Protein AF-0000000068385907 (afdb_homodimer)

Sequence (600 aa):
MLHRLCLLVASLALISASEPPSQVPVPQPKPGEGQSSTPEKPAEEKQQTPVEAPKPAPKPQVPDEQKPDAEKPPAEKGSDDPKMEGEGKDGAEQQKPADEAAKPEMPREPVKPEDPAALQACLGALKEIGAEFKKLEPIRDEEQGCGIEAPVELSVVLPGIKLEPSGIMRCETALALSRWTKEMMLPAAALAMPEKKVTAIANASTYICRNRNSAETGKISEHAKGNAVDISTIAFDKGEPLVMKPRGEDGTPEGAFQRTITAAACLFFRTVLSPGSDATHQDHLHLDVLERKGGYLYCRMLHRLCLLVASLALISASEPPSQVPVPQPKPGEGQSSTPEKPAEEKQQTPVEAPKPAPKPQVPDEQKPDAEKPPAEKGSDDPKMEGEGKDGAEQQKPADEAAKPEMPREPVKPEDPAALQACLGALKEIGAEFKKLEPIRDEEQGCGIEAPVELSVVLPGIKLEPSGIMRCETALALSRWTKEMMLPAAALAMPEKKVTAIANASTYICRNRNSAETGKISEHAKGNAVDISTIAFDKGEPLVMKPRGEDGTPEGAFQRTITAAACLFFRTVLSPGSDATHQDHLHLDVLERKGGYLYCR

Radius of gyration: 44.0 Å; Cα contacts (8 Å, |Δi|>4): 942; chains: 2; bounding box: 111×146×183 Å

InterPro domains:
  IPR009683 Extensin-like, C-terminal [PF06904] (120-300)

Solvent-accessible surface area (backbone atoms only — not comparable to full-atom values): 35682 Å² total; per-residue (Å²): 139,86,84,83,81,80,79,79,82,78,82,82,78,78,76,79,76,72,75,76,77,77,77,72,75,73,73,73,76,74,78,72,80,67,84,77,80,74,80,76,71,78,84,76,85,82,80,81,84,76,82,81,76,83,80,77,79,75,80,84,79,79,80,78,81,81,75,82,73,84,80,74,76,84,78,79,80,82,88,82,72,81,70,79,80,73,79,80,76,79,76,77,77,76,74,74,78,79,73,72,68,74,71,76,76,70,80,59,65,65,64,69,81,71,57,64,68,59,49,52,52,39,51,50,49,33,48,73,66,41,32,40,68,42,83,48,73,58,42,78,36,61,94,76,30,22,23,27,66,60,26,26,38,37,40,26,45,32,79,73,23,33,29,44,58,61,36,44,22,27,48,68,38,51,39,33,52,28,48,41,39,62,73,45,38,49,59,40,40,44,60,44,39,66,92,46,47,73,38,32,35,28,46,68,42,28,57,45,83,41,29,45,94,66,36,96,66,77,60,71,23,53,23,14,47,14,29,23,43,27,38,30,34,40,32,37,78,54,77,75,56,50,68,43,45,63,41,80,72,41,33,43,49,66,24,28,34,51,46,18,42,53,32,42,40,42,62,57,28,25,33,28,38,33,30,55,61,44,89,90,26,38,53,22,37,38,37,24,57,60,84,41,80,96,64,45,32,49,48,80,138,86,80,81,79,80,78,77,81,78,79,78,79,78,77,78,74,75,76,75,80,78,81,75,75,74,77,76,76,81,80,80,82,76,80,81,74,76,78,80,77,80,79,81,81,80,85,78,77,82,78,75,78,78,77,81,80,80,78,80,74,78,77,81,72,87,81,87,80,82,80,77,79,82,80,69,85,80,88,85,74,81,71,80,80,73,78,79,74,77,76,76,76,74,74,71,78,77,72,72,65,76,71,76,77,70,80,60,64,64,64,68,82,71,56,63,70,59,48,52,51,39,51,51,51,34,48,71,66,39,30,40,68,42,82,47,74,57,43,78,37,60,94,74,31,22,22,27,65,62,25,25,36,38,40,26,48,32,78,73,24,33,30,44,58,60,36,43,22,26,50,68,37,52,39,33,52,28,48,41,40,63,72,44,39,48,59,41,40,45,60,45,39,67,90,46,45,72,36,32,37,30,46,69,41,28,56,46,84,41,29,47,93,66,36,94,67,79,60,72,22,53,22,14,48,14,28,23,42,25,38,29,35,40,33,38,78,54,77,76,56,49,68,42,45,63,40,81,73,41,34,44,49,65,25,28,34,53,46,19,42,54,32,43,40,42,62,59,29,24,32,28,38,32,30,55,62,45,90,92,26,39,53,22,37,39,37,24,57,62,84,42,81,94,65,44,32,50,48,76

Structure (mmCIF, N/CA/C/O backbone):
data_AF-0000000068385907-model_v1
#
loop_
_entity.id
_entity.type
_entity.pdbx_description
1 polymer 'Extensin-like C-terminal domain-containing protein'
#
loop_
_atom_site.group_PDB
_atom_site.id
_atom_site.type_symbol
_atom_site.label_atom_id
_atom_site.label_alt_id
_atom_site.label_comp_id
_atom_site.label_asym_id
_atom_site.label_entity_id
_atom_site.label_seq_id
_atom_site.pdbx_PDB_ins_code
_atom_site.Cartn_x
_atom_site.Cartn_y
_atom_site.Cartn_z
_atom_site.occupancy
_atom_site.B_iso_or_equiv
_atom_site.auth_seq_id
_atom_site.auth_comp_id
_atom_site.auth_asym_id
_atom_site.auth_atom_id
_atom_site.pdbx_PDB_model_num
ATOM 1 N N . MET A 1 1 ? 19.047 -92.938 56.344 1 30.3 1 MET A N 1
ATOM 2 C CA . MET A 1 1 ? 19.547 -92.188 55.188 1 30.3 1 MET A CA 1
ATOM 3 C C . MET A 1 1 ? 18.656 -90.938 54.875 1 30.3 1 MET A C 1
ATOM 5 O O . MET A 1 1 ? 17.469 -91.125 54.625 1 30.3 1 MET A O 1
ATOM 9 N N . LEU A 1 2 ? 18.844 -89.812 55.406 1 35.66 2 LEU A N 1
ATOM 10 C CA . LEU A 1 2 ? 18.172 -88.5 55.719 1 35.66 2 LEU A CA 1
ATOM 11 C C . LEU A 1 2 ? 17.891 -87.75 54.438 1 35.66 2 LEU A C 1
ATOM 13 O O . LEU A 1 2 ? 18.812 -87.5 53.656 1 35.66 2 LEU A O 1
ATOM 17 N N . HIS A 1 3 ? 16.594 -87.562 53.938 1 39.44 3 HIS A N 1
ATOM 18 C CA . HIS A 1 3 ? 15.906 -87.188 52.719 1 39.44 3 HIS A CA 1
ATOM 19 C C . HIS A 1 3 ? 15.938 -85.688 52.562 1 39.44 3 HIS A C 1
ATOM 21 O O . HIS A 1 3 ? 15.438 -84.938 53.406 1 39.44 3 HIS A O 1
ATOM 27 N N . ARG A 1 4 ? 17.062 -85.062 51.969 1 32.59 4 ARG A N 1
ATOM 28 C CA . ARG A 1 4 ? 17.391 -83.625 51.75 1 32.59 4 ARG A CA 1
ATOM 29 C C . ARG A 1 4 ? 16.25 -82.938 51.031 1 32.59 4 ARG A C 1
ATOM 31 O O . ARG A 1 4 ? 15.789 -83.375 49.969 1 32.59 4 ARG A O 1
ATOM 38 N N . LEU A 1 5 ? 15.477 -81.938 51.656 1 33.47 5 LEU A N 1
ATOM 39 C CA . LEU A 1 5 ? 14.336 -81.062 51.469 1 33.47 5 LEU A CA 1
ATOM 40 C C . LEU A 1 5 ? 14.656 -79.938 50.438 1 33.47 5 LEU A C 1
ATOM 42 O O . LEU A 1 5 ? 15.461 -79.062 50.719 1 33.47 5 LEU A O 1
ATOM 46 N N . CYS A 1 6 ? 14.938 -80.25 49.156 1 30.47 6 CYS A N 1
ATOM 47 C CA . CYS A 1 6 ? 15.438 -79.25 48.156 1 30.47 6 CYS A CA 1
ATOM 48 C C . CYS A 1 6 ? 14.398 -78.188 47.906 1 30.47 6 CYS A C 1
ATOM 50 O O . CYS A 1 6 ? 13.32 -78.5 47.375 1 30.47 6 CYS A O 1
ATOM 52 N N . LEU A 1 7 ? 14.359 -77.062 48.656 1 27.89 7 LEU A N 1
ATOM 53 C CA . LEU A 1 7 ? 13.398 -75.938 48.719 1 27.89 7 LEU A CA 1
ATOM 54 C C . LEU A 1 7 ? 13.445 -75.125 47.438 1 27.89 7 LEU A C 1
ATOM 56 O O . LEU A 1 7 ? 14.453 -74.5 47.125 1 27.89 7 LEU A O 1
ATOM 60 N N . LEU A 1 8 ? 12.914 -75.562 46.312 1 28.78 8 LEU A N 1
ATOM 61 C CA . LEU A 1 8 ? 13.023 -74.938 45 1 28.78 8 LEU A CA 1
ATOM 62 C C . LEU A 1 8 ? 12.297 -73.562 44.938 1 28.78 8 LEU A C 1
ATOM 64 O O . LEU A 1 8 ? 11.086 -73.5 45.188 1 28.78 8 LEU A O 1
ATOM 68 N N . VAL A 1 9 ? 12.984 -72.375 45.25 1 29 9 VAL A N 1
ATOM 69 C CA . VAL A 1 9 ? 12.516 -71 45.375 1 29 9 VAL A CA 1
ATOM 70 C C . VAL A 1 9 ? 11.984 -70.5 44.031 1 29 9 VAL A C 1
ATOM 72 O O . VAL A 1 9 ? 12.727 -70.5 43.031 1 29 9 VAL A O 1
ATOM 75 N N . ALA A 1 10 ? 10.766 -70.625 43.594 1 29.61 10 ALA A N 1
ATOM 76 C CA . ALA A 1 10 ? 10.141 -70.375 42.312 1 29.61 10 ALA A CA 1
ATOM 77 C C . ALA A 1 10 ? 10 -68.875 42.062 1 29.61 10 ALA A C 1
ATOM 79 O O . ALA A 1 10 ? 9.367 -68.188 42.875 1 29.61 10 ALA A O 1
ATOM 80 N N . SER A 1 11 ? 11.031 -68.188 41.531 1 28.11 11 SER A N 1
ATOM 81 C CA . SER A 1 11 ? 11.117 -66.75 41.281 1 28.11 11 SER A CA 1
ATOM 82 C C . SER A 1 11 ? 9.945 -66.25 40.438 1 28.11 11 SER A C 1
ATOM 84 O O . SER A 1 11 ? 9.641 -66.812 39.406 1 28.11 11 SER A O 1
ATOM 86 N N . LEU A 1 12 ? 8.945 -65.5 40.938 1 30.44 12 LEU A N 1
ATOM 87 C CA . LEU A 1 12 ? 7.684 -64.875 40.5 1 30.44 12 LEU A CA 1
ATOM 88 C C . LEU A 1 12 ? 7.922 -63.781 39.5 1 30.44 12 LEU A C 1
ATOM 90 O O . LEU A 1 12 ? 8.469 -62.719 39.844 1 30.44 12 LEU A O 1
ATOM 94 N N . ALA A 1 13 ? 8.352 -64 38.219 1 28.45 13 ALA A N 1
ATOM 95 C CA . ALA A 1 13 ? 8.625 -63.094 37.125 1 28.45 13 ALA A CA 1
ATOM 96 C C . ALA A 1 13 ? 7.441 -62.156 36.906 1 28.45 13 ALA A C 1
ATOM 98 O O . ALA A 1 13 ? 6.332 -62.625 36.625 1 28.45 13 ALA A O 1
ATOM 99 N N . LEU A 1 14 ? 7.387 -60.906 37.469 1 28.59 14 LEU A N 1
ATOM 100 C CA . LEU A 1 14 ? 6.402 -59.844 37.438 1 28.59 14 LEU A CA 1
ATOM 101 C C . LEU A 1 14 ? 6.141 -59.375 36 1 28.59 14 LEU A C 1
ATOM 103 O O . LEU A 1 14 ? 7 -58.75 35.406 1 28.59 14 LEU A O 1
ATOM 107 N N . ILE A 1 15 ? 5.648 -60.094 35.062 1 29.95 15 ILE A N 1
ATOM 108 C CA . ILE A 1 15 ? 5.496 -59.688 33.688 1 29.95 15 ILE A CA 1
ATOM 109 C C . ILE A 1 15 ? 4.582 -58.469 33.562 1 29.95 15 ILE A C 1
ATOM 111 O O . ILE A 1 15 ? 3.438 -58.5 34.031 1 29.95 15 ILE A O 1
ATOM 115 N N . SER A 1 16 ? 5.141 -57.219 33.625 1 25.59 16 SER A N 1
ATOM 116 C CA . SER A 1 16 ? 4.504 -55.906 33.469 1 25.59 16 SER A CA 1
ATOM 117 C C . SER A 1 16 ? 3.561 -55.875 32.281 1 25.59 16 SER A C 1
ATOM 119 O O . SER A 1 16 ? 3.936 -56.281 31.188 1 25.59 16 SER A O 1
ATOM 121 N N . ALA A 1 17 ? 2.289 -55.969 32.438 1 27.98 17 ALA A N 1
ATOM 122 C CA . ALA A 1 17 ? 1.105 -55.969 31.594 1 27.98 17 ALA A CA 1
ATOM 123 C C . ALA A 1 17 ? 1.052 -54.688 30.75 1 27.98 17 ALA A C 1
ATOM 125 O O . ALA A 1 17 ? 0.924 -53.594 31.281 1 27.98 17 ALA A O 1
ATOM 126 N N . SER A 1 18 ? 1.945 -54.594 29.719 1 27.56 18 SER A N 1
ATOM 127 C CA . SER A 1 18 ? 1.944 -53.531 28.703 1 27.56 18 SER A CA 1
ATOM 128 C C . SER A 1 18 ? 0.526 -53.188 28.266 1 27.56 18 SER A C 1
ATOM 130 O O . SER A 1 18 ? -0.266 -54.094 27.969 1 27.56 18 SER A O 1
ATOM 132 N N . GLU A 1 19 ? -0.024 -52.125 28.828 1 28.84 19 GLU A N 1
ATOM 133 C CA . GLU A 1 19 ? -1.388 -51.688 28.578 1 28.84 19 GLU A CA 1
ATOM 134 C C . GLU A 1 19 ? -1.694 -51.656 27.094 1 28.84 19 GLU A C 1
ATOM 136 O O . GLU A 1 19 ? -0.86 -51.219 26.281 1 28.84 19 GLU A O 1
ATOM 141 N N . PRO A 1 20 ? -2.475 -52.562 26.656 1 30.28 20 PRO A N 1
ATOM 142 C CA . PRO A 1 20 ? -2.828 -52.719 25.25 1 30.28 20 PRO A CA 1
ATOM 143 C C . PRO A 1 20 ? -3.168 -51.375 24.578 1 30.28 20 PRO A C 1
ATOM 145 O O . PRO A 1 20 ? -3.557 -50.438 25.25 1 30.28 20 PRO A O 1
ATOM 148 N N . PRO A 1 21 ? -2.57 -51.219 23.453 1 28.48 21 PRO A N 1
ATOM 149 C CA . PRO A 1 21 ? -2.562 -50.094 22.516 1 28.48 21 PRO A CA 1
ATOM 150 C C . PRO A 1 21 ? -3.945 -49.469 22.328 1 28.48 21 PRO A C 1
ATOM 152 O O . PRO A 1 21 ? -4.961 -50.125 22.578 1 28.48 21 PRO A O 1
ATOM 155 N N . SER A 1 22 ? -3.91 -48.219 22.328 1 25.95 22 SER A N 1
ATOM 156 C CA . SER A 1 22 ? -4.875 -47.125 22.203 1 25.95 22 SER A CA 1
ATOM 157 C C . SER A 1 22 ? -5.91 -47.438 21.125 1 25.95 22 SER A C 1
ATOM 159 O O . SER A 1 22 ? -5.582 -48.031 20.094 1 25.95 22 SER A O 1
ATOM 161 N N . GLN A 1 23 ? -7.113 -47.5 21.594 1 26.56 23 GLN A N 1
ATOM 162 C CA . GLN A 1 23 ? -8.422 -47.719 20.984 1 26.56 23 GLN A CA 1
ATOM 163 C C . GLN A 1 23 ? -8.492 -47 19.625 1 26.56 23 GLN A C 1
ATOM 165 O O . GLN A 1 23 ? -8.094 -45.844 19.484 1 26.56 23 GLN A O 1
ATOM 170 N N . VAL A 1 24 ? -8.156 -47.844 18.641 1 28.67 24 VAL A N 1
ATOM 171 C CA . VAL A 1 24 ? -8.258 -47.531 17.219 1 28.67 24 VAL A CA 1
ATOM 172 C C . VAL A 1 24 ? -9.539 -46.75 16.938 1 28.67 24 VAL A C 1
ATOM 174 O O . VAL A 1 24 ? -10.633 -47.188 17.297 1 28.67 24 VAL A O 1
ATOM 177 N N . PRO A 1 25 ? -9.391 -45.406 17.047 1 28.44 25 PRO A N 1
ATOM 178 C CA . PRO A 1 25 ? -10.602 -44.594 16.906 1 28.44 25 PRO A CA 1
ATOM 179 C C . PRO A 1 25 ? -11.531 -45.125 15.805 1 28.44 25 PRO A C 1
ATOM 181 O O . PRO A 1 25 ? -11.062 -45.656 14.797 1 28.44 25 PRO A O 1
ATOM 184 N N . VAL A 1 26 ? -12.711 -45.625 16.25 1 27.84 26 VAL A N 1
ATOM 185 C CA . VAL A 1 26 ? -13.875 -46.156 15.531 1 27.84 26 VAL A CA 1
ATOM 186 C C . VAL A 1 26 ? -14.102 -45.375 14.25 1 27.84 26 VAL A C 1
ATOM 188 O O . VAL A 1 26 ? -14.109 -44.125 14.266 1 27.84 26 VAL A O 1
ATOM 191 N N . PRO A 1 27 ? -13.695 -45.938 13.219 1 26.91 27 PRO A N 1
ATOM 192 C CA . PRO A 1 27 ? -13.805 -45.375 11.867 1 26.91 27 PRO A CA 1
ATOM 193 C C . PRO A 1 27 ? -15.18 -44.781 11.594 1 26.91 27 PRO A C 1
ATOM 195 O O . PRO A 1 27 ? -16.203 -45.438 11.781 1 26.91 27 PRO A O 1
ATOM 198 N N . GLN A 1 28 ? -15.391 -43.531 12.094 1 26.56 28 GLN A N 1
ATOM 199 C CA . GLN A 1 28 ? -16.734 -42.969 11.953 1 26.56 28 GLN A CA 1
ATOM 200 C C . GLN A 1 28 ? -17.312 -43.312 10.578 1 26.56 28 GLN A C 1
ATOM 202 O O . GLN A 1 28 ? -16.641 -43.188 9.562 1 26.56 28 GLN A O 1
ATOM 207 N N . PRO A 1 29 ? -18.328 -44.094 10.68 1 25.42 29 PRO A N 1
ATOM 208 C CA . PRO A 1 29 ? -18.984 -44.719 9.531 1 25.42 29 PRO A CA 1
ATOM 209 C C . PRO A 1 29 ? -19.297 -43.719 8.414 1 25.42 29 PRO A C 1
ATOM 211 O O . PRO A 1 29 ? -19.469 -42.531 8.68 1 25.42 29 PRO A O 1
ATOM 214 N N . LYS A 1 30 ? -18.766 -43.969 7.309 1 22.34 30 LYS A N 1
ATOM 215 C CA . LYS A 1 30 ? -18.875 -43.219 6.055 1 22.34 30 LYS A CA 1
ATOM 216 C C . LYS A 1 30 ? -20.344 -42.875 5.77 1 22.34 30 LYS A C 1
ATOM 218 O O . LYS A 1 30 ? -21.234 -43.688 5.984 1 22.34 30 LYS A O 1
ATOM 223 N N . PRO A 1 31 ? -20.656 -41.562 5.781 1 26.12 31 PRO A N 1
ATOM 224 C CA . PRO A 1 31 ? -21.938 -40.906 5.488 1 26.12 31 PRO A CA 1
ATOM 225 C C . PRO A 1 31 ? -22.641 -41.5 4.277 1 26.12 31 PRO A C 1
ATOM 227 O O . PRO A 1 31 ? -22.078 -41.531 3.182 1 26.12 31 PRO A O 1
ATOM 230 N N . GLY A 1 32 ? -23.203 -42.594 4.488 1 20.69 32 GLY A N 1
ATOM 231 C CA . GLY A 1 32 ? -23.797 -43.281 3.35 1 20.69 32 GLY A CA 1
ATOM 232 C C . GLY A 1 32 ? -24.562 -42.344 2.439 1 20.69 32 GLY A C 1
ATOM 233 O O . GLY A 1 32 ? -25.172 -41.375 2.904 1 20.69 32 GLY A O 1
ATOM 234 N N . GLU A 1 33 ? -24.109 -42.062 1.318 1 24.3 33 GLU A N 1
ATOM 235 C CA . GLU A 1 33 ? -24.562 -41.281 0.172 1 24.3 33 GLU A CA 1
ATOM 236 C C . GLU A 1 33 ? -25.984 -41.656 -0.236 1 24.3 33 GLU A C 1
ATOM 238 O O . GLU A 1 33 ? -26.453 -41.281 -1.309 1 24.3 33 GLU A O 1
ATOM 243 N N . GLY A 1 34 ? -26.734 -42.156 0.729 1 20.05 34 GLY A N 1
ATOM 244 C CA . GLY A 1 34 ? -27.75 -43 0.115 1 20.05 34 GLY A CA 1
ATOM 245 C C . GLY A 1 34 ? -28.469 -42.312 -1.041 1 20.05 34 GLY A C 1
ATOM 246 O O . GLY A 1 34 ? -28.406 -42.781 -2.178 1 20.05 34 GLY A O 1
ATOM 247 N N . GLN A 1 35 ? -29.719 -41.875 -0.783 1 19.75 35 GLN A N 1
ATOM 248 C CA . GLN A 1 35 ? -30.938 -42.344 -1.42 1 19.75 35 GLN A CA 1
ATOM 249 C C . GLN A 1 35 ? -31.297 -41.469 -2.629 1 19.75 35 GLN A C 1
ATOM 251 O O . GLN A 1 35 ? -31.359 -40.25 -2.525 1 19.75 35 GLN A O 1
ATOM 256 N N . SER A 1 36 ? -31 -41.844 -3.887 1 21.98 36 SER A N 1
ATOM 257 C CA . SER A 1 36 ? -31.234 -41.312 -5.227 1 21.98 36 SER A CA 1
ATOM 258 C C . SER A 1 36 ? -32.719 -41.062 -5.461 1 21.98 36 SER A C 1
ATOM 260 O O . SER A 1 36 ? -33.438 -41.906 -5.984 1 21.98 36 SER A O 1
ATOM 262 N N . SER A 1 37 ? -33.5 -40.594 -4.48 1 21.31 37 SER A N 1
ATOM 263 C CA . SER A 1 37 ? -34.938 -40.719 -4.773 1 21.31 37 SER A CA 1
ATOM 264 C C . SER A 1 37 ? -35.281 -40.062 -6.109 1 21.31 37 SER A C 1
ATOM 266 O O . SER A 1 37 ? -34.781 -39 -6.438 1 21.31 37 SER A O 1
ATOM 268 N N . THR A 1 38 ? -35.906 -40.875 -6.984 1 20.52 38 THR A N 1
ATOM 269 C CA . THR A 1 38 ? -36.344 -40.875 -8.383 1 20.52 38 THR A CA 1
ATOM 270 C C . THR A 1 38 ? -37.188 -39.656 -8.68 1 20.52 38 THR A C 1
ATOM 272 O O . THR A 1 38 ? -37.938 -39.188 -7.824 1 20.52 38 THR A O 1
ATOM 275 N N . PRO A 1 39 ? -37 -39.188 -9.875 1 24.8 39 PRO A N 1
ATOM 276 C CA . PRO A 1 39 ? -37.375 -37.969 -10.609 1 24.8 39 PRO A CA 1
ATOM 277 C C . PRO A 1 39 ? -38.875 -37.844 -10.844 1 24.8 39 PRO A C 1
ATOM 279 O O . PRO A 1 39 ? -39.469 -38.719 -11.523 1 24.8 39 PRO A O 1
ATOM 282 N N . GLU A 1 40 ? -39.781 -37.812 -9.82 1 19.84 40 GLU A N 1
ATOM 283 C CA . GLU A 1 40 ? -41.125 -38 -10.289 1 19.84 40 GLU A CA 1
ATOM 284 C C . GLU A 1 40 ? -41.469 -36.969 -11.367 1 19.84 40 GLU A C 1
ATOM 286 O O . GLU A 1 40 ? -41.188 -35.781 -11.234 1 19.84 40 GLU A O 1
ATOM 291 N N . LYS A 1 41 ? -41.875 -37.438 -12.547 1 21.23 41 LYS A N 1
ATOM 292 C CA . LYS A 1 41 ? -42.25 -36.875 -13.836 1 21.23 41 LYS A CA 1
ATOM 293 C C . LYS A 1 41 ? -43.5 -36.031 -13.719 1 21.23 41 LYS A C 1
ATOM 295 O O . LYS A 1 41 ? -43.938 -35.406 -14.688 1 21.23 41 LYS A O 1
ATOM 300 N N . PRO A 1 42 ? -43.719 -35.219 -12.688 1 20.38 42 PRO A N 1
ATOM 301 C CA . PRO A 1 42 ? -45.156 -35 -12.727 1 20.38 42 PRO A CA 1
ATOM 302 C C . PRO A 1 42 ? -45.656 -34.5 -14.086 1 20.38 42 PRO A C 1
ATOM 304 O O . PRO A 1 42 ? -44.906 -33.844 -14.812 1 20.38 42 PRO A O 1
ATOM 307 N N . ALA A 1 43 ? -46.938 -34.875 -14.406 1 18.95 43 ALA A N 1
ATOM 308 C CA . ALA A 1 43 ? -47.844 -34.938 -15.547 1 18.95 43 ALA A CA 1
ATOM 309 C C . ALA A 1 43 ? -48.062 -33.531 -16.141 1 18.95 43 ALA A C 1
ATOM 311 O O . ALA A 1 43 ? -47.75 -32.531 -15.492 1 18.95 43 ALA A O 1
ATOM 312 N N . GLU A 1 44 ? -49 -33.406 -17.125 1 19.38 44 GLU A N 1
ATOM 313 C CA . GLU A 1 44 ? -49.344 -32.875 -18.422 1 19.38 44 GLU A CA 1
ATOM 314 C C . GLU A 1 44 ? -50.062 -31.531 -18.297 1 19.38 44 GLU A C 1
ATOM 316 O O . GLU A 1 44 ? -50.344 -30.875 -19.297 1 19.38 44 GLU A O 1
ATOM 321 N N . GLU A 1 45 ? -50.219 -30.922 -17.062 1 19.7 45 GLU A N 1
ATOM 322 C CA . GLU A 1 45 ? -51.531 -30.297 -17.219 1 19.7 45 GLU A CA 1
ATOM 323 C C . GLU A 1 45 ? -51.531 -29.297 -18.375 1 19.7 45 GLU A C 1
ATOM 325 O O . GLU A 1 45 ? -50.531 -28.641 -18.641 1 19.7 45 GLU A O 1
ATOM 330 N N . LYS A 1 46 ? -52.875 -29.062 -18.938 1 19.17 46 LYS A N 1
ATOM 331 C CA . LYS A 1 46 ? -53.594 -28.516 -20.078 1 19.17 46 LYS A CA 1
ATOM 332 C C . LYS A 1 46 ? -53.438 -27 -20.172 1 19.17 46 LYS A C 1
ATOM 334 O O . LYS A 1 46 ? -53.438 -26.312 -19.141 1 19.17 46 LYS A O 1
ATOM 339 N N . GLN A 1 47 ? -53.156 -26.453 -21.422 1 20.78 47 GLN A N 1
ATOM 340 C CA . GLN A 1 47 ? -52.75 -25.266 -22.172 1 20.78 47 GLN A CA 1
ATOM 341 C C . GLN A 1 47 ? -53.812 -24.172 -22.078 1 20.78 47 GLN A C 1
ATOM 343 O O . GLN A 1 47 ? -54.875 -24.266 -22.688 1 20.78 47 GLN A O 1
ATOM 348 N N . GLN A 1 48 ? -54.312 -23.766 -20.859 1 20.11 48 GLN A N 1
ATOM 349 C CA . GLN A 1 48 ? -55.531 -23 -21.156 1 20.11 48 GLN A CA 1
ATOM 350 C C . GLN A 1 48 ? -55.25 -21.906 -22.188 1 20.11 48 GLN A C 1
ATOM 352 O O . GLN A 1 48 ? -54.125 -21.469 -22.344 1 20.11 48 GLN A O 1
ATOM 357 N N . THR A 1 49 ? -56.469 -21.125 -22.609 1 19.39 49 THR A N 1
ATOM 358 C CA . THR A 1 49 ? -57.125 -20.531 -23.766 1 19.39 49 THR A CA 1
ATOM 359 C C . THR A 1 49 ? -56.5 -19.172 -24.109 1 19.39 49 THR A C 1
ATOM 361 O O . THR A 1 49 ? -56.031 -18.469 -23.203 1 19.39 49 THR A O 1
ATOM 364 N N . PRO A 1 50 ? -56.5 -18.812 -25.359 1 23.12 50 PRO A N 1
ATOM 365 C CA . PRO A 1 50 ? -55.938 -17.891 -26.359 1 23.12 50 PRO A CA 1
ATOM 366 C C . PRO A 1 50 ? -56.375 -16.453 -26.141 1 23.12 50 PRO A C 1
ATOM 368 O O . PRO A 1 50 ? -56 -15.57 -26.922 1 23.12 50 PRO A O 1
ATOM 371 N N . VAL A 1 51 ? -56.5 -15.844 -24.906 1 23.55 51 VAL A N 1
ATOM 372 C CA . VAL A 1 51 ? -57.406 -14.711 -25.062 1 23.55 51 VAL A CA 1
ATOM 373 C C . VAL A 1 51 ? -56.875 -13.766 -26.141 1 23.55 51 VAL A C 1
ATOM 375 O O . VAL A 1 51 ? -55.656 -13.578 -26.266 1 23.55 51 VAL A O 1
ATOM 378 N N . GLU A 1 52 ? -57.781 -13.289 -27.094 1 21.83 52 GLU A N 1
ATOM 379 C CA . GLU A 1 52 ? -57.875 -12.586 -28.375 1 21.83 52 GLU A CA 1
ATOM 380 C C . GLU A 1 52 ? -57.281 -11.195 -28.281 1 21.83 52 GLU A C 1
ATOM 382 O O . GLU A 1 52 ? -57.594 -10.43 -27.359 1 21.83 52 GLU A O 1
ATOM 387 N N . ALA A 1 53 ? -56.125 -10.977 -28.875 1 24.31 53 ALA A N 1
ATOM 388 C CA . ALA A 1 53 ? -55.281 -9.805 -29.078 1 24.31 53 ALA A CA 1
ATOM 389 C C . ALA A 1 53 ? -56.094 -8.648 -29.672 1 24.31 53 ALA A C 1
ATOM 391 O O . ALA A 1 53 ? -56.719 -8.789 -30.719 1 24.31 53 ALA A O 1
ATOM 392 N N . PRO A 1 54 ? -56.688 -7.812 -28.797 1 21.36 54 PRO A N 1
ATOM 393 C CA . PRO A 1 54 ? -57.5 -6.836 -29.516 1 21.36 54 PRO A CA 1
ATOM 394 C C . PRO A 1 54 ? -56.75 -6.148 -30.641 1 21.36 54 PRO A C 1
ATOM 396 O O . PRO A 1 54 ? -55.5 -6.066 -30.609 1 21.36 54 PRO A O 1
ATOM 399 N N . LYS A 1 55 ? -57.5 -5.719 -31.75 1 21.09 55 LYS A N 1
ATOM 400 C CA . LYS A 1 55 ? -57.344 -5.285 -33.125 1 21.09 55 LYS A CA 1
ATOM 401 C C . LYS A 1 55 ? -56.562 -3.98 -33.219 1 21.09 55 LYS A C 1
ATOM 403 O O . LYS A 1 55 ? -56.781 -3.064 -32.438 1 21.09 55 LYS A O 1
ATOM 408 N N . PRO A 1 56 ? -55.5 -3.906 -34.062 1 24.81 56 PRO A N 1
ATOM 409 C CA . PRO A 1 56 ? -54.469 -2.961 -34.469 1 24.81 56 PRO A CA 1
ATOM 410 C C . PRO A 1 56 ? -55.031 -1.66 -35.031 1 24.81 56 PRO A C 1
ATOM 412 O O . PRO A 1 56 ? -55.781 -1.683 -36 1 24.81 56 PRO A O 1
ATOM 415 N N . ALA A 1 57 ? -55.594 -0.683 -34.219 1 22.25 57 ALA A N 1
ATOM 416 C CA . ALA A 1 57 ? -56.281 0.34 -35 1 22.25 57 ALA A CA 1
ATOM 417 C C . ALA A 1 57 ? -55.406 0.908 -36.094 1 22.25 57 ALA A C 1
ATOM 419 O O . ALA A 1 57 ? -54.188 1.003 -35.906 1 22.25 57 ALA A O 1
ATOM 420 N N . PRO A 1 58 ? -55.875 1.293 -37.344 1 21.75 58 PRO A N 1
ATOM 421 C CA . PRO A 1 58 ? -55.406 1.534 -38.719 1 21.75 58 PRO A CA 1
ATOM 422 C C . PRO A 1 58 ? -54.688 2.875 -38.844 1 21.75 58 PRO A C 1
ATOM 424 O O . PRO A 1 58 ? -54.188 3.191 -39.938 1 21.75 58 PRO A O 1
ATOM 427 N N . LYS A 1 59 ? -53.844 3.461 -37.844 1 21.78 59 LYS A N 1
ATOM 428 C CA . LYS A 1 59 ? -53.938 4.891 -38.125 1 21.78 59 LYS A CA 1
ATOM 429 C C . LYS A 1 59 ? -53.594 5.184 -39.594 1 21.78 59 LYS A C 1
ATOM 431 O O . LYS A 1 59 ? -52.812 4.453 -40.219 1 21.78 59 LYS A O 1
ATOM 436 N N . PRO A 1 60 ? -53.969 6.527 -40.062 1 19.98 60 PRO A N 1
ATOM 437 C CA . PRO A 1 60 ? -54.281 7.082 -41.375 1 19.98 60 PRO A CA 1
ATOM 438 C C . PRO A 1 60 ? -53.031 7.285 -42.25 1 19.98 60 PRO A C 1
ATOM 440 O O . PRO A 1 60 ? -51.906 7.375 -41.719 1 19.98 60 PRO A O 1
ATOM 443 N N . GLN A 1 61 ? -53.219 7.375 -43.562 1 18.92 61 GLN A N 1
ATOM 444 C CA . GLN A 1 61 ? -52.625 7.27 -44.875 1 18.92 61 GLN A CA 1
ATOM 445 C C . GLN A 1 61 ? -51.75 8.484 -45.188 1 18.92 61 GLN A C 1
ATOM 447 O O . GLN A 1 61 ? -52.25 9.609 -45.25 1 18.92 61 GLN A O 1
ATOM 452 N N . VAL A 1 62 ? -50.75 8.883 -44.281 1 22.28 62 VAL A N 1
ATOM 453 C CA . VAL A 1 62 ? -50.281 10.203 -44.656 1 22.28 62 VAL A CA 1
ATOM 454 C C . VAL A 1 62 ? -49.812 10.188 -46.125 1 22.28 62 VAL A C 1
ATOM 456 O O . VAL A 1 62 ? -49.094 9.281 -46.531 1 22.28 62 VAL A O 1
ATOM 459 N N . PRO A 1 63 ? -50.438 11.07 -46.969 1 18.05 63 PRO A N 1
ATOM 460 C CA . PRO A 1 63 ? -50.344 11.094 -48.438 1 18.05 63 PRO A CA 1
ATOM 461 C C . PRO A 1 63 ? -48.906 11.305 -48.906 1 18.05 63 PRO A C 1
ATOM 463 O O . PRO A 1 63 ? -48.062 11.852 -48.188 1 18.05 63 PRO A O 1
ATOM 466 N N . ASP A 1 64 ? -48.594 10.875 -50.156 1 18.3 64 ASP A N 1
ATOM 467 C CA . ASP A 1 64 ? -47.531 10.484 -51.094 1 18.3 64 ASP A CA 1
ATOM 468 C C . ASP A 1 64 ? -46.812 11.703 -51.688 1 18.3 64 ASP A C 1
ATOM 470 O O . ASP A 1 64 ? -45.969 11.578 -52.562 1 18.3 64 ASP A O 1
ATOM 474 N N . GLU A 1 65 ? -46.938 12.969 -50.969 1 18.48 65 GLU A N 1
ATOM 475 C CA . GLU A 1 65 ? -46.906 13.922 -52.062 1 18.48 65 GLU A CA 1
ATOM 476 C C . GLU A 1 65 ? -45.625 13.734 -52.875 1 18.48 65 GLU A C 1
ATOM 478 O O . GLU A 1 65 ? -44.594 13.328 -52.375 1 18.48 65 GLU A O 1
ATOM 483 N N . GLN A 1 66 ? -45.75 14.289 -54.125 1 16.8 66 GLN A N 1
ATOM 484 C CA . GLN A 1 66 ? -45.281 14.148 -55.531 1 16.8 66 GLN A CA 1
ATOM 485 C C . GLN A 1 66 ? -43.844 14.625 -55.688 1 16.8 66 GLN A C 1
ATOM 487 O O . GLN A 1 66 ? -43.375 15.461 -54.906 1 16.8 66 GLN A O 1
ATOM 492 N N . LYS A 1 67 ? -43.188 14.148 -56.719 1 18.38 67 LYS A N 1
ATOM 493 C CA . LYS A 1 67 ? -41.969 13.75 -57.375 1 18.38 67 LYS A CA 1
ATOM 494 C C . LYS A 1 67 ? -41.25 14.961 -58 1 18.38 67 LYS A C 1
ATOM 496 O O . LYS A 1 67 ? -40.219 14.82 -58.625 1 18.38 67 LYS A O 1
ATOM 501 N N . PRO A 1 68 ? -41.25 16.25 -57.375 1 17.25 68 PRO A N 1
ATOM 502 C CA . PRO A 1 68 ? -41.062 17.109 -58.562 1 17.25 68 PRO A CA 1
ATOM 503 C C . PRO A 1 68 ? -39.812 16.781 -59.344 1 17.25 68 PRO A C 1
ATOM 505 O O . PRO A 1 68 ? -38.844 16.25 -58.781 1 17.25 68 PRO A O 1
ATOM 508 N N . ASP A 1 69 ? -39.844 17.047 -60.688 1 16.03 69 ASP A N 1
ATOM 509 C CA . ASP A 1 69 ? -39.281 16.672 -61.969 1 16.03 69 ASP A CA 1
ATOM 510 C C . ASP A 1 69 ? -37.938 17.328 -62.188 1 16.03 69 ASP A C 1
ATOM 512 O O . ASP A 1 69 ? -37.281 17.141 -63.219 1 16.03 69 ASP A O 1
ATOM 516 N N . ALA A 1 70 ? -37.531 18.297 -61.25 1 16.83 70 ALA A N 1
ATOM 517 C CA . ALA A 1 70 ? -36.969 19.344 -62.125 1 16.83 70 ALA A CA 1
ATOM 518 C C . ALA A 1 70 ? -35.844 18.781 -62.969 1 16.83 70 ALA A C 1
ATOM 520 O O . ALA A 1 70 ? -35.188 17.812 -62.594 1 16.83 70 ALA A O 1
ATOM 521 N N . GLU A 1 71 ? -35.562 19.562 -64.125 1 15.81 71 GLU A N 1
ATOM 522 C CA . GLU A 1 71 ? -35.062 19.547 -65.5 1 15.81 71 GLU A CA 1
ATOM 523 C C . GLU A 1 71 ? -33.531 19.438 -65.562 1 15.81 71 GLU A C 1
ATOM 525 O O . GLU A 1 71 ? -32.844 20.203 -64.875 1 15.81 71 GLU A O 1
ATOM 530 N N . LYS A 1 72 ? -33.062 18.391 -66 1 17.58 72 LYS A N 1
ATOM 531 C CA . LYS A 1 72 ? -31.781 17.719 -66.312 1 17.58 72 LYS A CA 1
ATOM 532 C C . LYS A 1 72 ? -30.891 18.594 -67.188 1 17.58 72 LYS A C 1
ATOM 534 O O . LYS A 1 72 ? -29.797 18.172 -67.562 1 17.58 72 LYS A O 1
ATOM 539 N N . PRO A 1 73 ? -30.781 19.953 -66.938 1 17.19 73 PRO A N 1
ATOM 540 C CA . PRO A 1 73 ? -30.422 20.391 -68.25 1 17.19 73 PRO A CA 1
ATOM 541 C C . PRO A 1 73 ? -29.219 19.641 -68.812 1 17.19 73 PRO A C 1
ATOM 543 O O . PRO A 1 73 ? -28.453 19.031 -68.062 1 17.19 73 PRO A O 1
ATOM 546 N N . PRO A 1 74 ? -28.969 19.984 -70.188 1 16.64 74 PRO A N 1
ATOM 547 C CA . PRO A 1 74 ? -28.391 19.328 -71.375 1 16.64 74 PRO A CA 1
ATOM 548 C C . PRO A 1 74 ? -26.875 19.172 -71.25 1 16.64 74 PRO A C 1
ATOM 550 O O . PRO A 1 74 ? -26.219 19.891 -70.5 1 16.64 74 PRO A O 1
ATOM 553 N N . ALA A 1 75 ? -26.359 18.203 -71.812 1 17.53 75 ALA A N 1
ATOM 554 C CA . ALA A 1 75 ? -25.188 17.359 -72.062 1 17.53 75 ALA A CA 1
ATOM 555 C C . ALA A 1 75 ? -24.078 18.125 -72.75 1 17.53 75 ALA A C 1
ATOM 557 O O . ALA A 1 75 ? -23.062 17.547 -73.188 1 17.53 75 ALA A O 1
ATOM 558 N N . GLU A 1 76 ? -24.094 19.5 -72.625 1 16.3 76 GLU A N 1
ATOM 559 C CA . GLU A 1 76 ? -23.469 19.844 -73.875 1 16.3 76 GLU A CA 1
ATOM 560 C C . GLU A 1 76 ? -22.156 19.094 -74.062 1 16.3 76 GLU A C 1
ATOM 562 O O . GLU A 1 76 ? -21.516 18.688 -73.062 1 16.3 76 GLU A O 1
ATOM 567 N N . LYS A 1 77 ? -21.484 19.5 -75.25 1 16.73 77 LYS A N 1
ATOM 568 C CA . LYS A 1 77 ? -20.859 18.828 -76.375 1 16.73 77 LYS A CA 1
ATOM 569 C C . LYS A 1 77 ? -19.422 18.422 -76 1 16.73 77 LYS A C 1
ATOM 571 O O . LYS A 1 77 ? -19.031 17.281 -76.25 1 16.73 77 LYS A O 1
ATOM 576 N N . GLY A 1 78 ? -18.422 19.375 -76.125 1 16.16 78 GLY A N 1
ATOM 577 C CA . GLY A 1 78 ? -17.625 19.219 -77.312 1 16.16 78 GLY A CA 1
ATOM 578 C C . GLY A 1 78 ? -16.406 18.344 -77.125 1 16.16 78 GLY A C 1
ATOM 579 O O . GLY A 1 78 ? -16.281 17.281 -77.75 1 16.16 78 GLY A O 1
ATOM 580 N N . SER A 1 79 ? -15.148 19.031 -76.938 1 17.94 79 SER A N 1
ATOM 581 C CA . SER A 1 79 ? -14.086 18.922 -77.938 1 17.94 79 SER A CA 1
ATOM 582 C C . SER A 1 79 ? -13.156 17.75 -77.625 1 17.94 79 SER A C 1
ATOM 584 O O . SER A 1 79 ? -13.109 17.281 -76.5 1 17.94 79 SER A O 1
ATOM 586 N N . ASP A 1 80 ? -12 17.703 -78.438 1 18 80 ASP A N 1
ATOM 587 C CA . ASP A 1 80 ? -11.156 16.797 -79.188 1 18 80 ASP A CA 1
ATOM 588 C C . ASP A 1 80 ? -10.117 16.109 -78.312 1 18 80 ASP A C 1
ATOM 590 O O . ASP A 1 80 ? -9.531 16.75 -77.438 1 18 80 ASP A O 1
ATOM 594 N N . ASP A 1 81 ? -10.039 14.883 -78.312 1 19.28 81 ASP A N 1
ATOM 595 C CA . ASP A 1 81 ? -9.477 13.711 -77.688 1 19.28 81 ASP A CA 1
ATOM 596 C C . ASP A 1 81 ? -7.957 13.664 -77.812 1 19.28 81 ASP A C 1
ATOM 598 O O . ASP A 1 81 ? -7.32 12.664 -77.5 1 19.28 81 ASP A O 1
ATOM 602 N N . PRO A 1 82 ? -7.152 14.797 -77.938 1 20.56 82 PRO A N 1
ATOM 603 C CA . PRO A 1 82 ? -6.008 14.195 -78.688 1 20.56 82 PRO A CA 1
ATOM 604 C C . PRO A 1 82 ? -5.379 13.047 -77.875 1 20.56 82 PRO A C 1
ATOM 606 O O . PRO A 1 82 ? -5.512 12.984 -76.625 1 20.56 82 PRO A O 1
ATOM 609 N N . LYS A 1 83 ? -4.984 12.055 -78.625 1 19.67 83 LYS A N 1
ATOM 610 C CA . LYS A 1 83 ? -4.5 10.68 -78.5 1 19.67 83 LYS A CA 1
ATOM 611 C C . LYS A 1 83 ? -3.184 10.633 -77.75 1 19.67 83 LYS A C 1
ATOM 613 O O . LYS A 1 83 ? -2.521 9.594 -77.688 1 19.67 83 LYS A O 1
ATOM 618 N N . MET A 1 84 ? -2.979 11.508 -76.75 1 20.94 84 MET A N 1
ATOM 619 C CA . MET A 1 84 ? -1.555 11.352 -76.438 1 20.94 84 MET A CA 1
ATOM 620 C C . MET A 1 84 ? -1.226 9.914 -76.062 1 20.94 84 MET A C 1
ATOM 622 O O . MET A 1 84 ? -1.927 9.312 -75.25 1 20.94 84 MET A O 1
ATOM 626 N N . GLU A 1 85 ? -0.385 9.234 -76.875 1 19.78 85 GLU A N 1
ATOM 627 C CA . GLU A 1 85 ? 0.236 7.918 -77 1 19.78 85 GLU A CA 1
ATOM 628 C C . GLU A 1 85 ? 0.985 7.555 -75.688 1 19.78 85 GLU A C 1
ATOM 630 O O . GLU A 1 85 ? 1.925 8.25 -75.312 1 19.78 85 GLU A O 1
ATOM 635 N N . GLY A 1 86 ? 0.299 7.367 -74.625 1 20.75 86 GLY A N 1
ATOM 636 C CA . GLY A 1 86 ? 0.943 7.07 -73.375 1 20.75 86 GLY A CA 1
ATOM 637 C C . GLY A 1 86 ? 1.775 5.801 -73.438 1 20.75 86 GLY A C 1
ATOM 638 O O . GLY A 1 86 ? 1.302 4.754 -73.875 1 20.75 86 GLY A O 1
ATOM 639 N N . GLU A 1 87 ? 3.082 5.961 -73.625 1 22.59 87 GLU A N 1
ATOM 640 C CA . GLU A 1 87 ? 4.078 4.895 -73.625 1 22.59 87 GLU A CA 1
ATOM 641 C C . GLU A 1 87 ? 3.955 4.035 -72.375 1 22.59 87 GLU A C 1
ATOM 643 O O . GLU A 1 87 ? 3.668 4.543 -71.25 1 22.59 87 GLU A O 1
ATOM 648 N N . GLY A 1 88 ? 3.672 2.746 -72.562 1 20.36 88 GLY A N 1
ATOM 649 C CA . GLY A 1 88 ? 3.434 1.552 -71.75 1 20.36 88 GLY A CA 1
ATOM 650 C C . GLY A 1 88 ? 4.547 1.261 -70.75 1 20.36 88 GLY A C 1
ATOM 651 O O . GLY A 1 88 ? 5.652 0.892 -71.188 1 20.36 88 GLY A O 1
ATOM 652 N N . LYS A 1 89 ? 4.922 2.148 -69.812 1 24.5 89 LYS A N 1
ATOM 653 C CA . LYS A 1 89 ? 5.965 1.746 -68.875 1 24.5 89 LYS A CA 1
ATOM 654 C C . LYS A 1 89 ? 5.609 0.426 -68.188 1 24.5 89 LYS A C 1
ATOM 656 O O . LYS A 1 89 ? 4.527 0.287 -67.625 1 24.5 89 LYS A O 1
ATOM 661 N N . ASP A 1 90 ? 6.215 -0.664 -68.625 1 22.84 90 ASP A N 1
ATOM 662 C CA . ASP A 1 90 ? 6.195 -2.027 -68.125 1 22.84 90 ASP A CA 1
ATOM 663 C C . ASP A 1 90 ? 6.531 -2.053 -66.625 1 22.84 90 ASP A C 1
ATOM 665 O O . ASP A 1 90 ? 7.582 -1.553 -66.25 1 22.84 90 ASP A O 1
ATOM 669 N N . GLY A 1 91 ? 5.668 -1.822 -65.75 1 26.5 91 GLY A N 1
ATOM 670 C CA . GLY A 1 91 ? 5.734 -1.941 -64.25 1 26.5 91 GLY A CA 1
ATOM 671 C C . GLY A 1 91 ? 6.223 -3.301 -63.812 1 26.5 91 GLY A C 1
ATOM 672 O O . GLY A 1 91 ? 5.523 -4.305 -63.969 1 26.5 91 GLY A O 1
ATOM 673 N N . ALA A 1 92 ? 7.562 -3.58 -63.938 1 27.11 92 ALA A N 1
ATOM 674 C CA . ALA A 1 92 ? 8.148 -4.773 -63.312 1 27.11 92 ALA A CA 1
ATOM 675 C C . ALA A 1 92 ? 7.801 -4.871 -61.844 1 27.11 92 ALA A C 1
ATOM 677 O O . ALA A 1 92 ? 8.117 -3.969 -61.062 1 27.11 92 ALA A O 1
ATOM 678 N N . GLU A 1 93 ? 6.719 -5.504 -61.531 1 28.92 93 GLU A N 1
ATOM 679 C CA . GLU A 1 93 ? 6.328 -5.949 -60.188 1 28.92 93 GLU A CA 1
ATOM 680 C C . GLU A 1 93 ? 7.43 -6.781 -59.531 1 28.92 93 GLU A C 1
ATOM 682 O O . GLU A 1 93 ? 7.758 -7.871 -60 1 28.92 93 GLU A O 1
ATOM 687 N N . GLN A 1 94 ? 8.531 -6.164 -59.062 1 30.66 94 GLN A N 1
ATOM 688 C CA . GLN A 1 94 ? 9.5 -6.879 -58.25 1 30.66 94 GLN A CA 1
ATOM 689 C C . GLN A 1 94 ? 8.812 -7.621 -57.094 1 30.66 94 GLN A C 1
ATOM 691 O O . GLN A 1 94 ? 8.18 -7 -56.219 1 30.66 94 GLN A O 1
ATOM 696 N N . GLN A 1 95 ? 8.469 -8.836 -57.281 1 26.84 95 GLN A N 1
ATOM 697 C CA . GLN A 1 95 ? 8.039 -9.75 -56.25 1 26.84 95 GLN A CA 1
ATOM 698 C C . GLN A 1 95 ? 9.016 -9.734 -55.062 1 26.84 95 GLN A C 1
ATOM 700 O O . GLN A 1 95 ? 10.203 -10.031 -55.219 1 26.84 95 GLN A O 1
ATOM 705 N N . LYS A 1 96 ? 8.875 -8.93 -54.031 1 38.34 96 LYS A N 1
ATOM 706 C CA . LYS A 1 96 ? 9.555 -9.086 -52.75 1 38.34 96 LYS A CA 1
ATOM 707 C C . LYS A 1 96 ? 9.586 -10.555 -52.312 1 38.34 96 LYS A C 1
ATOM 709 O O . LYS A 1 96 ? 8.555 -11.234 -52.344 1 38.34 96 LYS A O 1
ATOM 714 N N . PRO A 1 97 ? 10.75 -11.18 -52.406 1 35.66 97 PRO A N 1
ATOM 715 C CA . PRO A 1 97 ? 10.867 -12.594 -52.031 1 35.66 97 PRO A CA 1
ATOM 716 C C . PRO A 1 97 ? 10.156 -12.93 -50.719 1 35.66 97 PRO A C 1
ATOM 718 O O . PRO A 1 97 ? 10.305 -12.203 -49.75 1 35.66 97 PRO A O 1
ATOM 721 N N . ALA A 1 98 ? 9.031 -13.648 -50.656 1 37.22 98 ALA A N 1
ATOM 722 C CA . ALA A 1 98 ? 8.227 -14.281 -49.594 1 37.22 98 ALA A CA 1
ATOM 723 C C . ALA A 1 98 ? 9.102 -15.133 -48.688 1 37.22 98 ALA A C 1
ATOM 725 O O . ALA A 1 98 ? 8.586 -15.82 -47.781 1 37.22 98 ALA A O 1
ATOM 726 N N . ASP A 1 99 ? 10.336 -15.43 -49.031 1 35.56 99 ASP A N 1
ATOM 727 C CA . ASP A 1 99 ? 10.984 -16.422 -48.188 1 35.56 99 ASP A CA 1
ATOM 728 C C . ASP A 1 99 ? 11.344 -15.828 -46.812 1 35.56 99 ASP A C 1
ATOM 730 O O . ASP A 1 99 ? 12.5 -15.461 -46.594 1 35.56 99 ASP A O 1
ATOM 734 N N . GLU A 1 100 ? 10.859 -14.773 -46.344 1 40.09 100 GLU A N 1
ATOM 735 C CA . GLU A 1 100 ? 11.227 -14.648 -44.938 1 40.09 100 GLU A CA 1
ATOM 736 C C . GLU A 1 100 ? 10.961 -15.945 -44.188 1 40.09 100 GLU A C 1
ATOM 738 O O . GLU A 1 100 ? 9.82 -16.234 -43.812 1 40.09 100 GLU A O 1
ATOM 743 N N . ALA A 1 101 ? 11.641 -17.062 -44.406 1 40.91 101 ALA A N 1
ATOM 744 C CA . ALA A 1 101 ? 11.719 -18.266 -43.594 1 40.91 101 ALA A CA 1
ATOM 745 C C . ALA A 1 101 ? 11.516 -17.938 -42.125 1 40.91 101 ALA A C 1
ATOM 747 O O . ALA A 1 101 ? 12.031 -16.922 -41.625 1 40.91 101 ALA A O 1
ATOM 748 N N . ALA A 1 102 ? 10.547 -18.484 -41.5 1 42.91 102 ALA A N 1
ATOM 749 C CA . ALA A 1 102 ? 10.289 -18.516 -40.062 1 42.91 102 ALA A CA 1
ATOM 750 C C . ALA A 1 102 ? 11.586 -18.594 -39.281 1 42.91 102 ALA A C 1
ATOM 752 O O . ALA A 1 102 ? 12.414 -19.484 -39.5 1 42.91 102 ALA A O 1
ATOM 753 N N . LYS A 1 103 ? 12.188 -17.641 -38.906 1 48.59 103 LYS A N 1
ATOM 754 C CA . LYS A 1 103 ? 13.281 -17.781 -37.938 1 48.59 103 LYS A CA 1
ATOM 755 C C . LYS A 1 103 ? 13.047 -18.969 -37.031 1 48.59 103 LYS A C 1
ATOM 757 O O . LYS A 1 103 ? 11.977 -19.109 -36.438 1 48.59 103 LYS A O 1
ATOM 762 N N . PRO A 1 104 ? 13.742 -20.094 -37.094 1 44.12 104 PRO A N 1
ATOM 763 C CA . PRO A 1 104 ? 13.523 -21.234 -36.188 1 44.12 104 PRO A CA 1
ATOM 764 C C . PRO A 1 104 ? 13.242 -20.781 -34.75 1 44.12 104 PRO A C 1
ATOM 766 O O . PRO A 1 104 ? 13.867 -19.844 -34.25 1 44.12 104 PRO A O 1
ATOM 769 N N . GLU A 1 105 ? 12.031 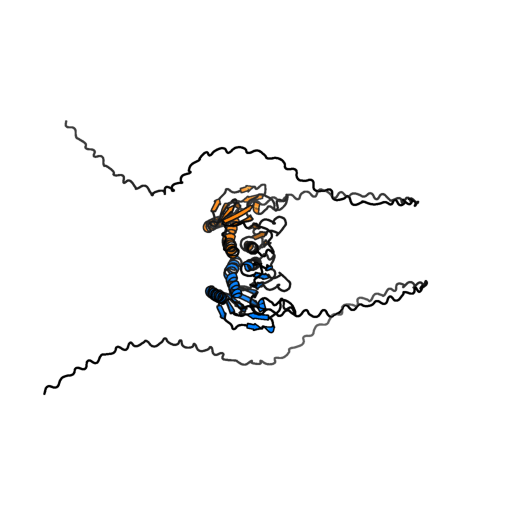-21.078 -34.25 1 53.97 105 GLU A N 1
ATOM 770 C CA . GLU A 1 105 ? 11.703 -20.828 -32.844 1 53.97 105 GLU A CA 1
ATOM 771 C C . GLU A 1 105 ? 12.805 -21.328 -31.906 1 53.97 105 GLU A C 1
ATOM 773 O O . GLU A 1 105 ? 13.266 -22.469 -32.031 1 53.97 105 GLU A O 1
ATOM 778 N N . MET A 1 106 ? 13.82 -20.5 -31.578 1 56.94 106 MET A N 1
ATOM 779 C CA . MET A 1 106 ? 14.82 -20.906 -30.594 1 56.94 106 MET A CA 1
ATOM 780 C C . MET A 1 106 ? 14.234 -21.922 -29.609 1 56.94 106 MET A C 1
ATOM 782 O O . MET A 1 106 ? 13.062 -21.812 -29.234 1 56.94 106 MET A O 1
ATOM 786 N N . PRO A 1 107 ? 14.867 -23.047 -29.547 1 58.91 107 PRO A N 1
ATOM 787 C CA . PRO A 1 107 ? 14.414 -24.047 -28.578 1 58.91 107 PRO A CA 1
ATOM 788 C C . PRO A 1 107 ? 14.062 -23.438 -27.219 1 58.91 107 PRO A C 1
ATOM 790 O O . PRO A 1 107 ? 14.758 -22.531 -26.734 1 58.91 107 PRO A O 1
ATOM 793 N N . ARG A 1 108 ? 12.883 -23.641 -26.719 1 67.25 108 ARG A N 1
ATOM 794 C CA . ARG A 1 108 ? 12.391 -23.141 -25.453 1 67.25 108 ARG A CA 1
ATOM 795 C C . ARG A 1 108 ? 13.211 -23.688 -24.281 1 67.25 108 ARG A C 1
ATOM 797 O O . ARG A 1 108 ? 13.57 -24.859 -24.266 1 67.25 108 ARG A O 1
ATOM 804 N N . GLU A 1 109 ? 13.828 -22.891 -23.5 1 69.81 109 GLU A N 1
ATOM 805 C CA . GLU A 1 109 ? 14.688 -23.234 -22.375 1 69.81 109 GLU A CA 1
ATOM 806 C C . GLU A 1 109 ? 13.961 -24.156 -21.406 1 69.81 109 GLU A C 1
ATOM 808 O O . GLU A 1 109 ? 12.797 -23.922 -21.062 1 69.81 109 GLU A O 1
ATOM 813 N N . PRO A 1 110 ? 14.586 -25.281 -21.094 1 72.19 110 PRO A N 1
ATOM 814 C CA . PRO A 1 110 ? 13.984 -26.203 -20.109 1 72.19 110 PRO A CA 1
ATOM 815 C C . PRO A 1 110 ? 13.766 -25.547 -18.75 1 72.19 110 PRO A C 1
ATOM 817 O O . PRO A 1 110 ? 14.352 -24.5 -18.469 1 72.19 110 PRO A O 1
ATOM 820 N N . VAL A 1 111 ? 12.906 -26.219 -18.062 1 75 111 VAL A N 1
ATOM 821 C CA . VAL A 1 111 ? 12.648 -25.75 -16.688 1 75 111 VAL A CA 1
ATOM 822 C C . VAL A 1 111 ? 13.93 -25.828 -15.867 1 75 111 VAL A C 1
ATOM 824 O O . VAL A 1 111 ? 14.609 -26.859 -15.859 1 75 111 VAL A O 1
ATOM 827 N N . LYS A 1 112 ? 14.312 -24.812 -15.281 1 75.88 112 LYS A N 1
ATOM 828 C CA . LYS A 1 112 ? 15.508 -24.766 -14.453 1 75.88 112 LYS A CA 1
ATOM 829 C C . LYS A 1 112 ? 15.312 -25.531 -13.148 1 75.88 112 LYS A C 1
ATOM 831 O O . LYS A 1 112 ? 14.258 -25.422 -12.516 1 75.88 112 LYS A O 1
ATOM 836 N N . PRO A 1 113 ? 16.344 -26.328 -12.867 1 83.5 113 PRO A N 1
ATOM 837 C CA . PRO A 1 113 ? 16.266 -27 -11.562 1 83.5 113 PRO A CA 1
ATOM 838 C C . PRO A 1 113 ? 16.281 -26 -10.406 1 83.5 113 PRO A C 1
ATOM 840 O O . PRO A 1 113 ? 16.859 -24.922 -10.508 1 83.5 113 PRO A O 1
ATOM 843 N N . GLU A 1 114 ? 15.578 -26.391 -9.375 1 88.44 114 GLU A N 1
ATOM 844 C CA . GLU A 1 114 ? 15.539 -25.547 -8.18 1 88.44 114 GLU A CA 1
ATOM 845 C C . GLU A 1 114 ? 16.609 -25.969 -7.18 1 88.44 114 GLU A C 1
ATOM 847 O O . GLU A 1 114 ? 16.922 -27.156 -7.055 1 88.44 114 GLU A O 1
ATOM 852 N N . ASP A 1 115 ? 17.188 -25 -6.539 1 92.62 115 ASP A N 1
ATOM 853 C CA . ASP A 1 115 ? 18.141 -25.281 -5.477 1 92.62 115 ASP A CA 1
ATOM 854 C C . ASP A 1 115 ? 17.469 -26.031 -4.32 1 92.62 115 ASP A C 1
ATOM 856 O O . ASP A 1 115 ? 16.547 -25.516 -3.697 1 92.62 115 ASP A O 1
ATOM 860 N N . PRO A 1 116 ? 18.016 -27.234 -4.078 1 95.38 116 PRO A N 1
ATOM 861 C CA . PRO A 1 116 ? 17.344 -28.047 -3.066 1 95.38 116 PRO A CA 1
ATOM 862 C C . PRO A 1 116 ? 17.297 -27.359 -1.697 1 95.38 116 PRO A C 1
ATOM 864 O O . PRO A 1 116 ? 16.297 -27.453 -0.989 1 95.38 116 PRO A O 1
ATOM 867 N N . ALA A 1 117 ? 18.375 -26.75 -1.303 1 97.06 117 ALA A N 1
ATOM 868 C CA . ALA A 1 117 ? 18.406 -26.062 -0.01 1 97.06 117 ALA A CA 1
ATOM 869 C C . ALA A 1 117 ? 17.391 -24.922 0.032 1 97.06 117 ALA A C 1
ATOM 871 O O . ALA A 1 117 ? 16.672 -24.766 1.021 1 97.06 117 ALA A O 1
ATOM 872 N N . ALA A 1 118 ? 17.344 -24.172 -1.02 1 96.75 118 ALA A N 1
ATOM 873 C CA . ALA A 1 118 ? 16.391 -23.062 -1.108 1 96.75 118 ALA A CA 1
ATOM 874 C C . ALA A 1 118 ? 14.961 -23.594 -1.089 1 96.75 118 ALA A C 1
ATOM 876 O O . ALA A 1 118 ? 14.086 -22.984 -0.456 1 96.75 118 ALA A O 1
ATOM 877 N N . LEU A 1 119 ? 14.758 -24.656 -1.816 1 97.81 119 LEU A N 1
ATOM 878 C CA . LEU A 1 119 ? 13.43 -25.266 -1.844 1 97.81 119 LEU A CA 1
ATOM 879 C C . LEU A 1 119 ? 13.008 -25.719 -0.45 1 97.81 119 LEU A C 1
ATOM 881 O O . LEU A 1 119 ? 11.883 -25.469 -0.018 1 97.81 119 LEU A O 1
ATOM 885 N N . GLN A 1 120 ? 13.883 -26.391 0.212 1 98.31 120 GLN A N 1
ATOM 886 C CA . GLN A 1 120 ? 13.586 -26.875 1.559 1 98.31 120 GLN A CA 1
ATOM 887 C C . GLN A 1 120 ? 13.273 -25.703 2.496 1 98.31 120 GLN A C 1
ATOM 889 O O . GLN A 1 120 ? 12.328 -25.781 3.289 1 98.31 120 GLN A O 1
ATOM 894 N N . ALA A 1 121 ? 14.047 -24.719 2.4 1 98.62 121 ALA A N 1
ATOM 895 C CA . ALA A 1 121 ? 13.797 -23.516 3.211 1 98.62 12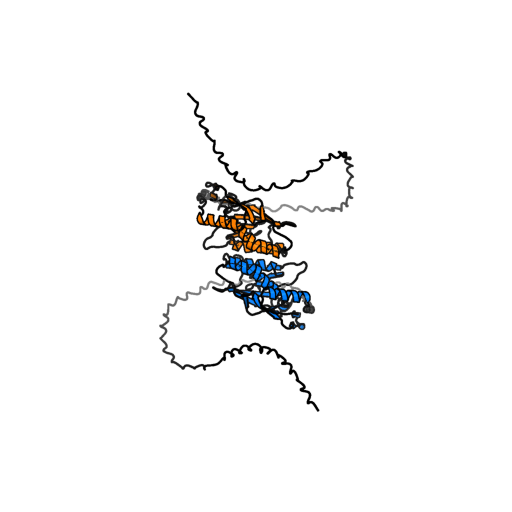1 ALA A CA 1
ATOM 896 C C . ALA A 1 121 ? 12.438 -22.906 2.889 1 98.62 121 ALA A C 1
ATOM 898 O O . ALA A 1 121 ? 11.711 -22.5 3.793 1 98.62 121 ALA A O 1
ATOM 899 N N . CYS A 1 122 ? 12.156 -22.859 1.647 1 98.62 122 CYS A N 1
ATOM 900 C CA . CYS A 1 122 ? 10.883 -22.297 1.202 1 98.62 122 CYS A CA 1
ATOM 901 C C . CYS A 1 122 ? 9.711 -23.109 1.735 1 98.62 122 CYS A C 1
ATOM 903 O O . CYS A 1 122 ? 8.75 -22.547 2.266 1 98.62 122 CYS A O 1
ATOM 905 N N . LEU A 1 123 ? 9.781 -24.391 1.569 1 98.81 123 LEU A N 1
ATOM 906 C CA . LEU A 1 123 ? 8.719 -25.281 2.049 1 98.81 123 LEU A CA 1
ATOM 907 C C . LEU A 1 123 ? 8.547 -25.141 3.559 1 98.81 123 LEU A C 1
ATOM 909 O O . LEU A 1 123 ? 7.422 -25.156 4.062 1 98.81 123 LEU A O 1
ATOM 913 N N . GLY A 1 124 ? 9.648 -25.047 4.262 1 98.81 124 GLY A N 1
ATOM 914 C CA . GLY A 1 124 ? 9.594 -24.812 5.695 1 98.81 124 GLY A CA 1
ATOM 915 C C . GLY A 1 124 ? 8.914 -23.516 6.066 1 98.81 124 GLY A C 1
ATOM 916 O O . GLY A 1 124 ? 8.07 -23.469 6.969 1 98.81 124 GLY A O 1
ATOM 917 N N . ALA A 1 125 ? 9.242 -22.453 5.363 1 98.88 125 ALA A N 1
ATOM 918 C CA . ALA A 1 125 ? 8.648 -21.141 5.609 1 98.88 125 ALA A CA 1
ATOM 919 C C . ALA A 1 125 ? 7.156 -21.141 5.297 1 98.88 125 ALA A C 1
ATOM 921 O O . ALA A 1 125 ? 6.363 -20.531 6.012 1 98.88 125 ALA A O 1
ATOM 922 N N . LEU A 1 126 ? 6.832 -21.766 4.223 1 98.88 126 LEU A N 1
ATOM 923 C CA . LEU A 1 126 ? 5.434 -21.891 3.818 1 98.88 126 LEU A CA 1
ATOM 924 C C . LEU A 1 126 ? 4.621 -22.625 4.875 1 98.88 126 LEU A C 1
ATOM 926 O O . LEU A 1 126 ? 3.502 -22.203 5.199 1 98.88 126 LEU A O 1
ATOM 930 N N . LYS A 1 127 ? 5.172 -23.641 5.391 1 98.75 127 LYS A N 1
ATOM 931 C CA . LYS A 1 127 ? 4.527 -24.375 6.477 1 98.75 127 LYS A CA 1
ATOM 932 C C . LYS A 1 127 ? 4.426 -23.516 7.734 1 98.75 127 LYS A C 1
ATOM 934 O O . LYS A 1 127 ? 3.375 -23.469 8.375 1 98.75 127 LYS A O 1
ATOM 939 N N . GLU A 1 128 ? 5.445 -22.844 8.062 1 98.81 128 GLU A N 1
ATOM 940 C CA . GLU A 1 128 ? 5.52 -22.047 9.289 1 98.81 128 GLU A CA 1
ATOM 941 C C . GLU A 1 128 ? 4.516 -20.906 9.258 1 98.81 128 GLU A C 1
ATOM 943 O O . GLU A 1 128 ? 3.949 -20.547 10.297 1 98.81 128 GLU A O 1
ATOM 948 N N . ILE A 1 129 ? 4.293 -20.391 8.094 1 98.75 129 ILE A N 1
ATOM 949 C CA . ILE A 1 129 ? 3.418 -19.219 8 1 98.75 129 ILE A CA 1
ATOM 950 C C . ILE A 1 129 ? 1.959 -19.656 8.109 1 98.75 129 ILE A C 1
ATOM 952 O O . ILE A 1 129 ? 1.066 -18.828 8.297 1 98.75 129 ILE A O 1
ATOM 956 N N . GLY A 1 130 ? 1.724 -20.953 7.988 1 98.81 130 GLY A N 1
ATOM 957 C CA . GLY A 1 130 ? 0.396 -21.5 8.219 1 98.81 130 GLY A CA 1
ATOM 958 C C . GLY A 1 130 ? -0.325 -21.875 6.941 1 98.81 130 GLY A C 1
ATOM 959 O O . GLY A 1 130 ? -1.522 -22.172 6.965 1 98.81 130 GLY A O 1
ATOM 960 N N . ALA A 1 131 ? 0.357 -21.922 5.836 1 98.94 131 ALA A N 1
ATOM 961 C CA . ALA A 1 131 ? -0.237 -22.344 4.57 1 98.94 131 ALA A CA 1
ATOM 962 C C . ALA A 1 131 ? -0.443 -23.844 4.531 1 98.94 131 ALA A C 1
ATOM 964 O O . ALA A 1 131 ? 0.219 -24.594 5.262 1 98.94 131 ALA A O 1
ATOM 965 N N . GLU A 1 132 ? -1.429 -24.281 3.787 1 98.94 132 GLU A N 1
ATOM 966 C CA . GLU A 1 132 ? -1.634 -25.688 3.488 1 98.94 132 GLU A CA 1
ATOM 967 C C . GLU A 1 132 ? -1.396 -25.984 2.01 1 98.94 132 GLU A C 1
ATOM 969 O O . GLU A 1 132 ? -1.971 -25.328 1.142 1 98.94 132 GLU A O 1
ATOM 974 N N . PHE A 1 133 ? -0.546 -26.953 1.814 1 98.94 133 PHE A N 1
ATOM 975 C CA . PHE A 1 133 ? -0.165 -27.297 0.45 1 98.94 133 PHE A CA 1
ATOM 976 C C . PHE A 1 133 ? 0.217 -28.766 0.35 1 98.94 133 PHE A C 1
ATOM 978 O O . PHE A 1 133 ? 0.49 -29.406 1.363 1 98.94 133 PHE A O 1
ATOM 985 N N . LYS A 1 134 ? 0.142 -29.266 -0.888 1 98.81 134 LYS A N 1
ATOM 986 C CA . LYS A 1 134 ? 0.625 -30.594 -1.236 1 98.81 134 LYS A CA 1
ATOM 987 C C . LYS A 1 134 ? 1.785 -30.516 -2.225 1 98.81 134 LYS A C 1
ATOM 989 O O . LYS A 1 134 ? 1.733 -29.766 -3.193 1 98.81 134 LYS A O 1
ATOM 994 N N . LYS A 1 135 ? 2.799 -31.266 -1.893 1 98.56 135 LYS A N 1
ATOM 995 C CA . LYS A 1 135 ? 3.861 -31.422 -2.881 1 98.56 135 LYS A CA 1
ATOM 996 C C . LYS A 1 135 ? 3.424 -32.344 -4.016 1 98.56 135 LYS A C 1
ATOM 998 O O . LYS A 1 135 ? 2.842 -33.406 -3.775 1 98.56 135 LYS A O 1
ATOM 1003 N N . LEU A 1 136 ? 3.736 -31.922 -5.203 1 98.31 136 LEU A N 1
ATOM 1004 C CA . LEU A 1 136 ? 3.363 -32.719 -6.363 1 98.31 136 LEU A CA 1
ATOM 1005 C C . LEU A 1 136 ? 4.602 -33.25 -7.086 1 98.31 136 LEU A C 1
ATOM 1007 O O . LEU A 1 136 ? 5.715 -32.781 -6.828 1 98.31 136 LEU A O 1
ATOM 1011 N N . GLU A 1 137 ? 4.383 -34.219 -7.961 1 96.56 137 GLU A N 1
ATOM 1012 C CA . GLU A 1 137 ? 5.438 -34.656 -8.867 1 96.56 137 GLU A CA 1
ATOM 1013 C C . GLU A 1 137 ? 5.816 -33.562 -9.852 1 96.56 137 GLU A C 1
ATOM 1015 O O . GLU A 1 137 ? 4.98 -32.75 -10.219 1 96.56 137 GLU A O 1
ATOM 1020 N N . PRO A 1 138 ? 7.062 -33.594 -10.234 1 95.38 138 PRO A N 1
ATOM 1021 C CA . PRO A 1 138 ? 7.492 -32.594 -11.219 1 95.38 138 PRO A CA 1
ATOM 1022 C C . PRO A 1 138 ? 6.609 -32.594 -12.461 1 95.38 138 PRO A C 1
ATOM 1024 O O . PRO A 1 138 ? 6.156 -33.625 -12.922 1 95.38 138 PRO A O 1
ATOM 1027 N N . ILE A 1 139 ? 6.348 -31.422 -12.906 1 93.88 139 ILE A N 1
ATOM 1028 C CA . ILE A 1 139 ? 5.668 -31.219 -14.18 1 93.88 139 ILE A CA 1
ATOM 1029 C C . ILE A 1 139 ? 6.695 -30.953 -15.273 1 93.88 139 ILE A C 1
ATOM 1031 O O . ILE A 1 139 ? 7.48 -30 -15.18 1 93.88 139 ILE A O 1
ATOM 1035 N N . ARG A 1 140 ? 6.699 -31.797 -16.25 1 87.94 140 ARG A N 1
ATOM 1036 C CA . ARG A 1 140 ? 7.668 -31.656 -17.328 1 87.94 140 ARG A CA 1
ATOM 1037 C C . ARG A 1 140 ? 6.98 -31.703 -18.688 1 87.94 140 ARG A C 1
ATOM 1039 O O . ARG A 1 140 ? 6.348 -32.688 -19.047 1 87.94 140 ARG A O 1
ATOM 1046 N N . ASP A 1 141 ? 6.844 -30.594 -19.188 1 82 141 ASP A N 1
ATOM 1047 C CA . ASP A 1 141 ? 6.441 -30.5 -20.578 1 82 141 ASP A CA 1
ATOM 1048 C C . ASP A 1 141 ? 7.535 -29.844 -21.422 1 82 141 ASP A C 1
ATOM 1050 O O . ASP A 1 141 ? 7.367 -28.719 -21.906 1 82 141 ASP A O 1
ATOM 1054 N N . GLU A 1 142 ? 8.5 -30.562 -21.656 1 68.31 142 GLU A N 1
ATOM 1055 C CA . GLU A 1 142 ? 9.719 -30.047 -22.266 1 68.31 142 GLU A CA 1
ATOM 1056 C C . GLU A 1 142 ? 9.477 -29.594 -23.703 1 68.31 142 GLU A C 1
ATOM 1058 O O . GLU A 1 142 ? 10.062 -28.625 -24.172 1 68.31 142 GLU A O 1
ATOM 1063 N N . GLU A 1 143 ? 8.68 -30.297 -24.344 1 71.38 143 GLU A N 1
ATOM 1064 C CA . GLU A 1 143 ? 8.414 -29.969 -25.75 1 71.38 143 GLU A CA 1
ATOM 1065 C C . GLU A 1 143 ? 7.84 -28.562 -25.875 1 71.38 143 GLU A C 1
ATOM 1067 O O . GLU A 1 143 ? 8.141 -27.859 -26.844 1 71.38 143 GLU A O 1
ATOM 1072 N N . GLN A 1 144 ? 7.27 -28.141 -24.828 1 77.69 144 GLN A N 1
ATOM 1073 C CA . GLN A 1 144 ? 6.633 -26.828 -24.891 1 77.69 144 GLN A CA 1
ATOM 1074 C C . GLN A 1 144 ? 7.383 -25.812 -24.031 1 77.69 144 GLN A C 1
ATOM 1076 O O . GLN A 1 144 ? 7.047 -24.641 -24.031 1 77.69 144 GLN A O 1
ATOM 1081 N N . GLY A 1 145 ? 8.406 -26.344 -23.406 1 85.06 145 GLY A N 1
ATOM 1082 C CA . GLY A 1 145 ? 9.18 -25.438 -22.562 1 85.06 145 GLY A CA 1
ATOM 1083 C C . GLY A 1 145 ? 8.477 -25.078 -21.266 1 85.06 145 GLY A C 1
ATOM 1084 O O . GLY A 1 145 ? 8.836 -24.094 -20.609 1 85.06 145 GLY A O 1
ATOM 1085 N N . CYS A 1 146 ? 7.469 -25.844 -20.969 1 91.5 146 CYS A N 1
ATOM 1086 C CA . CYS A 1 146 ? 6.695 -25.625 -19.75 1 91.5 146 CYS A CA 1
ATOM 1087 C C . CYS A 1 146 ? 7.09 -26.625 -18.672 1 91.5 146 CYS A C 1
ATOM 1089 O O . CYS A 1 146 ? 7.594 -27.703 -18.984 1 91.5 146 CYS A O 1
ATOM 1091 N N . GLY A 1 147 ? 6.875 -26.156 -17.391 1 93.88 147 GLY A N 1
ATOM 1092 C CA . GLY A 1 147 ? 7.062 -27.125 -16.328 1 93.88 147 GLY A CA 1
ATOM 1093 C C . GLY A 1 147 ? 7.465 -26.5 -15.016 1 93.88 147 GLY A C 1
ATOM 1094 O O . GLY A 1 147 ? 7.828 -25.328 -14.969 1 93.88 147 GLY A O 1
ATOM 1095 N N . ILE A 1 148 ? 7.348 -27.297 -13.953 1 95.19 148 ILE A N 1
ATOM 1096 C CA . ILE A 1 148 ? 7.766 -26.969 -12.594 1 95.19 148 ILE A CA 1
ATOM 1097 C C . ILE A 1 148 ? 8.516 -28.156 -11.984 1 95.19 148 ILE A C 1
ATOM 1099 O O . ILE A 1 148 ? 7.98 -29.266 -11.898 1 95.19 148 ILE A O 1
ATOM 1103 N N . GLU A 1 149 ? 9.68 -27.906 -11.562 1 94.31 149 GLU A N 1
ATOM 1104 C CA . GLU A 1 149 ? 10.492 -28.984 -11.023 1 94.31 149 GLU A CA 1
ATOM 1105 C C . GLU A 1 149 ? 9.938 -29.5 -9.695 1 94.31 149 GLU A C 1
ATOM 1107 O O . GLU A 1 149 ? 9.922 -30.703 -9.438 1 94.31 149 GLU A O 1
ATOM 1112 N N . ALA A 1 150 ? 9.523 -28.578 -8.875 1 97.06 150 ALA A N 1
ATOM 1113 C CA . ALA A 1 150 ? 9 -28.922 -7.559 1 97.06 150 ALA A CA 1
ATOM 1114 C C . ALA A 1 150 ? 7.691 -28.188 -7.277 1 97.06 150 ALA A C 1
ATOM 1116 O O . ALA A 1 150 ? 7.641 -27.312 -6.406 1 97.06 150 ALA A O 1
ATOM 1117 N N . PRO A 1 151 ? 6.617 -28.641 -7.961 1 98.06 151 PRO A N 1
ATOM 1118 C CA . PRO A 1 151 ? 5.34 -27.938 -7.805 1 98.06 151 PRO A CA 1
ATOM 1119 C C . PRO A 1 151 ? 4.688 -28.203 -6.445 1 98.06 151 PRO A C 1
ATOM 1121 O O . PRO A 1 151 ? 4.832 -29.297 -5.887 1 98.06 151 PRO A O 1
ATOM 1124 N N . VAL A 1 152 ? 4.027 -27.188 -5.969 1 98.81 152 VAL A N 1
ATOM 1125 C CA . VAL A 1 152 ? 3.131 -27.328 -4.828 1 98.81 152 VAL A CA 1
ATOM 1126 C C . VAL A 1 152 ? 1.707 -26.969 -5.238 1 98.81 152 VAL A C 1
ATOM 1128 O O . VAL A 1 152 ? 1.505 -26.109 -6.109 1 98.81 152 VAL A O 1
ATOM 1131 N N . GLU A 1 153 ? 0.787 -27.641 -4.723 1 98.94 153 GLU A N 1
ATOM 1132 C CA . GLU A 1 153 ? -0.618 -27.25 -4.809 1 98.94 153 GLU A CA 1
ATOM 1133 C C . GLU A 1 153 ? -1.071 -26.547 -3.539 1 98.94 153 GLU A C 1
ATOM 1135 O O . GLU A 1 153 ? -1.234 -27.172 -2.492 1 98.94 153 GLU A O 1
ATOM 1140 N N . LEU A 1 154 ? -1.273 -25.25 -3.648 1 98.94 154 LEU A N 1
ATOM 1141 C CA . LEU A 1 154 ? -1.654 -24.438 -2.508 1 98.94 154 LEU A CA 1
ATOM 1142 C C . LEU A 1 154 ? -3.172 -24.375 -2.357 1 98.94 154 LEU A C 1
ATOM 1144 O O . LEU A 1 154 ? -3.881 -24.031 -3.303 1 98.94 154 LEU A O 1
ATOM 1148 N N . SER A 1 155 ? -3.701 -24.719 -1.214 1 98.94 155 SER A N 1
ATOM 1149 C CA . SER A 1 155 ? -5.141 -24.688 -0.976 1 98.94 155 SER A CA 1
ATOM 1150 C C . SER A 1 155 ? -5.512 -23.641 0.063 1 98.94 155 SER A C 1
ATOM 1152 O O . SER A 1 155 ? -6.621 -23.109 0.043 1 98.94 155 SER A O 1
ATOM 1154 N N . VAL A 1 156 ? -4.664 -23.438 1.018 1 98.94 156 VAL A N 1
ATOM 1155 C CA . VAL A 1 156 ? -4.84 -22.422 2.047 1 98.94 156 VAL A CA 1
ATOM 1156 C C . VAL A 1 156 ? -3.629 -21.484 2.064 1 98.94 156 VAL A C 1
ATOM 1158 O O . VAL A 1 156 ? -2.492 -21.938 2.223 1 98.94 156 VAL A O 1
ATOM 1161 N N . VAL A 1 157 ? -3.91 -20.25 1.891 1 98.94 157 VAL A N 1
ATOM 1162 C CA . VAL A 1 157 ? -2.855 -19.234 1.804 1 98.94 157 VAL A CA 1
ATOM 1163 C C . VAL A 1 157 ? -2.328 -18.922 3.201 1 98.94 157 VAL A C 1
ATOM 1165 O O . VAL A 1 157 ? -1.116 -18.797 3.402 1 98.94 157 VAL A O 1
ATOM 1168 N N . LEU A 1 158 ? -3.215 -18.672 4.137 1 98.88 158 LEU A N 1
ATOM 1169 C CA . LEU A 1 158 ? -3.041 -18.484 5.574 1 98.88 158 LEU A CA 1
ATOM 1170 C C . LEU A 1 158 ? -4.156 -19.172 6.355 1 98.88 158 LEU A C 1
ATOM 1172 O O . LEU A 1 158 ? -5.23 -19.438 5.809 1 98.88 158 LEU A O 1
ATOM 1176 N N . PRO A 1 159 ? -3.848 -19.438 7.629 1 98.62 159 PRO A N 1
ATOM 1177 C CA . PRO A 1 159 ? -4.957 -20 8.406 1 98.62 159 PRO A CA 1
ATOM 1178 C C . PRO A 1 159 ? -6.238 -19.172 8.281 1 98.62 159 PRO A C 1
ATOM 1180 O O . PRO A 1 159 ? -6.238 -17.984 8.57 1 98.62 159 PRO A O 1
ATOM 1183 N N . GLY A 1 160 ? -7.289 -19.828 7.746 1 98.31 160 GLY A N 1
ATOM 1184 C CA . GLY A 1 160 ? -8.578 -19.172 7.621 1 98.31 160 GLY A CA 1
ATOM 1185 C C . GLY A 1 160 ? -8.781 -18.516 6.273 1 98.31 160 GLY A C 1
ATOM 1186 O O . GLY A 1 160 ? -9.852 -17.969 6 1 98.31 160 GLY A O 1
ATOM 1187 N N . ILE A 1 161 ? -7.801 -18.547 5.422 1 98.94 161 ILE A N 1
ATOM 1188 C CA . ILE A 1 161 ? -7.895 -17.922 4.109 1 98.94 161 ILE A CA 1
ATOM 1189 C C . ILE A 1 161 ? -7.578 -18.938 3.021 1 98.94 161 ILE A C 1
ATOM 1191 O O . ILE A 1 161 ? -6.418 -19.312 2.824 1 98.94 161 ILE A O 1
ATOM 1195 N N . LYS A 1 162 ? -8.57 -19.281 2.254 1 98.94 162 LYS A N 1
ATOM 1196 C CA . LYS A 1 162 ? -8.438 -20.297 1.216 1 98.94 162 LYS A CA 1
ATOM 1197 C C . LYS A 1 162 ? -7.996 -19.672 -0.109 1 98.94 162 LYS A C 1
ATOM 1199 O O . LYS A 1 162 ? -8.219 -18.484 -0.348 1 98.94 162 LYS A O 1
ATOM 1204 N N . LEU A 1 163 ? -7.336 -20.438 -0.847 1 98.88 163 LEU A N 1
ATOM 1205 C CA . LEU A 1 163 ? -7.191 -20.188 -2.277 1 98.88 163 LEU A CA 1
ATOM 1206 C C . LEU A 1 163 ? -8.195 -21.016 -3.078 1 98.88 163 LEU A C 1
ATOM 1208 O O . LEU A 1 163 ? -8.141 -22.25 -3.064 1 98.88 163 LEU A O 1
ATOM 1212 N N . GLU A 1 164 ? -9.086 -20.328 -3.824 1 98.38 164 GLU A N 1
ATOM 1213 C CA . GLU A 1 164 ? -10.18 -21.047 -4.484 1 98.38 164 GLU A CA 1
ATOM 1214 C C . GLU A 1 164 ? -10.203 -20.75 -5.98 1 98.38 164 GLU A C 1
ATOM 1216 O O . GLU A 1 164 ? -10.453 -19.609 -6.387 1 98.38 164 GLU A O 1
ATOM 1221 N N . PRO A 1 165 ? -10.148 -21.781 -6.762 1 98.44 165 PRO A N 1
ATOM 1222 C CA . PRO A 1 165 ? -9.711 -23.156 -6.449 1 98.44 165 PRO A CA 1
ATOM 1223 C C . PRO A 1 165 ? -8.25 -23.203 -6.008 1 98.44 165 PRO A C 1
ATOM 1225 O O . PRO A 1 165 ? -7.527 -22.219 -6.109 1 98.44 165 PRO A O 1
ATOM 1228 N N . SER A 1 166 ? -7.832 -24.297 -5.484 1 98.81 166 SER A N 1
ATOM 1229 C CA . SER A 1 166 ? -6.414 -24.484 -5.207 1 98.81 166 SER A CA 1
ATOM 1230 C C . SER A 1 166 ? -5.566 -24.234 -6.453 1 98.81 166 SER A C 1
ATOM 1232 O O . SER A 1 166 ? -6.074 -24.297 -7.574 1 98.81 166 SER A O 1
ATOM 1234 N N . GLY A 1 167 ? -4.305 -23.859 -6.156 1 98.81 167 GLY A N 1
ATOM 1235 C CA . GLY A 1 167 ? -3.459 -23.484 -7.281 1 98.81 167 GLY A CA 1
ATOM 1236 C C . GLY A 1 167 ? -2.117 -24.188 -7.281 1 98.81 167 GLY A C 1
ATOM 1237 O O . GLY A 1 167 ? -1.513 -24.391 -6.227 1 98.81 167 GLY A O 1
ATOM 1238 N N . ILE A 1 168 ? -1.682 -24.594 -8.461 1 98.81 168 ILE A N 1
ATOM 1239 C CA . ILE A 1 168 ? -0.381 -25.234 -8.641 1 98.81 168 ILE A CA 1
ATOM 1240 C C . ILE A 1 168 ? 0.66 -24.188 -9.016 1 98.81 168 ILE A C 1
ATOM 1242 O O . ILE A 1 168 ? 0.458 -23.422 -9.961 1 98.81 168 ILE A O 1
ATOM 1246 N N . MET A 1 169 ? 1.72 -24.125 -8.234 1 98.69 169 MET A N 1
ATOM 1247 C CA . MET A 1 169 ? 2.771 -23.141 -8.461 1 98.69 169 MET A CA 1
ATOM 1248 C C . MET A 1 169 ? 4.07 -23.562 -7.785 1 98.69 169 MET A C 1
ATOM 1250 O O . MET A 1 169 ? 4.129 -24.625 -7.137 1 98.69 169 MET A O 1
ATOM 1254 N N . ARG A 1 170 ? 5.152 -22.797 -8.039 1 98.12 170 ARG A N 1
ATOM 1255 C CA . ARG A 1 170 ? 6.391 -23 -7.297 1 98.12 170 ARG A CA 1
ATOM 1256 C C . ARG A 1 170 ? 6.23 -22.562 -5.844 1 98.12 170 ARG A C 1
ATOM 1258 O O . ARG A 1 170 ? 5.418 -21.688 -5.539 1 98.12 170 ARG A O 1
ATOM 1265 N N . CYS A 1 171 ? 7.047 -23.156 -5.004 1 98.75 171 CYS A N 1
ATOM 1266 C CA . CYS A 1 171 ? 7.031 -22.797 -3.59 1 98.75 171 CYS A CA 1
ATOM 1267 C C . CYS A 1 171 ? 7.262 -21.297 -3.41 1 98.75 171 CYS A C 1
ATOM 1269 O O . CYS A 1 171 ? 6.609 -20.672 -2.58 1 98.75 171 CYS A O 1
ATOM 1271 N N . GLU A 1 172 ? 8.18 -20.734 -4.152 1 98.31 172 GLU A N 1
ATOM 1272 C CA . GLU A 1 172 ? 8.5 -19.312 -4.035 1 98.31 172 GLU A CA 1
ATOM 1273 C C . GLU A 1 172 ? 7.281 -18.438 -4.309 1 98.31 172 GLU A C 1
ATOM 1275 O O . GLU A 1 172 ? 7.051 -17.453 -3.611 1 98.31 172 GLU A O 1
ATOM 1280 N N . THR A 1 173 ? 6.527 -18.781 -5.293 1 98.81 173 THR A N 1
ATOM 1281 C CA . THR A 1 173 ? 5.312 -18.062 -5.641 1 98.81 173 THR A CA 1
ATOM 1282 C C . THR A 1 173 ? 4.285 -18.156 -4.516 1 98.81 173 THR A C 1
ATOM 1284 O O . THR A 1 173 ? 3.705 -17.141 -4.109 1 98.81 173 THR A O 1
ATOM 1287 N N . ALA A 1 174 ? 4.125 -19.328 -4.047 1 98.94 174 ALA A N 1
ATOM 1288 C CA . ALA A 1 174 ? 3.172 -19.562 -2.965 1 98.94 174 ALA A CA 1
ATOM 1289 C C . ALA A 1 174 ? 3.553 -18.766 -1.715 1 98.94 174 ALA A C 1
ATOM 1291 O O . ALA A 1 174 ? 2.695 -18.156 -1.071 1 98.94 174 ALA A O 1
ATOM 1292 N N . LEU A 1 175 ? 4.828 -18.828 -1.421 1 98.94 175 LEU A N 1
ATOM 1293 C CA . LEU A 1 175 ? 5.293 -18.125 -0.229 1 98.94 175 LEU A CA 1
ATOM 1294 C C . LEU A 1 175 ? 5.117 -16.625 -0.377 1 98.94 175 LEU A C 1
ATOM 1296 O O . LEU A 1 175 ? 4.703 -15.945 0.568 1 98.94 175 LEU A O 1
ATOM 1300 N N . ALA A 1 176 ? 5.422 -16.109 -1.558 1 98.88 176 ALA A N 1
ATOM 1301 C CA . ALA A 1 176 ? 5.219 -14.68 -1.812 1 98.88 176 ALA A CA 1
ATOM 1302 C C . ALA A 1 176 ? 3.756 -14.297 -1.627 1 98.88 176 ALA A C 1
ATOM 1304 O O . ALA A 1 176 ? 3.453 -13.266 -1.024 1 98.88 176 ALA A O 1
ATOM 1305 N N . LEU A 1 177 ? 2.877 -15.117 -2.113 1 98.94 177 LEU A N 1
ATOM 1306 C CA . LEU A 1 177 ? 1.447 -14.859 -1.974 1 98.94 177 LEU A CA 1
ATOM 1307 C C . LEU A 1 177 ? 1.039 -14.844 -0.505 1 98.94 177 LEU A C 1
ATOM 1309 O O . LEU A 1 177 ? 0.308 -13.953 -0.07 1 98.94 177 LEU A O 1
ATOM 1313 N N . SER A 1 178 ? 1.505 -15.805 0.218 1 98.94 178 SER A N 1
ATOM 1314 C CA . SER A 1 178 ? 1.149 -15.914 1.63 1 98.94 178 SER A CA 1
ATOM 1315 C C . SER A 1 178 ? 1.701 -14.734 2.426 1 98.94 178 SER A C 1
ATOM 1317 O O . SER A 1 178 ? 1.004 -14.172 3.271 1 98.94 178 SER A O 1
ATOM 1319 N N . ARG A 1 179 ? 2.893 -14.328 2.162 1 98.94 179 ARG A N 1
ATOM 1320 C CA . ARG A 1 179 ? 3.504 -13.211 2.871 1 98.94 179 ARG A CA 1
ATOM 1321 C C . ARG A 1 179 ? 2.807 -11.898 2.527 1 98.94 179 ARG A C 1
ATOM 1323 O O . ARG A 1 179 ? 2.543 -11.078 3.41 1 98.94 179 ARG A O 1
ATOM 1330 N N . TRP A 1 180 ? 2.598 -11.703 1.228 1 98.94 180 TRP A N 1
ATOM 1331 C CA . TRP A 1 180 ? 1.847 -10.523 0.8 1 98.94 180 TRP A CA 1
ATOM 1332 C C . TRP A 1 180 ? 0.5 -10.453 1.511 1 98.94 180 TRP A C 1
ATOM 1334 O O . TRP A 1 180 ? 0.101 -9.391 1.988 1 98.94 180 TRP A O 1
ATOM 1344 N N . THR A 1 181 ? -0.191 -11.555 1.599 1 98.94 181 THR A N 1
ATOM 1345 C CA . THR A 1 181 ? -1.495 -11.625 2.248 1 98.94 181 THR A CA 1
ATOM 1346 C C . THR A 1 181 ? -1.384 -11.266 3.727 1 98.94 181 THR A C 1
ATOM 1348 O O . THR A 1 181 ? -2.133 -10.43 4.227 1 98.94 181 THR A O 1
ATOM 1351 N N . LYS A 1 182 ? -0.449 -11.789 4.34 1 98.88 182 LYS A N 1
ATOM 1352 C CA . LYS A 1 182 ? -0.293 -11.633 5.781 1 98.88 182 LYS A CA 1
ATOM 1353 C C . LYS A 1 182 ? 0.158 -10.219 6.141 1 98.88 182 LYS A C 1
ATOM 1355 O O . LYS A 1 182 ? -0.4 -9.594 7.043 1 98.88 182 LYS A O 1
ATOM 1360 N N . GLU A 1 183 ? 1.07 -9.758 5.441 1 98.81 183 GLU A N 1
ATOM 1361 C CA . GLU A 1 183 ? 1.807 -8.586 5.906 1 98.81 183 GLU A CA 1
ATOM 1362 C C . GLU A 1 183 ? 1.184 -7.293 5.375 1 98.81 183 GLU A C 1
ATOM 1364 O O . GLU A 1 183 ? 1.358 -6.227 5.965 1 98.81 183 GLU A O 1
ATOM 1369 N N . MET A 1 184 ? 0.453 -7.422 4.219 1 98.88 184 MET A N 1
ATOM 1370 C CA . MET A 1 184 ? -0.042 -6.18 3.637 1 98.88 184 MET A CA 1
ATOM 1371 C C . MET A 1 184 ? -1.538 -6.266 3.357 1 98.88 184 MET A C 1
ATOM 1373 O O . MET A 1 184 ? -2.289 -5.348 3.682 1 98.88 184 MET A O 1
ATOM 1377 N N . MET A 1 185 ? -2.029 -7.355 2.809 1 98.88 185 MET A N 1
ATOM 1378 C CA . MET A 1 185 ? -3.424 -7.43 2.387 1 98.88 185 MET A CA 1
ATOM 1379 C C . MET A 1 185 ? -4.359 -7.441 3.592 1 98.88 185 MET A C 1
ATOM 1381 O O . MET A 1 185 ? -5.34 -6.699 3.629 1 98.88 185 MET A O 1
ATOM 1385 N N . LEU A 1 186 ? -4.059 -8.219 4.562 1 98.88 186 LEU A N 1
ATOM 1386 C CA . LEU A 1 186 ? -4.961 -8.336 5.703 1 98.88 186 LEU A CA 1
ATOM 1387 C C . LEU A 1 186 ? -4.988 -7.039 6.512 1 98.88 186 LEU A C 1
ATOM 1389 O O . LEU A 1 186 ? -6.062 -6.531 6.844 1 98.88 186 LEU A O 1
ATOM 1393 N N . PRO A 1 187 ? -3.82 -6.441 6.852 1 98.81 187 PRO A N 1
ATOM 1394 C CA . PRO A 1 187 ? -3.877 -5.156 7.551 1 98.81 187 PRO A CA 1
ATOM 1395 C C . PRO A 1 187 ? -4.621 -4.086 6.762 1 98.81 187 PRO A C 1
ATOM 1397 O O . PRO A 1 187 ? -5.375 -3.297 7.34 1 98.81 187 PRO A O 1
ATOM 1400 N N . ALA A 1 188 ? -4.438 -4.078 5.453 1 98.88 188 ALA A N 1
ATOM 1401 C CA . ALA A 1 188 ? -5.145 -3.104 4.629 1 98.88 188 ALA A CA 1
ATOM 1402 C C . ALA A 1 188 ? -6.652 -3.348 4.656 1 98.88 188 ALA A C 1
ATOM 1404 O O . ALA A 1 188 ? -7.438 -2.402 4.695 1 98.88 188 ALA A O 1
ATOM 1405 N N . ALA A 1 189 ? -7.016 -4.594 4.645 1 98.88 189 ALA A N 1
ATOM 1406 C CA . ALA A 1 189 ? -8.438 -4.938 4.695 1 98.88 189 ALA A CA 1
ATOM 1407 C C . ALA A 1 189 ? -9.062 -4.473 6.004 1 98.88 189 ALA A C 1
ATOM 1409 O O . ALA A 1 189 ? -10.172 -3.926 6.008 1 98.88 189 ALA A O 1
ATOM 1410 N N . ALA A 1 190 ? -8.359 -4.68 7.027 1 98.62 190 ALA A N 1
ATOM 1411 C CA . ALA A 1 190 ? -8.867 -4.312 8.344 1 98.62 190 ALA A CA 1
ATOM 1412 C C . ALA A 1 190 ? -9.07 -2.805 8.453 1 98.62 190 ALA A C 1
ATOM 1414 O O . ALA A 1 190 ? -9.969 -2.342 9.156 1 98.62 190 ALA A O 1
ATOM 1415 N N . LEU A 1 191 ? -8.258 -2.068 7.789 1 98.56 191 LEU A N 1
ATOM 1416 C CA . LEU A 1 191 ? -8.359 -0.613 7.801 1 98.56 191 LEU A CA 1
ATOM 1417 C C . LEU A 1 191 ? -9.5 -0.143 6.898 1 98.56 191 LEU A C 1
ATOM 1419 O O . LEU A 1 191 ? -10.281 0.73 7.281 1 98.56 191 LEU A O 1
ATOM 1423 N N . ALA A 1 192 ? -9.633 -0.743 5.773 1 98.44 192 ALA A N 1
ATOM 1424 C CA . ALA A 1 192 ? -10.586 -0.282 4.762 1 98.44 192 ALA A CA 1
ATOM 1425 C C . ALA A 1 192 ? -12 -0.736 5.094 1 98.44 192 ALA A C 1
ATOM 1427 O O . ALA A 1 192 ? -12.969 -0.005 4.855 1 98.44 192 ALA A O 1
ATOM 1428 N N . MET A 1 193 ? -12.078 -1.938 5.543 1 97.94 193 MET A N 1
ATOM 1429 C CA . MET A 1 193 ? -13.352 -2.586 5.844 1 97.94 193 MET A CA 1
ATOM 1430 C C . MET A 1 193 ? -13.305 -3.281 7.203 1 97.94 193 MET A C 1
ATOM 1432 O O . MET A 1 193 ? -13.32 -4.512 7.277 1 97.94 193 MET A O 1
ATOM 1436 N N . PRO A 1 194 ? -13.375 -2.488 8.258 1 97.38 194 PRO A N 1
ATOM 1437 C CA . PRO A 1 194 ? -13.109 -3.029 9.594 1 97.38 194 PRO A CA 1
ATOM 1438 C C . PRO A 1 194 ? -14.172 -4.035 10.039 1 97.38 194 PRO A C 1
ATOM 1440 O O . PRO A 1 194 ? -13.914 -4.84 10.945 1 97.38 194 PRO A O 1
ATOM 1443 N N . GLU A 1 195 ? -15.258 -4.035 9.438 1 97.5 195 GLU A N 1
ATOM 1444 C CA . GLU A 1 195 ? -16.328 -4.941 9.859 1 97.5 195 GLU A CA 1
ATOM 1445 C C . GLU A 1 195 ? -16.234 -6.273 9.125 1 97.5 195 GLU A C 1
ATOM 1447 O O . GLU A 1 195 ? -17 -7.203 9.43 1 97.5 195 GLU A O 1
ATOM 1452 N N . LYS A 1 196 ? -15.32 -6.406 8.164 1 98.12 196 LYS A N 1
ATOM 1453 C CA . LYS A 1 196 ? -15.211 -7.598 7.328 1 98.12 196 LYS A CA 1
ATOM 1454 C C . LYS A 1 196 ? -13.922 -8.359 7.621 1 98.12 196 LYS A C 1
ATOM 1456 O O . LYS A 1 196 ? -12.914 -7.758 8 1 98.12 196 LYS A O 1
ATOM 1461 N N . LYS A 1 197 ? -13.992 -9.633 7.383 1 98.5 197 LYS A N 1
ATOM 1462 C CA . LYS A 1 197 ? -12.812 -10.492 7.457 1 98.5 197 LYS A CA 1
ATOM 1463 C C . LYS A 1 197 ? -12.594 -11.234 6.141 1 98.5 197 LYS A C 1
ATOM 1465 O O . LYS A 1 197 ? -13.531 -11.781 5.566 1 98.5 197 LYS A O 1
ATOM 1470 N N . VAL A 1 198 ? -11.398 -11.289 5.691 1 98.88 198 VAL A N 1
ATOM 1471 C CA . VAL A 1 198 ? -11.062 -12 4.461 1 98.88 198 VAL A CA 1
ATOM 1472 C C . VAL A 1 198 ? -11.156 -13.508 4.691 1 98.88 198 VAL A C 1
ATOM 1474 O O . VAL A 1 198 ? -10.633 -14.023 5.688 1 98.88 198 VAL A O 1
ATOM 1477 N N . THR A 1 199 ? -11.758 -14.211 3.721 1 98.88 199 THR A N 1
ATOM 1478 C CA . THR A 1 199 ? -11.938 -15.641 3.93 1 98.88 199 THR A CA 1
ATOM 1479 C C . THR A 1 199 ? -11.328 -16.438 2.777 1 98.88 199 THR A C 1
ATOM 1481 O O . THR A 1 199 ? -11.023 -17.625 2.926 1 98.88 199 THR A O 1
ATOM 1484 N N . ALA A 1 200 ? -11.195 -15.734 1.631 1 98.88 200 ALA A N 1
ATOM 1485 C CA . ALA A 1 200 ? -10.68 -16.484 0.486 1 98.88 200 ALA A CA 1
ATOM 1486 C C . ALA A 1 200 ? -10.133 -15.531 -0.581 1 98.88 200 ALA A C 1
ATOM 1488 O O . ALA A 1 200 ? -10.539 -14.375 -0.662 1 98.88 200 ALA A O 1
ATOM 1489 N N . ILE A 1 201 ? -9.227 -16.031 -1.307 1 98.88 201 ILE A N 1
ATOM 1490 C CA . ILE A 1 201 ? -8.695 -15.43 -2.525 1 98.88 201 ILE A CA 1
ATOM 1491 C C . ILE A 1 201 ? -9.062 -16.297 -3.73 1 98.88 201 ILE A C 1
ATOM 1493 O O . ILE A 1 201 ? -8.828 -17.5 -3.73 1 98.88 201 ILE A O 1
ATOM 1497 N N . ALA A 1 202 ? -9.648 -15.633 -4.699 1 98.69 202 ALA A N 1
ATOM 1498 C CA . ALA A 1 202 ? -10.016 -16.391 -5.895 1 98.69 202 ALA A CA 1
ATOM 1499 C C . ALA A 1 202 ? -8.844 -16.484 -6.863 1 98.69 202 ALA A C 1
ATOM 1501 O O . ALA A 1 202 ? -8.336 -15.461 -7.344 1 98.69 202 ALA A O 1
ATOM 1502 N N . ASN A 1 203 ? -8.516 -17.656 -7.137 1 97.62 203 ASN A N 1
ATOM 1503 C CA . ASN A 1 203 ? -7.477 -18 -8.094 1 97.62 203 ASN A CA 1
ATOM 1504 C C . ASN A 1 203 ? -8.008 -18 -9.523 1 97.62 203 ASN A C 1
ATOM 1506 O O . ASN A 1 203 ? -8.734 -18.906 -9.922 1 97.62 203 ASN A O 1
ATOM 1510 N N . ALA A 1 204 ? -7.676 -16.969 -10.234 1 98 204 ALA A N 1
ATOM 1511 C CA . ALA A 1 204 ? -8.047 -16.969 -11.648 1 98 204 ALA A CA 1
ATOM 1512 C C . ALA A 1 204 ? -7.137 -17.875 -12.469 1 98 204 ALA A C 1
ATOM 1514 O O . ALA A 1 204 ? -7.594 -18.562 -13.383 1 98 204 ALA A O 1
ATOM 1515 N N . SER A 1 205 ? -5.867 -17.812 -12.125 1 97.62 205 SER A N 1
ATOM 1516 C CA . SER A 1 205 ? -4.965 -18.75 -12.781 1 97.62 205 SER A CA 1
ATOM 1517 C C . SER A 1 205 ? -3.648 -18.875 -12.023 1 97.62 205 SER A C 1
ATOM 1519 O O . SER A 1 205 ? -3.205 -17.922 -11.383 1 97.62 205 SER A O 1
ATOM 1521 N N . THR A 1 206 ? -3.09 -20.062 -12.07 1 98 206 THR A N 1
ATOM 1522 C CA . THR A 1 206 ? -1.729 -20.328 -11.625 1 98 206 THR A CA 1
ATOM 1523 C C . THR A 1 206 ? -0.934 -21.031 -12.719 1 98 206 THR A C 1
ATOM 1525 O O . THR A 1 206 ? -0.542 -20.406 -13.711 1 98 206 THR A O 1
ATOM 1528 N N . TYR A 1 207 ? -0.706 -22.312 -12.625 1 97.25 207 TYR A N 1
ATOM 1529 C CA . TYR A 1 207 ? 0.035 -23 -13.672 1 97.25 207 TYR A CA 1
ATOM 1530 C C . TYR A 1 207 ? -0.841 -23.234 -14.898 1 97.25 207 TYR A C 1
ATOM 1532 O O . TYR A 1 207 ? -1.889 -23.875 -14.805 1 97.25 207 TYR A O 1
ATOM 1540 N N . ILE A 1 208 ? -0.482 -22.672 -15.953 1 95.19 208 ILE A N 1
ATOM 1541 C CA . ILE A 1 208 ? -1.053 -22.875 -17.281 1 95.19 208 ILE A CA 1
ATOM 1542 C C . ILE A 1 208 ? 0.064 -22.922 -18.328 1 95.19 208 ILE A C 1
ATOM 1544 O O . ILE A 1 208 ? 0.854 -21.984 -18.422 1 95.19 208 ILE A O 1
ATOM 1548 N N . CYS A 1 209 ? 0.159 -24 -19.109 1 93 209 CYS A N 1
ATOM 1549 C CA . CYS A 1 209 ? 1.176 -24.094 -20.141 1 93 209 CYS A CA 1
ATOM 1550 C C . CYS A 1 209 ? 0.734 -23.375 -21.406 1 93 209 CYS A C 1
ATOM 1552 O O . CYS A 1 209 ? -0.028 -23.906 -22.203 1 93 209 CYS A O 1
ATOM 1554 N N . ARG A 1 210 ? 1.275 -22.125 -21.484 1 89.19 210 ARG A N 1
ATOM 1555 C CA . ARG A 1 210 ? 0.933 -21.312 -22.641 1 89.19 210 ARG A CA 1
ATOM 1556 C C . ARG A 1 210 ? 1.943 -20.188 -22.828 1 89.19 210 ARG A C 1
ATOM 1558 O O . ARG A 1 210 ? 2.775 -19.938 -21.953 1 89.19 210 ARG A O 1
ATOM 1565 N N . ASN A 1 211 ? 1.849 -19.609 -24.031 1 86.56 211 ASN A N 1
ATOM 1566 C CA . ASN A 1 211 ? 2.596 -18.375 -24.25 1 86.56 211 ASN A CA 1
ATOM 1567 C C . ASN A 1 211 ? 1.941 -17.188 -23.531 1 86.56 211 ASN A C 1
ATOM 1569 O O . ASN A 1 211 ? 0.783 -17.266 -23.125 1 86.56 211 ASN A O 1
ATOM 1573 N N . ARG A 1 212 ? 2.715 -16.156 -23.422 1 85.25 212 ARG A N 1
ATOM 1574 C CA . ARG A 1 212 ? 2.174 -14.938 -22.828 1 85.25 212 ARG A CA 1
ATOM 1575 C C . ARG A 1 212 ? 0.944 -14.461 -23.594 1 85.25 212 ARG A C 1
ATOM 1577 O O . ARG A 1 212 ? 0.927 -14.477 -24.828 1 85.25 212 ARG A O 1
ATOM 1584 N N . ASN A 1 213 ? -0.048 -14.125 -22.891 1 81.12 213 ASN A N 1
ATOM 1585 C CA . ASN A 1 213 ? -1.309 -13.617 -23.422 1 81.12 213 ASN A CA 1
ATOM 1586 C C . ASN A 1 213 ? -1.955 -14.625 -24.375 1 81.12 213 ASN A C 1
ATOM 1588 O O . ASN A 1 213 ? -2.748 -14.242 -25.234 1 81.12 213 ASN A O 1
ATOM 1592 N N . SER A 1 214 ? -1.449 -15.82 -24.297 1 80.38 214 SER A N 1
ATOM 1593 C CA . SER A 1 214 ? -1.957 -16.922 -25.109 1 80.38 214 SER A CA 1
ATOM 1594 C C . SER A 1 214 ? -1.689 -16.703 -26.594 1 80.38 214 SER A C 1
ATOM 1596 O O . SER A 1 214 ? -2.488 -17.109 -27.438 1 80.38 214 SER A O 1
ATOM 1598 N N . ALA A 1 215 ? -0.605 -16.016 -26.812 1 80.06 215 ALA A N 1
ATOM 1599 C CA . ALA A 1 215 ? -0.184 -15.758 -28.188 1 80.06 215 ALA A CA 1
ATOM 1600 C C . ALA A 1 215 ? 0.315 -17.031 -28.859 1 80.06 215 ALA A C 1
ATOM 1602 O O . ALA A 1 215 ? 0.738 -17.969 -28.188 1 80.06 215 ALA A O 1
ATOM 1603 N N . GLU A 1 216 ? 0.214 -17 -30.141 1 82.12 216 GLU A N 1
ATOM 1604 C CA . GLU A 1 216 ? 0.639 -18.188 -30.906 1 82.12 216 GLU A CA 1
ATOM 1605 C C . GLU A 1 216 ? 2.154 -18.344 -30.859 1 82.12 216 GLU A C 1
ATOM 1607 O O . GLU A 1 216 ? 2.66 -19.469 -30.844 1 82.12 216 GLU A O 1
ATOM 1612 N N . THR A 1 217 ? 2.785 -17.188 -30.891 1 80.06 217 THR A N 1
ATOM 1613 C CA . THR A 1 217 ? 4.242 -17.172 -30.844 1 80.06 217 THR A CA 1
ATOM 1614 C C . THR A 1 217 ? 4.738 -16.219 -29.766 1 80.06 217 THR A C 1
ATOM 1616 O O . THR A 1 217 ? 3.961 -15.43 -29.203 1 80.06 217 THR A O 1
ATOM 1619 N N . GLY A 1 218 ? 6 -16.453 -29.391 1 83.44 218 GLY A N 1
ATOM 1620 C CA . GLY A 1 218 ? 6.586 -15.539 -28.422 1 83.44 218 GLY A CA 1
ATOM 1621 C C . GLY A 1 218 ? 7.105 -16.234 -27.188 1 83.44 218 GLY A C 1
ATOM 1622 O O . GLY A 1 218 ? 7.34 -17.453 -27.188 1 83.44 218 GLY A O 1
ATOM 1623 N N . LYS A 1 219 ? 7.227 -15.336 -26.172 1 86.31 219 LYS A N 1
ATOM 1624 C CA . LYS A 1 219 ? 7.816 -15.852 -24.938 1 86.31 219 LYS A CA 1
ATOM 1625 C C . LYS A 1 219 ? 6.801 -16.672 -24.141 1 86.31 219 LYS A C 1
ATOM 1627 O O . LYS A 1 219 ? 5.609 -16.359 -24.141 1 86.31 219 LYS A O 1
ATOM 1632 N N . ILE A 1 220 ? 7.258 -17.672 -23.453 1 89.88 220 ILE A N 1
ATOM 1633 C CA . ILE A 1 220 ? 6.441 -18.516 -22.578 1 89.88 220 ILE A CA 1
ATOM 1634 C C . ILE A 1 220 ? 5.992 -17.719 -21.359 1 89.88 220 ILE A C 1
ATOM 1636 O O . ILE A 1 220 ? 6.75 -16.891 -20.844 1 89.88 220 ILE A O 1
ATOM 1640 N N . SER A 1 221 ? 4.77 -18 -20.969 1 93.06 221 SER A N 1
ATOM 1641 C CA . SER A 1 221 ? 4.203 -17.312 -19.828 1 93.06 221 SER A CA 1
ATOM 1642 C C . SER A 1 221 ? 4.879 -17.734 -18.531 1 93.06 221 SER A C 1
ATOM 1644 O O . SER A 1 221 ? 5.234 -18.906 -18.375 1 93.06 221 SER A O 1
ATOM 1646 N N . GLU A 1 222 ? 4.961 -16.797 -17.562 1 95.5 222 GLU A N 1
ATOM 1647 C CA . GLU A 1 222 ? 5.461 -17.156 -16.25 1 95.5 222 GLU A CA 1
ATOM 1648 C C . GLU A 1 222 ? 4.512 -18.109 -15.531 1 95.5 222 GLU A C 1
ATOM 1650 O O . GLU A 1 222 ? 4.93 -18.875 -14.664 1 95.5 222 GLU A O 1
ATOM 1655 N N . HIS A 1 223 ? 3.297 -18.156 -15.914 1 97.06 223 HIS A N 1
ATOM 1656 C CA . HIS A 1 223 ? 2.367 -19.172 -15.445 1 97.06 223 HIS A CA 1
ATOM 1657 C C . HIS A 1 223 ? 2.848 -20.578 -15.82 1 97.06 223 HIS A C 1
ATOM 1659 O O . HIS A 1 223 ? 2.711 -21.516 -15.039 1 97.06 223 HIS A O 1
ATOM 1665 N N . ALA A 1 224 ? 3.451 -20.672 -16.953 1 95.75 224 ALA A N 1
ATOM 1666 C CA . ALA A 1 224 ? 3.887 -21.969 -17.484 1 95.75 224 ALA A CA 1
ATOM 1667 C C . ALA A 1 224 ? 5.09 -22.5 -16.719 1 95.75 224 ALA A C 1
ATOM 1669 O O . ALA A 1 224 ? 5.457 -23.672 -16.859 1 95.75 224 ALA A O 1
ATOM 1670 N N . LYS A 1 225 ? 5.613 -21.641 -15.93 1 94.62 225 LYS A N 1
ATOM 1671 C CA . LYS A 1 225 ? 6.785 -22.031 -15.148 1 94.62 225 LYS A CA 1
ATOM 1672 C C . LYS A 1 225 ? 6.461 -22.078 -13.656 1 94.62 225 LYS A C 1
ATOM 1674 O O . LYS A 1 225 ? 7.355 -22.266 -12.828 1 94.62 225 LYS A O 1
ATOM 1679 N N . GLY A 1 226 ? 5.188 -21.828 -13.305 1 96.94 226 GLY A N 1
ATOM 1680 C CA . GLY A 1 226 ? 4.762 -21.828 -11.914 1 96.94 226 GLY A CA 1
ATOM 1681 C C . GLY A 1 226 ? 5.141 -20.578 -11.164 1 96.94 226 GLY A C 1
ATOM 1682 O O . GLY A 1 226 ? 5.094 -20.547 -9.93 1 96.94 226 GLY A O 1
ATOM 1683 N N . ASN A 1 227 ? 5.48 -19.5 -11.883 1 97.56 227 ASN A N 1
ATOM 1684 C CA . ASN A 1 227 ? 5.988 -18.281 -11.266 1 97.56 227 ASN A CA 1
ATOM 1685 C C . ASN A 1 227 ? 4.867 -17.281 -10.984 1 97.56 227 ASN A C 1
ATOM 1687 O O . ASN A 1 227 ? 5.098 -16.234 -10.375 1 97.56 227 ASN A O 1
ATOM 1691 N N . ALA A 1 228 ? 3.611 -17.641 -11.383 1 98.62 228 ALA A N 1
ATOM 1692 C CA . ALA A 1 228 ? 2.615 -16.562 -11.398 1 98.62 228 ALA A CA 1
ATOM 1693 C C . ALA A 1 228 ? 1.312 -17.016 -10.75 1 98.62 228 ALA A C 1
ATOM 1695 O O . ALA A 1 228 ? 1.011 -18.219 -10.727 1 98.62 228 ALA A O 1
ATOM 1696 N N . VAL A 1 229 ? 0.63 -16.078 -10.25 1 98.81 229 VAL A N 1
ATOM 1697 C CA . VAL A 1 229 ? -0.733 -16.234 -9.758 1 98.81 229 VAL A CA 1
ATOM 1698 C C . VAL A 1 229 ? -1.582 -15.039 -10.18 1 98.81 229 VAL A C 1
ATOM 1700 O O . VAL A 1 229 ? -1.12 -13.898 -10.133 1 98.81 229 VAL A O 1
ATOM 1703 N N . ASP A 1 230 ? -2.762 -15.32 -10.703 1 98.88 230 ASP A N 1
ATOM 1704 C CA . ASP A 1 230 ? -3.77 -14.305 -10.992 1 98.88 230 ASP A CA 1
ATOM 1705 C C . ASP A 1 230 ? -4.891 -14.328 -9.953 1 98.88 230 ASP A C 1
ATOM 1707 O O . ASP A 1 230 ? -5.477 -15.383 -9.688 1 98.88 230 ASP A O 1
ATOM 1711 N N . ILE A 1 231 ? -5.168 -13.125 -9.422 1 98.88 231 ILE A N 1
ATOM 1712 C CA . ILE A 1 231 ? -6.219 -12.984 -8.414 1 98.88 231 ILE A CA 1
ATOM 1713 C C . ILE A 1 231 ? -7.395 -12.203 -9.008 1 98.88 231 ILE A C 1
ATOM 1715 O O . ILE A 1 231 ? -7.227 -11.086 -9.484 1 98.88 231 ILE A O 1
ATOM 1719 N N . SER A 1 232 ? -8.586 -12.805 -8.906 1 98.75 232 SER A N 1
ATOM 1720 C CA . SER A 1 232 ? -9.727 -12.141 -9.539 1 98.75 232 SER A CA 1
ATOM 1721 C C . SER A 1 232 ? -10.648 -11.531 -8.492 1 98.75 232 SER A C 1
ATOM 1723 O O . SER A 1 232 ? -11.328 -10.539 -8.766 1 98.75 232 SER A O 1
ATOM 1725 N N . THR A 1 233 ? -10.695 -12.188 -7.293 1 98.5 233 THR A N 1
ATOM 1726 C CA . THR A 1 233 ? -11.586 -11.688 -6.25 1 98.5 233 THR A CA 1
ATOM 1727 C C . THR A 1 233 ? -11 -11.953 -4.867 1 98.5 233 THR A C 1
ATOM 1729 O O . THR A 1 233 ? -10.148 -12.836 -4.707 1 98.5 233 THR A O 1
ATOM 1732 N N . ILE A 1 234 ? -11.43 -11.172 -3.953 1 98.88 234 ILE A N 1
ATOM 1733 C CA . ILE A 1 234 ? -11.203 -11.398 -2.531 1 98.88 234 ILE A CA 1
ATOM 1734 C C . ILE A 1 234 ? -12.539 -11.492 -1.801 1 98.88 234 ILE A C 1
ATOM 1736 O O . ILE A 1 234 ? -13.359 -10.57 -1.864 1 98.88 234 ILE A O 1
ATOM 1740 N N . ALA A 1 235 ? -12.695 -12.617 -1.143 1 98.88 235 ALA A N 1
ATOM 1741 C CA . ALA A 1 235 ? -13.961 -12.867 -0.458 1 98.88 235 ALA A CA 1
ATOM 1742 C C . ALA A 1 235 ? -13.867 -12.5 1.021 1 98.88 235 ALA A C 1
ATOM 1744 O O . ALA A 1 235 ? -12.797 -12.594 1.623 1 98.88 235 ALA A O 1
ATOM 1745 N N . PHE A 1 236 ? -15.016 -12.188 1.582 1 98.69 236 PHE A N 1
ATOM 1746 C CA . PHE A 1 236 ? -15.148 -11.82 2.986 1 98.69 236 PHE A CA 1
ATOM 1747 C C . PHE A 1 236 ? -16.203 -12.672 3.67 1 98.69 236 PHE A C 1
ATOM 1749 O O . PHE A 1 236 ? -16.984 -13.375 3.004 1 98.69 236 PHE A O 1
ATOM 1756 N N . ASP A 1 237 ? -16.188 -12.641 4.965 1 98.5 237 ASP A N 1
ATOM 1757 C CA . ASP A 1 237 ? -17.156 -13.414 5.75 1 98.5 237 ASP A CA 1
ATOM 1758 C C . ASP A 1 237 ? -18.562 -12.852 5.602 1 98.5 237 ASP A C 1
ATOM 1760 O O . ASP A 1 237 ? -19.547 -13.555 5.84 1 98.5 237 ASP A O 1
ATOM 1764 N N . LYS A 1 238 ? -18.609 -11.562 5.215 1 97.81 238 LYS A N 1
ATOM 1765 C CA . LYS A 1 238 ? -19.906 -10.945 4.969 1 97.81 238 LYS A CA 1
ATOM 1766 C C . LYS A 1 238 ? -19.844 -9.961 3.807 1 97.81 238 LYS A C 1
ATOM 1768 O O . LYS A 1 238 ? -18.766 -9.422 3.5 1 97.81 238 LYS A O 1
ATOM 1773 N N . GLY A 1 239 ? -20.984 -9.859 3.184 1 96.75 239 GLY A N 1
ATOM 1774 C CA . GLY A 1 239 ? -21.078 -8.945 2.053 1 96.75 239 GLY A CA 1
ATOM 1775 C C . GLY A 1 239 ? -20.547 -9.539 0.763 1 96.75 239 GLY A C 1
ATOM 1776 O O . GLY A 1 239 ? -20.234 -10.727 0.703 1 96.75 239 GLY A O 1
ATOM 1777 N N . GLU A 1 240 ? -20.531 -8.703 -0.243 1 97.31 240 GLU A N 1
ATOM 1778 C CA . GLU A 1 240 ? -20.047 -9.125 -1.557 1 97.31 240 GLU A CA 1
ATOM 1779 C C . GLU A 1 240 ? -18.531 -9.156 -1.609 1 97.31 240 GLU A C 1
ATOM 1781 O O . GLU A 1 240 ? -17.859 -8.391 -0.912 1 97.31 240 GLU A O 1
ATOM 1786 N N . PRO A 1 241 ? -18.016 -10.031 -2.383 1 98.38 241 PRO A N 1
ATOM 1787 C CA . PRO A 1 241 ? -16.562 -10.031 -2.562 1 98.38 241 PRO A CA 1
ATOM 1788 C C . PRO A 1 241 ? -16.047 -8.773 -3.275 1 98.38 241 PRO A C 1
ATOM 1790 O O . PRO A 1 241 ? -16.828 -8.086 -3.938 1 98.38 241 PRO A O 1
ATOM 1793 N N . LEU A 1 242 ? -14.828 -8.469 -3.055 1 98.62 242 LEU A N 1
ATOM 1794 C CA . LEU A 1 242 ? -14.164 -7.473 -3.887 1 98.62 242 LEU A CA 1
ATOM 1795 C C . LEU A 1 242 ? -13.766 -8.07 -5.234 1 98.62 242 LEU A C 1
ATOM 1797 O O . LEU A 1 242 ? -12.961 -9 -5.293 1 98.62 242 LEU A O 1
ATOM 1801 N N . VAL A 1 243 ? -14.297 -7.516 -6.273 1 98.69 243 VAL A N 1
ATOM 1802 C CA . VAL A 1 243 ? -13.977 -7.949 -7.629 1 98.69 243 VAL A CA 1
ATOM 1803 C C . VAL A 1 243 ? -12.891 -7.051 -8.219 1 98.69 243 VAL A C 1
ATOM 1805 O O . VAL A 1 243 ? -13.031 -5.824 -8.219 1 98.69 243 VAL A O 1
ATOM 1808 N N . MET A 1 244 ? -11.82 -7.676 -8.734 1 98.75 244 MET A N 1
ATOM 1809 C CA . MET A 1 244 ? -10.734 -6.91 -9.336 1 98.75 244 MET A CA 1
ATOM 1810 C C . MET A 1 244 ? -11.203 -6.199 -10.602 1 98.75 244 MET A C 1
ATOM 1812 O O . MET A 1 244 ? -11.789 -6.82 -11.484 1 98.75 244 MET A O 1
ATOM 1816 N N . LYS A 1 245 ? -11.008 -4.965 -10.648 1 98.62 245 LYS A N 1
ATOM 1817 C CA . LYS A 1 245 ? -11.305 -4.09 -11.773 1 98.62 245 LYS A CA 1
ATOM 1818 C C . LYS A 1 245 ? -10.5 -2.797 -11.695 1 98.62 245 LYS A C 1
ATOM 1820 O O . LYS A 1 245 ? -9.914 -2.482 -10.656 1 98.62 245 LYS A O 1
ATOM 1825 N N . PRO A 1 246 ? -10.336 -2.102 -12.797 1 98.19 246 PRO A N 1
ATOM 1826 C CA . PRO A 1 246 ? -9.625 -0.826 -12.695 1 98.19 246 PRO A CA 1
ATOM 1827 C C . PRO A 1 246 ? -10.258 0.122 -11.68 1 98.19 246 PRO A C 1
ATOM 1829 O O . PRO A 1 246 ? -11.461 0.376 -11.727 1 98.19 246 PRO A O 1
ATOM 1832 N N . ARG A 1 247 ? -9.359 0.597 -10.742 1 97.12 247 ARG A N 1
ATOM 1833 C CA . ARG A 1 247 ? -9.867 1.445 -9.672 1 97.12 247 ARG A CA 1
ATOM 1834 C C . ARG A 1 247 ? -8.961 2.652 -9.445 1 97.12 247 ARG A C 1
ATOM 1836 O O . ARG A 1 247 ? -8.891 3.186 -8.336 1 97.12 247 ARG A O 1
ATOM 1843 N N . GLY A 1 248 ? -8.359 3.135 -10.406 1 93.56 248 GLY A N 1
ATOM 1844 C CA . GLY A 1 248 ? -7.371 4.1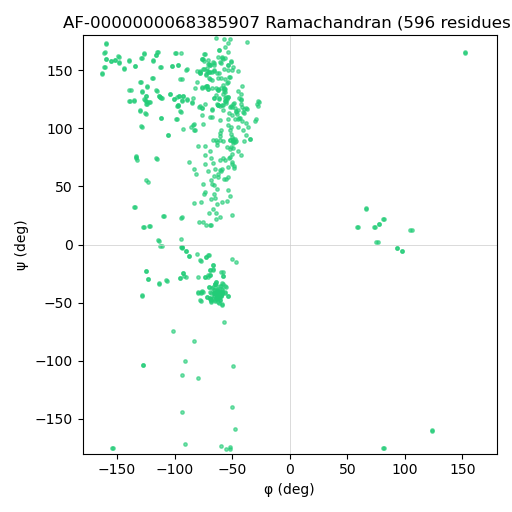99 -10.289 1 93.56 248 GLY A CA 1
ATOM 1845 C C . GLY A 1 248 ? -7.906 5.426 -9.578 1 93.56 248 GLY A C 1
ATOM 1846 O O . GLY A 1 248 ? -7.207 6.035 -8.766 1 93.56 248 GLY A O 1
ATOM 1847 N N . GLU A 1 249 ? -9.156 5.777 -9.781 1 92.81 249 GLU A N 1
ATOM 1848 C CA . GLU A 1 249 ? -9.719 6.984 -9.18 1 92.81 249 GLU A CA 1
ATOM 1849 C C . GLU A 1 249 ? -10.93 6.656 -8.32 1 92.81 249 GLU A C 1
ATOM 1851 O O . GLU A 1 249 ? -11.766 7.523 -8.062 1 92.81 249 GLU A O 1
ATOM 1856 N N . ASP A 1 250 ? -11.023 5.422 -8.023 1 96.81 250 ASP A N 1
ATOM 1857 C CA . ASP A 1 250 ? -12.133 4.969 -7.188 1 96.81 250 ASP A CA 1
ATOM 1858 C C . ASP A 1 250 ? -12.008 5.512 -5.766 1 96.81 250 ASP A C 1
ATOM 1860 O O . ASP A 1 250 ? -11.109 5.117 -5.02 1 96.81 250 ASP A O 1
ATOM 1864 N N . GLY A 1 251 ? -12.969 6.336 -5.383 1 97.5 251 GLY A N 1
ATOM 1865 C CA . GLY A 1 251 ? -12.891 7.047 -4.113 1 97.5 251 GLY A CA 1
ATOM 1866 C C . GLY A 1 251 ? -13.586 6.32 -2.98 1 97.5 251 GLY A C 1
ATOM 1867 O O . GLY A 1 251 ? -14.07 6.953 -2.035 1 97.5 251 GLY A O 1
ATOM 1868 N N . THR A 1 252 ? -13.75 5.055 -3.074 1 97.62 252 THR A N 1
ATOM 1869 C CA . THR A 1 252 ? -14.367 4.238 -2.033 1 97.62 252 THR A CA 1
ATOM 1870 C C . THR A 1 252 ? -13.305 3.527 -1.202 1 97.62 252 THR A C 1
ATOM 1872 O O . THR A 1 252 ? -12.148 3.408 -1.627 1 97.62 252 THR A O 1
ATOM 1875 N N . PRO A 1 253 ? -13.68 3.025 -0.07 1 97.25 253 PRO A N 1
ATOM 1876 C CA . PRO A 1 253 ? -12.758 2.209 0.716 1 97.25 253 PRO A CA 1
ATOM 1877 C C . PRO A 1 253 ? -12.25 0.988 -0.049 1 97.25 253 PRO A C 1
ATOM 1879 O O . PRO A 1 253 ? -11.078 0.62 0.074 1 97.25 253 PRO A O 1
ATOM 1882 N N . GLU A 1 254 ? -13.094 0.428 -0.886 1 97.75 254 GLU A N 1
ATOM 1883 C CA . GLU A 1 254 ? -12.68 -0.705 -1.709 1 97.75 254 GLU A CA 1
ATOM 1884 C C . GLU A 1 254 ? -11.609 -0.296 -2.715 1 97.75 254 GLU A C 1
ATOM 1886 O O . GLU A 1 254 ? -10.672 -1.049 -2.967 1 97.75 254 GLU A O 1
ATOM 1891 N N . GLY A 1 255 ? -11.859 0.861 -3.256 1 98.31 255 GLY A N 1
ATOM 1892 C CA . GLY A 1 255 ? -10.859 1.376 -4.172 1 98.31 255 GLY A CA 1
ATOM 1893 C C . GLY A 1 255 ? -9.516 1.615 -3.512 1 98.31 255 GLY A C 1
ATOM 1894 O O . GLY A 1 255 ? -8.477 1.227 -4.051 1 98.31 255 GLY A O 1
ATOM 1895 N N . ALA A 1 256 ? -9.531 2.23 -2.371 1 98.69 256 ALA A N 1
ATOM 1896 C CA . ALA A 1 256 ? -8.305 2.482 -1.616 1 98.69 256 ALA A CA 1
ATOM 1897 C C . ALA A 1 256 ? -7.621 1.173 -1.231 1 98.69 256 ALA A C 1
ATOM 1899 O O . ALA A 1 256 ? -6.398 1.054 -1.329 1 98.69 256 ALA A O 1
ATOM 1900 N N . PHE A 1 257 ? -8.445 0.196 -0.815 1 98.88 257 PHE A N 1
ATOM 1901 C CA . PHE A 1 257 ? -7.953 -1.129 -0.462 1 98.88 257 PHE A CA 1
ATOM 1902 C C . PHE A 1 257 ? -7.242 -1.774 -1.646 1 98.88 257 PHE A C 1
ATOM 1904 O O . PHE A 1 257 ? -6.078 -2.17 -1.539 1 98.88 257 PHE A O 1
ATOM 1911 N N . GLN A 1 258 ? -7.875 -1.805 -2.768 1 98.81 258 GLN A N 1
ATOM 1912 C CA . GLN A 1 258 ? -7.309 -2.471 -3.938 1 98.81 258 GLN A CA 1
ATOM 1913 C C . GLN A 1 258 ? -6.016 -1.793 -4.383 1 98.81 258 GLN A C 1
ATOM 1915 O O . GLN A 1 258 ? -5.035 -2.467 -4.707 1 98.81 258 GLN A O 1
ATOM 1920 N N . ARG A 1 259 ? -6.012 -0.465 -4.402 1 98.44 259 ARG A N 1
ATOM 1921 C CA . ARG A 1 259 ? -4.805 0.253 -4.801 1 98.44 259 ARG A CA 1
ATOM 1922 C C . ARG A 1 259 ? -3.656 -0.032 -3.838 1 98.44 259 ARG A C 1
ATOM 1924 O O . ARG A 1 259 ? -2.512 -0.202 -4.262 1 98.44 259 ARG A O 1
ATOM 1931 N N . THR A 1 260 ? -4.004 -0.12 -2.572 1 98.81 260 THR A N 1
ATOM 1932 C CA . THR A 1 260 ? -2.98 -0.362 -1.56 1 98.81 260 THR A CA 1
ATOM 1933 C C . THR A 1 260 ? -2.35 -1.738 -1.745 1 98.81 260 THR A C 1
ATOM 1935 O O . THR A 1 260 ? -1.125 -1.861 -1.812 1 98.81 260 THR A O 1
ATOM 1938 N N . ILE A 1 261 ? -3.168 -2.74 -1.906 1 98.88 261 ILE A N 1
ATOM 1939 C CA . ILE A 1 261 ? -2.621 -4.094 -1.942 1 98.88 261 ILE A CA 1
ATOM 1940 C C . ILE A 1 261 ? -1.914 -4.328 -3.275 1 98.88 261 ILE A C 1
ATOM 1942 O O . ILE A 1 261 ? -0.935 -5.074 -3.344 1 98.88 261 ILE A O 1
ATOM 1946 N N . THR A 1 262 ? -2.375 -3.633 -4.281 1 98.62 262 THR A N 1
ATOM 1947 C CA . THR A 1 262 ? -1.722 -3.738 -5.582 1 98.62 262 THR A CA 1
ATOM 1948 C C . THR A 1 262 ? -0.33 -3.115 -5.543 1 98.62 262 THR A C 1
ATOM 1950 O O . THR A 1 262 ? 0.65 -3.744 -5.949 1 98.62 262 THR A O 1
ATOM 1953 N N . ALA A 1 263 ? -0.243 -1.925 -5.016 1 98.44 263 ALA A N 1
ATOM 1954 C CA . ALA A 1 263 ? 1.062 -1.279 -4.898 1 98.44 263 ALA A CA 1
ATOM 1955 C C . ALA A 1 263 ? 1.989 -2.078 -3.988 1 98.44 263 ALA A C 1
ATOM 1957 O O . ALA A 1 263 ? 3.168 -2.262 -4.297 1 98.44 263 ALA A O 1
ATOM 1958 N N . ALA A 1 264 ? 1.468 -2.598 -2.928 1 98.88 264 ALA A N 1
ATOM 1959 C CA . ALA A 1 264 ? 2.264 -3.322 -1.94 1 98.88 264 ALA A CA 1
ATOM 1960 C C . ALA A 1 264 ? 2.768 -4.645 -2.508 1 98.88 264 ALA A C 1
ATOM 1962 O O . ALA A 1 264 ? 3.785 -5.176 -2.057 1 98.88 264 ALA A O 1
ATOM 1963 N N . ALA A 1 265 ? 2.035 -5.148 -3.467 1 98.88 265 ALA A N 1
ATOM 1964 C CA . ALA A 1 265 ? 2.455 -6.41 -4.066 1 98.88 265 ALA A CA 1
ATOM 1965 C C . ALA A 1 265 ? 3.865 -6.305 -4.641 1 98.88 265 ALA A C 1
ATOM 1967 O O . ALA A 1 265 ? 4.609 -7.289 -4.664 1 98.88 265 ALA A O 1
ATOM 1968 N N . CYS A 1 266 ? 4.227 -5.121 -5.012 1 98.5 266 CYS A N 1
ATOM 1969 C CA . CYS A 1 266 ? 5.527 -4.902 -5.633 1 98.5 266 CYS A CA 1
ATOM 1970 C C . CYS A 1 266 ? 6.652 -5.074 -4.621 1 98.5 266 CYS A C 1
ATOM 1972 O O . CYS A 1 266 ? 7.828 -5.129 -4.992 1 98.5 266 CYS A O 1
ATOM 1974 N N . LEU A 1 267 ? 6.328 -5.203 -3.389 1 98.75 267 LEU A N 1
ATOM 1975 C CA . LEU A 1 267 ? 7.316 -5.449 -2.34 1 98.75 267 LEU A CA 1
ATOM 1976 C C . LEU A 1 267 ? 7.574 -6.941 -2.18 1 98.75 267 LEU A C 1
ATOM 1978 O O . LEU A 1 267 ? 8.539 -7.34 -1.523 1 98.75 267 LEU A O 1
ATOM 1982 N N . PHE A 1 268 ? 6.762 -7.797 -2.832 1 98.75 268 PHE A N 1
ATOM 1983 C CA . PHE A 1 268 ? 6.828 -9.242 -2.631 1 98.75 268 PHE A CA 1
ATOM 1984 C C . PHE A 1 268 ? 7.074 -9.961 -3.951 1 98.75 268 PHE A C 1
ATOM 1986 O O . PHE A 1 268 ? 7.621 -11.062 -3.969 1 98.75 268 PHE A O 1
ATOM 1993 N N . PHE A 1 269 ? 6.598 -9.375 -5.039 1 98.75 269 PHE A N 1
ATOM 1994 C CA . PHE A 1 269 ? 6.668 -9.945 -6.379 1 98.75 269 PHE A CA 1
ATOM 1995 C C . PHE A 1 269 ? 7.531 -9.078 -7.289 1 98.75 269 PHE A C 1
ATOM 1997 O O . PHE A 1 269 ? 7.793 -7.914 -6.98 1 98.75 269 PHE A O 1
ATOM 2004 N N . ARG A 1 270 ? 7.93 -9.664 -8.383 1 98.31 270 ARG A N 1
ATOM 2005 C CA . ARG A 1 270 ? 8.797 -8.953 -9.32 1 98.31 270 ARG A CA 1
ATOM 2006 C C . ARG A 1 270 ? 7.984 -8.297 -10.43 1 98.31 270 ARG A C 1
ATOM 2008 O O . ARG A 1 270 ? 8.406 -7.293 -11.008 1 98.31 270 ARG A O 1
ATOM 2015 N N . THR A 1 271 ? 6.906 -8.844 -10.742 1 98.38 271 THR A N 1
ATOM 2016 C CA . THR A 1 271 ? 5.957 -8.289 -11.703 1 98.38 271 THR A CA 1
ATOM 2017 C C . THR A 1 271 ? 4.57 -8.156 -11.078 1 98.38 271 THR A C 1
ATOM 2019 O O . THR A 1 271 ? 4.059 -9.109 -10.484 1 98.38 271 THR A O 1
ATOM 2022 N N . VAL A 1 272 ? 4.07 -6.98 -11.195 1 98.75 272 VAL A N 1
ATOM 2023 C CA . VAL A 1 272 ? 2.701 -6.707 -10.766 1 98.75 272 VAL A CA 1
ATOM 2024 C C . VAL A 1 272 ? 1.948 -5.984 -11.883 1 98.75 272 VAL A C 1
ATOM 2026 O O . VAL A 1 272 ? 2.342 -4.895 -12.305 1 98.75 272 VAL A O 1
ATOM 2029 N N . LEU A 1 273 ? 0.949 -6.656 -12.391 1 98.31 273 LEU A N 1
ATOM 2030 C CA . LEU A 1 273 ? 0.062 -6.031 -13.367 1 98.31 273 LEU A CA 1
ATOM 2031 C C . LEU A 1 273 ? -1.332 -5.828 -12.781 1 98.31 273 LEU A C 1
ATOM 2033 O O . LEU A 1 273 ? -2.066 -6.793 -12.57 1 98.31 273 LEU A O 1
ATOM 2037 N N . SER A 1 274 ? -1.638 -4.617 -12.539 1 97.88 274 SER A N 1
ATOM 2038 C CA . SER A 1 274 ? -2.91 -4.262 -11.914 1 97.88 274 SER A CA 1
ATOM 2039 C C . SER A 1 274 ? -4.059 -4.359 -12.914 1 97.88 274 SER A C 1
ATOM 2041 O O . SER A 1 274 ? -3.842 -4.293 -14.125 1 97.88 274 SER A O 1
ATOM 2043 N N . PRO A 1 275 ? -5.277 -4.477 -12.359 1 97.88 275 PRO A N 1
ATOM 2044 C CA . PRO A 1 275 ? -6.414 -4.32 -13.273 1 97.88 275 PRO A CA 1
ATOM 2045 C C . PRO A 1 275 ? -6.395 -2.99 -14.023 1 97.88 275 PRO A C 1
ATOM 2047 O O . PRO A 1 275 ? -6.285 -1.931 -13.398 1 97.88 275 PRO A O 1
ATOM 2050 N N . GLY A 1 276 ? -6.418 -3.109 -15.383 1 96.5 276 GLY A N 1
ATOM 2051 C CA . GLY A 1 276 ? -6.402 -1.905 -16.203 1 96.5 276 GLY A CA 1
ATOM 2052 C C . GLY A 1 276 ? -5.02 -1.552 -16.703 1 96.5 276 GLY A C 1
ATOM 2053 O O . GLY A 1 276 ? -4.859 -0.611 -17.484 1 96.5 276 GLY A O 1
ATOM 2054 N N . SER A 1 277 ? -4.012 -2.256 -16.281 1 95.88 277 SER A N 1
ATOM 2055 C CA . SER A 1 277 ? -2.65 -1.943 -16.703 1 95.88 277 SER A CA 1
ATOM 2056 C C . SER A 1 277 ? -2.482 -2.15 -18.203 1 95.88 277 SER A C 1
ATOM 2058 O O . SER A 1 277 ? -1.685 -1.463 -18.844 1 95.88 277 SER A O 1
ATOM 2060 N N . ASP A 1 278 ? -3.137 -3.082 -18.734 1 93.56 278 ASP A N 1
ATOM 2061 C CA . ASP A 1 278 ? -3.203 -3.305 -20.172 1 93.56 278 ASP A CA 1
ATOM 2062 C C . ASP A 1 278 ? -4.488 -4.039 -20.562 1 93.56 278 ASP A C 1
ATOM 2064 O O . ASP A 1 278 ? -5.316 -4.34 -19.688 1 93.56 278 ASP A O 1
ATOM 2068 N N . ALA A 1 279 ? -4.621 -4.375 -21.781 1 93.38 279 ALA A N 1
ATOM 2069 C CA . ALA A 1 279 ? -5.887 -4.883 -22.312 1 93.38 279 ALA A CA 1
ATOM 2070 C C . ALA A 1 279 ? -6.18 -6.281 -21.781 1 93.38 279 ALA A C 1
ATOM 2072 O O . ALA A 1 279 ? -7.34 -6.668 -21.641 1 93.38 279 ALA A O 1
ATOM 2073 N N . THR A 1 280 ? -5.156 -7.102 -21.438 1 92.81 280 THR A N 1
ATOM 2074 C CA . THR A 1 280 ? -5.363 -8.484 -21.016 1 92.81 280 THR A CA 1
ATOM 2075 C C . THR A 1 280 ? -5.461 -8.594 -19.5 1 92.81 280 THR A C 1
ATOM 2077 O O . THR A 1 280 ? -5.707 -9.672 -18.969 1 92.81 280 THR A O 1
ATOM 2080 N N . HIS A 1 281 ? -5.297 -7.477 -18.797 1 96.62 281 HIS A N 1
ATOM 2081 C CA . HIS A 1 281 ? -5.312 -7.473 -17.344 1 96.62 281 HIS A CA 1
ATOM 2082 C C . HIS A 1 281 ? -6.371 -6.516 -16.797 1 96.62 281 HIS A C 1
ATOM 2084 O O . HIS A 1 281 ? -6.086 -5.695 -15.93 1 96.62 281 HIS A O 1
ATOM 2090 N N . GLN A 1 282 ? -7.539 -6.691 -17.234 1 97.06 282 GLN A N 1
ATOM 2091 C CA . GLN A 1 282 ? -8.633 -5.797 -16.859 1 97.06 282 GLN A CA 1
ATOM 2092 C C . GLN A 1 282 ? -9.336 -6.293 -15.602 1 97.06 282 GLN A C 1
ATOM 2094 O O . GLN A 1 282 ? -9.867 -5.492 -14.828 1 97.06 282 GLN A O 1
ATOM 2099 N N . ASP A 1 283 ? -9.281 -7.617 -15.43 1 98 283 ASP A N 1
ATOM 2100 C CA . ASP A 1 283 ? -10.203 -8.164 -14.445 1 98 283 ASP A CA 1
ATOM 2101 C C . ASP A 1 283 ? -9.469 -9.016 -13.414 1 98 283 ASP A C 1
ATOM 2103 O O . ASP A 1 283 ? -10.086 -9.836 -12.734 1 98 283 ASP A O 1
ATOM 2107 N N . HIS A 1 284 ? -8.172 -8.867 -13.391 1 98.62 284 HIS A N 1
ATOM 2108 C CA . HIS A 1 284 ? -7.414 -9.617 -12.398 1 98.62 284 HIS A CA 1
ATOM 2109 C C . HIS A 1 284 ? -6.094 -8.922 -12.078 1 98.62 284 HIS A C 1
ATOM 2111 O O . HIS A 1 284 ? -5.645 -8.055 -12.828 1 98.62 284 HIS A O 1
ATOM 2117 N N . LEU A 1 285 ? -5.582 -9.25 -10.938 1 98.75 285 LEU A N 1
ATOM 2118 C CA . LEU A 1 285 ? -4.246 -8.859 -10.5 1 98.75 285 LEU A CA 1
ATOM 2119 C C . LEU A 1 285 ? -3.232 -9.961 -10.812 1 98.75 285 LEU A C 1
ATOM 2121 O O . LEU A 1 285 ? -3.348 -11.078 -10.312 1 98.75 285 LEU A O 1
ATOM 2125 N N . HIS A 1 286 ? -2.289 -9.633 -11.719 1 98.81 286 HIS A N 1
ATOM 2126 C CA . HIS A 1 286 ? -1.229 -10.578 -12.062 1 98.81 286 HIS A CA 1
ATOM 2127 C C . HIS A 1 286 ? 0.004 -10.352 -11.195 1 98.81 286 HIS A C 1
ATOM 2129 O O . HIS A 1 286 ? 0.521 -9.234 -11.117 1 98.81 286 HIS A O 1
ATOM 2135 N N . LEU A 1 287 ? 0.472 -11.414 -10.586 1 98.88 287 LEU A N 1
ATOM 2136 C CA . LEU A 1 287 ? 1.65 -11.398 -9.719 1 98.88 287 LEU A CA 1
ATOM 2137 C C . LEU A 1 287 ? 2.639 -12.484 -10.141 1 98.88 287 LEU A C 1
ATOM 2139 O O . LEU A 1 287 ? 2.26 -13.641 -10.305 1 98.88 287 LEU A O 1
ATOM 2143 N N . ASP A 1 288 ? 3.912 -12.141 -10.289 1 98.5 288 ASP A N 1
ATOM 2144 C CA . ASP A 1 288 ? 4.852 -13.227 -10.555 1 98.5 288 ASP A CA 1
ATOM 2145 C C . ASP A 1 288 ? 6.227 -12.922 -9.961 1 98.5 288 ASP A C 1
ATOM 2147 O O . ASP A 1 288 ? 6.512 -11.773 -9.609 1 98.5 288 ASP A O 1
ATOM 2151 N N . VAL A 1 289 ? 7.035 -13.93 -9.797 1 97.94 289 VAL A N 1
ATOM 2152 C CA . VAL A 1 289 ? 8.305 -13.844 -9.086 1 97.94 289 VAL A CA 1
ATOM 2153 C C . VAL A 1 289 ? 9.461 -13.969 -10.078 1 97.94 289 VAL A C 1
ATOM 2155 O O . VAL A 1 289 ? 10.555 -14.406 -9.711 1 97.94 289 VAL A O 1
ATOM 2158 N N . LEU A 1 290 ? 9.203 -13.633 -11.328 1 94.75 290 LEU A N 1
ATOM 2159 C CA . LEU A 1 290 ? 10.258 -13.68 -12.336 1 94.75 290 LEU A CA 1
ATOM 2160 C C . LEU A 1 290 ? 11.43 -12.797 -11.945 1 94.75 290 LEU A C 1
ATOM 2162 O O . LEU A 1 290 ? 11.281 -11.578 -11.812 1 94.75 290 LEU A O 1
ATOM 2166 N N . GLU A 1 291 ? 12.5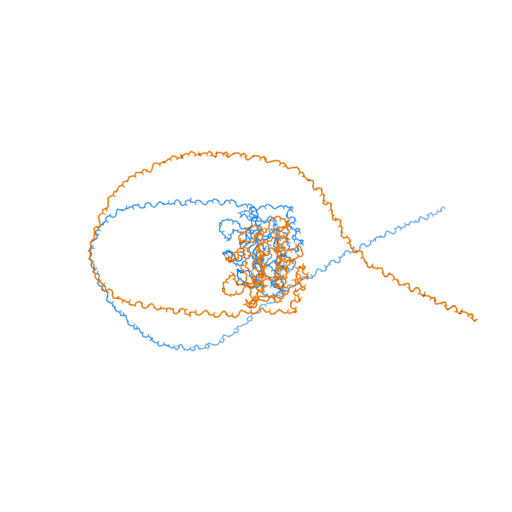55 -13.344 -11.797 1 92.19 291 GLU A N 1
ATOM 2167 C CA . GLU A 1 291 ? 13.75 -12.555 -11.508 1 92.19 291 GLU A CA 1
ATOM 2168 C C . GLU A 1 291 ? 14.25 -11.844 -12.758 1 92.19 291 GLU A C 1
ATOM 2170 O O . GLU A 1 291 ? 14.305 -12.43 -13.844 1 92.19 291 GLU A O 1
ATOM 2175 N N . ARG A 1 292 ? 14.562 -10.594 -12.578 1 92.94 292 ARG A N 1
ATOM 2176 C CA . ARG A 1 292 ? 15.102 -9.781 -13.656 1 92.94 292 ARG A CA 1
ATOM 2177 C C . ARG A 1 292 ? 16.5 -9.281 -13.32 1 92.94 292 ARG A C 1
ATOM 2179 O O . ARG A 1 292 ? 16.891 -9.242 -12.148 1 92.94 292 ARG A O 1
ATOM 2186 N N . LYS A 1 293 ? 17.141 -8.969 -14.422 1 89.88 293 LYS A N 1
ATOM 2187 C CA . LYS A 1 293 ? 18.5 -8.445 -14.25 1 89.88 293 LYS A CA 1
ATOM 2188 C C . LYS A 1 293 ? 18.5 -7.219 -13.344 1 89.88 293 LYS A C 1
ATOM 2190 O O . LYS A 1 293 ? 17.656 -6.34 -13.477 1 89.88 293 LYS A O 1
ATOM 2195 N N . GLY A 1 294 ? 19.422 -7.223 -12.336 1 92.5 294 GLY A N 1
ATOM 2196 C CA . GLY A 1 294 ? 19.609 -6.082 -11.453 1 92.5 294 GLY A CA 1
ATOM 2197 C C . GLY A 1 294 ? 18.516 -5.957 -10.406 1 92.5 294 GLY A C 1
ATOM 2198 O O . GLY A 1 294 ? 18.438 -4.957 -9.695 1 92.5 294 GLY A O 1
ATOM 2199 N N . GLY A 1 295 ? 17.594 -6.922 -10.43 1 93.19 295 GLY A N 1
ATOM 2200 C CA . GLY A 1 295 ? 16.531 -6.875 -9.43 1 93.19 295 GLY A CA 1
ATOM 2201 C C . GLY A 1 295 ? 15.406 -5.926 -9.789 1 93.19 295 GLY A C 1
ATOM 2202 O O . GLY A 1 295 ? 14.664 -5.469 -8.922 1 93.19 295 GLY A O 1
ATOM 2203 N N . TYR A 1 296 ? 15.32 -5.672 -11.062 1 96.06 296 TYR A N 1
ATOM 2204 C CA . TYR A 1 296 ? 14.328 -4.723 -11.562 1 96.06 296 TYR A CA 1
ATOM 2205 C C . TYR A 1 296 ? 12.914 -5.203 -11.258 1 96.06 296 TYR A C 1
ATOM 2207 O O . TYR A 1 296 ? 12.602 -6.379 -11.469 1 96.06 296 TYR A O 1
ATOM 2215 N N . LEU A 1 297 ? 12.094 -4.32 -10.75 1 97.94 297 LEU A N 1
ATOM 2216 C CA . LEU A 1 297 ? 10.688 -4.566 -10.477 1 97.94 297 LEU A CA 1
ATOM 2217 C C . LEU A 1 297 ? 9.812 -3.971 -11.578 1 97.94 297 LEU A C 1
ATOM 2219 O O . LEU A 1 297 ? 9.961 -2.801 -11.93 1 97.94 297 LEU A O 1
ATOM 2223 N N . TYR A 1 298 ? 8.992 -4.797 -12.141 1 97.75 298 TYR A N 1
ATOM 2224 C CA . TYR A 1 298 ? 8.039 -4.32 -13.133 1 97.75 298 TYR A CA 1
ATOM 2225 C C . TYR A 1 298 ? 6.633 -4.262 -12.555 1 97.75 298 TYR A C 1
ATOM 2227 O O . TYR A 1 298 ? 5.898 -5.254 -12.586 1 97.75 298 TYR A O 1
ATOM 2235 N N . CYS A 1 299 ? 6.27 -3.145 -12.086 1 96.94 299 CYS A N 1
ATOM 2236 C CA . CYS A 1 299 ? 4.984 -2.939 -11.43 1 96.94 299 CYS A CA 1
ATOM 2237 C C . CYS A 1 299 ? 4.203 -1.81 -12.086 1 96.94 299 CYS A C 1
ATOM 2239 O O . CYS A 1 299 ? 4.691 -0.682 -12.18 1 96.94 299 CYS A O 1
ATOM 2241 N N . ARG A 1 300 ? 3.035 -2.227 -12.547 1 93.56 300 ARG A N 1
ATOM 2242 C CA . ARG A 1 300 ? 2.262 -1.269 -13.336 1 93.56 300 ARG A CA 1
ATOM 2243 C C . ARG A 1 300 ? 0.808 -1.232 -12.875 1 93.56 300 ARG A C 1
ATOM 2245 O O . ARG A 1 300 ? 0.26 -2.252 -12.453 1 93.56 300 ARG A O 1
ATOM 2252 N N . MET B 1 1 ? 11.391 31.797 104.812 1 30.56 1 MET B N 1
ATOM 2253 C CA . MET B 1 1 ? 10.328 31.641 103.875 1 30.56 1 MET B CA 1
ATOM 2254 C C . MET B 1 1 ? 10.844 30.969 102.562 1 30.56 1 MET B C 1
ATOM 2256 O O . MET B 1 1 ? 11.555 31.578 101.812 1 30.56 1 MET B O 1
ATOM 2260 N N . LEU B 1 2 ? 11.086 29.641 102.562 1 33.88 2 LEU B N 1
ATOM 2261 C CA . LEU B 1 2 ? 11.883 28.703 101.75 1 33.88 2 LEU B CA 1
ATOM 2262 C C . LEU B 1 2 ? 11.227 28.469 100.375 1 33.88 2 LEU B C 1
ATOM 2264 O O . LEU B 1 2 ? 10.016 28.25 100.312 1 33.88 2 LEU B O 1
ATOM 2268 N N . HIS B 1 3 ? 11.867 28.75 99.25 1 36.44 3 HIS B N 1
ATOM 2269 C CA . HIS B 1 3 ? 11.836 29.031 97.812 1 36.44 3 HIS B CA 1
ATOM 2270 C C . HIS B 1 3 ? 11.547 27.766 97 1 36.44 3 HIS B C 1
ATOM 2272 O O . HIS B 1 3 ? 12.32 26.812 97.062 1 36.44 3 HIS B O 1
ATOM 2278 N N . ARG B 1 4 ? 10.227 27.359 97 1 30.78 4 ARG B N 1
ATOM 2279 C CA . ARG B 1 4 ? 9.695 26.188 96.312 1 30.78 4 ARG B CA 1
ATOM 2280 C C . ARG B 1 4 ? 10.211 26.109 94.875 1 30.78 4 ARG B C 1
ATOM 2282 O O . ARG B 1 4 ? 10.07 27.062 94.125 1 30.78 4 ARG B O 1
ATOM 2289 N N . LEU B 1 5 ? 11.039 25.094 94.5 1 31.39 5 LEU B N 1
ATOM 2290 C CA . LEU B 1 5 ? 11.93 24.719 93.375 1 31.39 5 LEU B CA 1
ATOM 2291 C C . LEU B 1 5 ? 11.133 24.141 92.25 1 31.39 5 LEU B C 1
ATOM 2293 O O . LEU B 1 5 ? 10.57 23.047 92.375 1 31.39 5 LEU B O 1
ATOM 2297 N N . CYS B 1 6 ? 10.164 24.891 91.625 1 29.14 6 CYS B N 1
ATOM 2298 C CA . CYS B 1 6 ? 9.227 24.375 90.625 1 29.14 6 CYS B CA 1
ATOM 2299 C C . CYS B 1 6 ? 9.961 23.781 89.438 1 29.14 6 CYS B C 1
ATOM 2301 O O . CYS B 1 6 ? 10.648 24.484 88.688 1 29.14 6 CYS B O 1
ATOM 2303 N N . LEU B 1 7 ? 10.32 22.453 89.438 1 25.5 7 LEU B N 1
ATOM 2304 C CA . LEU B 1 7 ? 11.195 21.734 88.5 1 25.5 7 LEU B CA 1
ATOM 2305 C C . LEU B 1 7 ? 10.508 21.531 87.188 1 25.5 7 LEU B C 1
ATOM 2307 O O . LEU B 1 7 ? 9.523 20.812 87.062 1 25.5 7 LEU B O 1
ATOM 2311 N N . LEU B 1 8 ? 10.25 22.484 86.375 1 27.31 8 LEU B N 1
ATOM 2312 C CA . LEU B 1 8 ? 9.516 22.469 85.062 1 27.31 8 LEU B CA 1
ATOM 2313 C C . LEU B 1 8 ? 10.203 21.562 84.062 1 27.31 8 LEU B C 1
ATOM 2315 O O . LEU B 1 8 ? 11.297 21.875 83.562 1 27.31 8 LEU B O 1
ATOM 2319 N N . VAL B 1 9 ? 10.156 20.141 84.188 1 27.31 9 VAL B N 1
ATOM 2320 C CA . VAL B 1 9 ? 11 19.297 83.312 1 27.31 9 VAL B CA 1
ATOM 2321 C C . VAL B 1 9 ? 10.5 19.359 81.875 1 27.31 9 VAL B C 1
ATOM 2323 O O . VAL B 1 9 ? 9.305 19.219 81.625 1 27.31 9 VAL B O 1
ATOM 2326 N N . ALA B 1 10 ? 11.188 19.969 80.938 1 27.55 10 ALA B N 1
ATOM 2327 C CA . ALA B 1 10 ? 11.062 20.375 79.562 1 27.55 10 ALA B CA 1
ATOM 2328 C C . ALA B 1 10 ? 11.047 19.172 78.625 1 27.55 10 ALA B C 1
ATOM 2330 O O . ALA B 1 10 ? 12.008 18.391 78.625 1 27.55 10 ALA B O 1
ATOM 2331 N N . SER B 1 11 ? 9.898 18.516 78.5 1 25.52 11 SER B N 1
ATOM 2332 C CA . SER B 1 11 ? 9.703 17.297 77.75 1 25.52 11 SER B CA 1
ATOM 2333 C C . SER B 1 11 ? 10.297 17.422 76.375 1 25.52 11 SER B C 1
ATOM 2335 O O . SER B 1 11 ? 10.117 18.438 75.688 1 25.52 11 SER B O 1
ATOM 2337 N N . LEU B 1 12 ? 11.25 16.562 75.938 1 29.5 12 LEU B N 1
ATOM 2338 C CA . LEU B 1 12 ? 12.172 16.297 74.812 1 29.5 12 LEU B CA 1
ATOM 2339 C C . LEU B 1 12 ? 11.43 15.766 73.562 1 29.5 12 LEU B C 1
ATOM 2341 O O . LEU B 1 12 ? 11.008 14.609 73.562 1 29.5 12 LEU B O 1
ATOM 2345 N N . ALA B 1 13 ? 10.289 16.391 73.188 1 27.02 13 ALA B N 1
ATOM 2346 C CA . ALA B 1 13 ? 9.531 15.742 72.125 1 27.02 13 ALA B CA 1
ATOM 2347 C C . ALA B 1 13 ? 10.422 15.445 70.938 1 27.02 13 ALA B C 1
ATOM 2349 O O . ALA B 1 13 ? 11.023 16.359 70.375 1 27.02 13 ALA B O 1
ATOM 2350 N N . LEU B 1 14 ? 10.977 14.172 70.75 1 28.14 14 LEU B N 1
ATOM 2351 C CA . LEU B 1 14 ? 11.859 13.539 69.812 1 28.14 14 LEU B CA 1
ATOM 2352 C C . LEU B 1 14 ? 11.258 13.586 68.438 1 28.14 14 LEU B C 1
ATOM 2354 O O . LEU B 1 14 ? 10.242 12.938 68.125 1 28.14 14 LEU B O 1
ATOM 2358 N N . ILE B 1 15 ? 11.047 14.75 67.812 1 31.2 15 ILE B N 1
ATOM 2359 C CA . ILE B 1 15 ? 10.477 14.945 66.438 1 31.2 15 ILE B CA 1
ATOM 2360 C C . ILE B 1 15 ? 11.195 14.055 65.438 1 31.2 15 ILE B C 1
ATOM 2362 O O . ILE B 1 15 ? 12.406 14.18 65.25 1 31.2 15 ILE B O 1
ATOM 2366 N N . SER B 1 16 ? 10.797 12.719 65.312 1 26.19 16 SER B N 1
ATOM 2367 C CA . SER B 1 16 ? 11.32 11.695 64.438 1 26.19 16 SER B CA 1
ATOM 2368 C C . SER B 1 16 ? 11.492 12.234 63.031 1 26.19 16 SER B C 1
ATOM 2370 O O . SER B 1 16 ? 10.602 12.906 62.5 1 26.19 16 SER B O 1
ATOM 2372 N N . ALA B 1 17 ? 12.664 12.367 62.562 1 29.53 17 ALA B N 1
ATOM 2373 C CA . ALA B 1 17 ? 13.406 12.875 61.406 1 29.53 17 ALA B CA 1
ATOM 2374 C C . ALA B 1 17 ? 13.016 12.125 60.125 1 29.53 17 ALA B C 1
ATOM 2376 O O . ALA B 1 17 ? 13.305 10.938 60 1 29.53 17 ALA B O 1
ATOM 2377 N N . SER B 1 18 ? 11.656 12.25 59.812 1 27.75 18 SER B N 1
ATOM 2378 C CA . SER B 1 18 ? 11.273 11.57 58.562 1 27.75 18 SER B CA 1
ATOM 2379 C C . SER B 1 18 ? 12.367 11.688 57.5 1 27.75 18 SER B C 1
ATOM 2381 O O . SER B 1 18 ? 12.961 12.758 57.344 1 27.75 18 SER B O 1
ATOM 2383 N N . GLU B 1 19 ? 12.922 10.539 57.125 1 29.77 19 GLU B N 1
ATOM 2384 C CA . GLU B 1 19 ? 14.031 10.203 56.219 1 29.77 19 GLU B CA 1
ATOM 2385 C C . GLU B 1 19 ? 13.82 10.797 54.844 1 29.77 19 GLU B C 1
ATOM 2387 O O . GLU B 1 19 ? 12.773 10.57 54.219 1 29.77 19 GLU B O 1
ATOM 2392 N N . PRO B 1 20 ? 14.164 12.023 54.594 1 31.64 20 PRO B N 1
ATOM 2393 C CA . PRO B 1 20 ? 13.922 12.711 53.344 1 31.64 20 PRO B CA 1
ATOM 2394 C C . PRO B 1 20 ? 14.242 11.836 52.125 1 31.64 20 PRO B C 1
ATOM 2396 O O . PRO B 1 20 ? 15.078 10.938 52.219 1 31.64 20 PRO B O 1
ATOM 2399 N N . PRO B 1 21 ? 13.195 11.789 51.312 1 27.56 21 PRO B N 1
ATOM 2400 C CA . PRO B 1 21 ? 13.156 10.938 50.094 1 27.56 21 PRO B CA 1
ATOM 2401 C C . PRO B 1 21 ? 14.5 10.875 49.375 1 27.56 21 PRO B C 1
ATOM 2403 O O . PRO B 1 21 ? 15.367 11.727 49.594 1 27.56 21 PRO B O 1
ATOM 2406 N N . SER B 1 22 ? 14.477 10.047 48.406 1 24.39 22 SER B N 1
ATOM 2407 C CA . SER B 1 22 ? 15.352 9.219 47.594 1 24.39 22 SER B CA 1
ATOM 2408 C C . SER B 1 22 ? 16.297 10.078 46.75 1 24.39 22 SER B C 1
ATOM 2410 O O . SER B 1 22 ? 16 11.242 46.469 1 24.39 22 SER B O 1
ATOM 2412 N N . GLN B 1 23 ? 17.328 9.516 46.438 1 26.84 23 GLN B N 1
ATOM 2413 C CA . GLN B 1 23 ? 18.672 9.758 45.906 1 26.84 23 GLN B CA 1
ATOM 2414 C C . GLN B 1 23 ? 18.609 10.281 44.469 1 26.84 23 GLN B C 1
ATOM 2416 O O . GLN B 1 23 ? 18.078 9.609 43.562 1 26.84 23 GLN B O 1
ATOM 2421 N N . VAL B 1 24 ? 18.016 11.531 44.281 1 28.75 24 VAL B N 1
ATOM 2422 C CA . VAL B 1 24 ? 17.969 11.984 42.906 1 28.75 24 VAL B CA 1
ATOM 2423 C C . VAL B 1 24 ? 19.297 11.672 42.219 1 28.75 24 VAL B C 1
ATOM 2425 O O . VAL B 1 24 ? 20.375 12 42.75 1 28.75 24 VAL B O 1
ATOM 2428 N N . PRO B 1 25 ? 19.266 10.883 41.125 1 27.52 25 PRO B N 1
ATOM 2429 C CA . PRO B 1 25 ? 20.359 10.242 40.406 1 27.52 25 PRO B CA 1
ATOM 2430 C C . PRO B 1 25 ? 21.375 11.242 39.844 1 27.52 25 PRO B C 1
ATOM 2432 O O . PRO B 1 25 ? 21 12.203 39.188 1 27.52 25 PRO B O 1
ATOM 2435 N N . VAL B 1 26 ? 22.391 11.531 40.531 1 28.53 26 VAL B N 1
ATOM 2436 C CA . VAL B 1 26 ? 23.406 12.469 40.062 1 28.53 26 VAL B CA 1
ATOM 2437 C C . VAL B 1 26 ? 23.844 12.117 38.656 1 28.53 26 VAL B C 1
ATOM 2439 O O . VAL B 1 26 ? 24.234 10.984 38.375 1 28.53 26 VAL B O 1
ATOM 2442 N N . PRO B 1 27 ? 23.156 12.617 37.562 1 26.77 27 PRO B N 1
ATOM 2443 C CA . PRO B 1 27 ? 23.656 12.297 36.219 1 26.77 27 PRO B CA 1
ATOM 2444 C C . PRO B 1 27 ? 25.172 12.398 36.125 1 26.77 27 PRO B C 1
ATOM 2446 O O . PRO B 1 27 ? 25.781 13.219 36.812 1 26.77 27 PRO B O 1
ATOM 2449 N N . GLN B 1 28 ? 25.688 11.328 35.594 1 24.16 28 GLN B N 1
ATOM 2450 C CA . GLN B 1 28 ? 27.109 11 35.5 1 24.16 28 GLN B CA 1
ATOM 2451 C C . GLN B 1 28 ? 27.891 12.141 34.875 1 24.16 28 GLN B C 1
ATOM 2453 O O . GLN B 1 28 ? 27.312 13 34.188 1 24.16 28 GLN B O 1
ATOM 2458 N N . PRO B 1 29 ? 29.188 11.891 34.625 1 24.27 29 PRO B N 1
ATOM 2459 C CA . PRO B 1 29 ? 30.484 12.57 34.656 1 24.27 29 PRO B CA 1
ATOM 2460 C C . PRO B 1 29 ? 30.781 13.305 33.344 1 24.27 29 PRO B C 1
ATOM 2462 O O . PRO B 1 29 ? 30.766 12.695 32.281 1 24.27 29 PRO B O 1
ATOM 2465 N N . LYS B 1 30 ? 30.234 14.305 32.969 1 23.5 30 LYS B N 1
ATOM 2466 C CA . LYS B 1 30 ? 30.578 14.727 31.625 1 23.5 30 LYS B CA 1
ATOM 2467 C C . LYS B 1 30 ? 32.094 14.781 31.438 1 23.5 30 LYS B C 1
ATOM 2469 O O . LYS B 1 30 ? 32.781 15.461 32.188 1 23.5 30 LYS B O 1
ATOM 2474 N N . PRO B 1 31 ? 32.562 13.836 30.609 1 23.16 31 PRO B N 1
ATOM 2475 C CA . PRO B 1 31 ? 34.031 13.727 30.5 1 23.16 31 PRO B CA 1
ATOM 2476 C C . PRO B 1 31 ? 34.688 15.039 30.109 1 23.16 31 PRO B C 1
ATOM 2478 O O . PRO B 1 31 ? 34.031 15.953 29.609 1 23.16 31 PRO B O 1
ATOM 2481 N N . GLY B 1 32 ? 36.125 14.93 29.906 1 21.25 32 GLY B N 1
ATOM 2482 C CA . GLY B 1 32 ? 37.406 15.617 29.984 1 21.25 32 GLY B CA 1
ATOM 2483 C C . GLY B 1 32 ? 37.688 16.469 28.75 1 21.25 32 GLY B C 1
ATOM 2484 O O . GLY B 1 32 ? 37.844 15.93 27.656 1 21.25 32 GLY B O 1
ATOM 2485 N N . GLU B 1 33 ? 36.938 17.5 28.469 1 24.66 33 GLU B N 1
ATOM 2486 C CA . GLU B 1 33 ? 37.25 18.297 27.266 1 24.66 33 GLU B CA 1
ATOM 2487 C C . GLU B 1 33 ? 38.719 18.688 27.219 1 24.66 33 GLU B C 1
ATOM 2489 O O . GLU B 1 33 ? 39.188 19.438 28.078 1 24.66 33 GLU B O 1
ATOM 2494 N N . GLY B 1 34 ? 39.531 17.688 26.812 1 20.83 34 GLY B N 1
ATOM 2495 C CA . GLY B 1 34 ? 40.969 17.875 26.812 1 20.83 34 GLY B CA 1
ATOM 2496 C C . GLY B 1 34 ? 41.406 19.188 26.172 1 20.83 34 GLY B C 1
ATOM 2497 O O . GLY B 1 34 ? 40.594 19.875 25.547 1 20.83 34 GLY B O 1
ATOM 2498 N N . GLN B 1 35 ? 42.75 19.125 25.766 1 20.3 35 GLN B N 1
ATOM 2499 C CA . GLN B 1 35 ? 43.938 19.969 25.703 1 20.3 35 GLN B CA 1
ATOM 2500 C C . GLN B 1 35 ? 43.969 20.797 24.422 1 20.3 35 GLN B C 1
ATOM 2502 O O . GLN B 1 35 ? 43.844 20.25 23.328 1 20.3 35 GLN B O 1
ATOM 2507 N N . SER B 1 36 ? 43.625 22.031 24.422 1 23.16 36 SER B N 1
ATOM 2508 C CA . SER B 1 36 ? 43.562 23.094 23.422 1 23.16 36 SER B CA 1
ATOM 2509 C C . SER B 1 36 ? 44.906 23.375 22.781 1 23.16 36 SER B C 1
ATOM 2511 O O . SER B 1 36 ? 45.531 24.391 23.062 1 23.16 36 SER B O 1
ATOM 2513 N N . SER B 1 37 ? 45.781 22.219 22.531 1 21.28 37 SER B N 1
ATOM 2514 C CA . SER B 1 37 ? 47.094 22.75 22.25 1 21.28 37 SER B CA 1
ATOM 2515 C C . SER B 1 37 ? 47.094 23.625 21 1 21.28 37 SER B C 1
ATOM 2517 O O . SER B 1 37 ? 46.375 23.344 20.031 1 21.28 37 SER B O 1
ATOM 2519 N N . THR B 1 38 ? 47.688 24.734 21.094 1 22.55 38 THR B N 1
ATOM 2520 C CA . THR B 1 38 ? 47.812 26 20.375 1 22.55 38 THR B CA 1
ATOM 2521 C C . THR B 1 38 ? 48.594 25.812 19.078 1 22.55 38 THR B C 1
ATOM 2523 O O . THR B 1 38 ? 48.812 26.766 18.328 1 22.55 38 THR B O 1
ATOM 2526 N N . PRO B 1 39 ? 48.562 24.516 18.469 1 22.83 39 PRO B N 1
ATOM 2527 C CA . PRO B 1 39 ? 49.812 24.531 17.688 1 22.83 39 PRO B CA 1
ATOM 2528 C C . PRO B 1 39 ? 49.875 25.688 16.703 1 22.83 39 PRO B C 1
ATOM 2530 O O . PRO B 1 39 ? 48.844 26.25 16.344 1 22.83 39 PRO B O 1
ATOM 2533 N N . GLU B 1 40 ? 51.125 25.719 16 1 21.72 40 GLU B N 1
ATOM 2534 C CA . GLU B 1 40 ? 52 26.672 15.344 1 21.72 40 GLU B CA 1
ATOM 2535 C C . GLU B 1 40 ? 51.5 27 13.938 1 21.72 40 GLU B C 1
ATOM 2537 O O . GLU B 1 40 ? 50.906 26.141 13.266 1 21.72 40 GLU B O 1
ATOM 2542 N N . LYS B 1 41 ? 51.562 28.219 13.523 1 20.89 41 LYS B N 1
ATOM 2543 C CA . LYS B 1 41 ? 51.062 29.062 12.461 1 20.89 41 LYS B CA 1
ATOM 2544 C C . LYS B 1 41 ? 51.625 28.672 11.109 1 20.89 41 LYS B C 1
ATOM 2546 O O . LYS B 1 41 ? 51.375 29.344 10.102 1 20.89 41 LYS B O 1
ATOM 2551 N N . PRO B 1 42 ? 51.562 27.328 10.641 1 20.27 42 PRO B N 1
ATOM 2552 C CA . PRO B 1 42 ? 52.5 27.281 9.523 1 20.27 42 PRO B CA 1
ATOM 2553 C C . PRO B 1 42 ? 52.156 28.281 8.43 1 20.27 42 PRO B C 1
ATOM 2555 O O . PRO B 1 42 ? 50.969 28.547 8.164 1 20.27 42 PRO B O 1
ATOM 2558 N N . ALA B 1 43 ? 53.219 28.938 7.922 1 19.61 43 ALA B N 1
ATOM 2559 C CA . ALA B 1 43 ? 53.406 30.094 7.051 1 19.61 43 ALA B CA 1
ATOM 2560 C C . ALA B 1 43 ? 52.812 29.844 5.668 1 19.61 43 ALA B C 1
ATOM 2562 O O . ALA B 1 43 ? 52.594 28.688 5.277 1 19.61 43 ALA B O 1
ATOM 2563 N N . GLU B 1 44 ? 52.562 30.906 4.883 1 19.91 44 GLU B N 1
ATOM 2564 C CA . GLU B 1 44 ? 51.844 31.5 3.766 1 19.91 44 GLU B CA 1
ATOM 2565 C C . GLU B 1 44 ? 52.375 31 2.426 1 19.91 44 GLU B C 1
ATOM 2567 O O . GLU B 1 44 ? 53.375 31.484 1.926 1 19.91 44 GLU B O 1
ATOM 2572 N N . GLU B 1 45 ? 52.656 29.641 2.275 1 19.55 45 GLU B N 1
ATOM 2573 C CA . GLU B 1 45 ? 53.438 29.547 1.047 1 19.55 45 GLU B CA 1
ATOM 2574 C C . GLU B 1 45 ? 52.688 30.156 -0.134 1 19.55 45 GLU B C 1
ATOM 2576 O O . GLU B 1 45 ? 51.469 30.016 -0.246 1 19.55 45 GLU B O 1
ATOM 2581 N N . LYS B 1 46 ? 53.5 30.844 -1.016 1 18.88 46 LYS B N 1
ATOM 2582 C CA . LYS B 1 46 ? 53.406 31.766 -2.148 1 18.88 46 LYS B CA 1
ATOM 2583 C C . LYS B 1 46 ? 52.719 31.094 -3.342 1 18.88 46 LYS B C 1
ATOM 2585 O O . LYS B 1 46 ? 52.875 29.891 -3.549 1 18.88 46 LYS B O 1
ATOM 2590 N N . GLN B 1 47 ? 51.75 31.828 -4.008 1 20.53 47 GLN B N 1
ATOM 2591 C CA . GLN B 1 47 ? 50.75 31.844 -5.062 1 20.53 47 GLN B CA 1
ATOM 2592 C C . GLN B 1 47 ? 51.344 31.516 -6.422 1 20.53 47 GLN B C 1
ATOM 2594 O O . GLN B 1 47 ? 52.062 32.344 -7 1 20.53 47 GLN B O 1
ATOM 2599 N N . GLN B 1 48 ? 52.031 30.281 -6.477 1 19.72 48 GLN B N 1
ATOM 2600 C CA . GLN B 1 48 ? 52.719 30.109 -7.758 1 19.72 48 GLN B CA 1
ATOM 2601 C C . GLN B 1 48 ? 51.781 30.406 -8.922 1 19.72 48 GLN B C 1
ATOM 2603 O O . GLN B 1 48 ? 50.562 30.188 -8.82 1 19.72 48 GLN B O 1
ATOM 2608 N N . THR B 1 49 ? 52.406 30.859 -10.102 1 20.09 49 THR B N 1
ATOM 2609 C CA . THR B 1 49 ? 52.219 31.625 -11.328 1 20.09 49 THR B CA 1
ATOM 2610 C C . THR B 1 49 ? 51.344 30.875 -12.305 1 20.09 49 THR B C 1
ATOM 2612 O O . THR B 1 49 ? 51.25 29.641 -12.266 1 20.09 49 THR B O 1
ATOM 2615 N N . PRO B 1 50 ? 50.625 31.562 -13.164 1 23.73 50 PRO B N 1
ATOM 2616 C CA . PRO B 1 50 ? 49.531 31.562 -14.117 1 23.73 50 PRO B CA 1
ATOM 2617 C C . PRO B 1 50 ? 49.781 30.641 -15.312 1 23.73 50 PRO B C 1
ATOM 2619 O O . PRO B 1 50 ? 50.562 31 -16.219 1 23.73 50 PRO B O 1
ATOM 2622 N N . VAL B 1 51 ? 50.219 29.344 -15.141 1 22.39 51 VAL B N 1
ATOM 2623 C CA . VAL B 1 51 ? 50.812 28.828 -16.375 1 22.39 51 VAL B CA 1
ATOM 2624 C C . VAL B 1 51 ? 49.781 28.906 -17.5 1 22.39 51 VAL B C 1
ATOM 2626 O O . VAL B 1 51 ? 48.594 28.688 -17.281 1 22.39 51 VAL B O 1
ATOM 2629 N N . GLU B 1 52 ? 50.156 29.484 -18.672 1 23.5 52 GLU B N 1
ATOM 2630 C CA . GLU B 1 52 ? 49.688 29.984 -19.969 1 23.5 52 GLU B CA 1
ATOM 2631 C C . GLU B 1 52 ? 49.094 28.875 -20.812 1 23.5 52 GLU B C 1
ATOM 2633 O O . GLU B 1 52 ? 49.75 27.844 -21.062 1 23.5 52 GLU B O 1
ATOM 2638 N N . ALA B 1 53 ? 47.781 28.594 -20.609 1 23.89 53 ALA B N 1
ATOM 2639 C CA . ALA B 1 53 ? 47.094 27.562 -21.391 1 23.89 53 ALA B CA 1
ATOM 2640 C C . ALA B 1 53 ? 47.438 27.688 -22.875 1 23.89 53 ALA B C 1
ATOM 2642 O O . ALA B 1 53 ? 47.375 28.781 -23.438 1 23.89 53 ALA B O 1
ATOM 2643 N N . PRO B 1 54 ? 48.094 26.688 -23.406 1 20.36 54 PRO B N 1
ATOM 2644 C CA . PRO B 1 54 ? 48.562 26.766 -24.781 1 20.36 54 PRO B CA 1
ATOM 2645 C C . PRO B 1 54 ? 47.438 26.969 -25.797 1 20.36 54 PRO B C 1
ATOM 2647 O O . PRO B 1 54 ? 46.312 26.547 -25.547 1 20.36 54 PRO B O 1
ATOM 2650 N N . LYS B 1 55 ? 47.562 27.891 -26.812 1 23.77 55 LYS B N 1
ATOM 2651 C CA . LYS B 1 55 ? 46.844 28.531 -27.891 1 23.77 55 LYS B CA 1
ATOM 2652 C C . LYS B 1 55 ? 46.406 27.516 -28.938 1 23.77 55 LYS B C 1
ATOM 2654 O O . LYS B 1 55 ? 47.219 27.016 -29.703 1 23.77 55 LYS B O 1
ATOM 2659 N N . PRO B 1 56 ? 45.562 26.406 -28.594 1 22.94 56 PRO B N 1
ATOM 2660 C CA . PRO B 1 56 ? 45.625 25.5 -29.734 1 22.94 56 PRO B CA 1
ATOM 2661 C C . PRO B 1 56 ? 45.344 26.203 -31.062 1 22.94 56 PRO B C 1
ATOM 2663 O O . PRO B 1 56 ? 44.688 27.266 -31.078 1 22.94 56 PRO B O 1
ATOM 2666 N N . ALA B 1 57 ? 45.844 25.547 -32.219 1 21.44 57 ALA B N 1
ATOM 2667 C CA . ALA B 1 57 ? 46.125 25.891 -33.594 1 21.44 57 ALA B CA 1
ATOM 2668 C C . ALA B 1 57 ? 44.844 26.188 -34.375 1 21.44 57 ALA B C 1
ATOM 2670 O O . ALA B 1 57 ? 43.812 25.641 -34.062 1 21.44 57 ALA B O 1
ATOM 2671 N N . PRO B 1 58 ? 44.906 27.078 -35.344 1 22.62 58 PRO B N 1
ATOM 2672 C CA . PRO B 1 58 ? 44.062 27.906 -36.219 1 22.62 58 PRO B CA 1
ATOM 2673 C C . PRO B 1 58 ? 43.281 27.078 -37.219 1 22.62 58 PRO B C 1
ATOM 2675 O O . PRO B 1 58 ? 43.875 26.469 -38.125 1 22.62 58 PRO B O 1
ATOM 2678 N N . LYS B 1 59 ? 42.406 26 -36.812 1 22.19 59 LYS B N 1
ATOM 2679 C CA . LYS B 1 59 ? 42.062 25.234 -38 1 22.19 59 LYS B CA 1
ATOM 2680 C C . LYS B 1 59 ? 41.688 26.141 -39.156 1 22.19 59 LYS B C 1
ATOM 2682 O O . LYS B 1 59 ? 41.062 27.188 -38.938 1 22.19 59 LYS B O 1
ATOM 2687 N N . PRO B 1 60 ? 42 25.594 -40.438 1 19.02 60 PRO B N 1
ATOM 2688 C CA . PRO B 1 60 ? 42.062 26.281 -41.719 1 19.02 60 PRO B CA 1
ATOM 2689 C C . PRO B 1 60 ? 40.688 26.766 -42.188 1 19.02 60 PRO B C 1
ATOM 2691 O O . PRO B 1 60 ? 39.656 26.188 -41.812 1 19.02 60 PRO B O 1
ATOM 2694 N N . GLN B 1 61 ? 40.656 27.891 -42.75 1 19.78 61 GLN B N 1
ATOM 2695 C CA . GLN B 1 61 ? 39.719 28.875 -43.281 1 19.78 61 GLN B CA 1
ATOM 2696 C C . GLN B 1 61 ? 38.969 28.328 -44.5 1 19.78 61 GLN B C 1
ATOM 2698 O O . GLN B 1 61 ? 38.312 29.078 -45.219 1 19.78 61 GLN B O 1
ATOM 2703 N N . VAL B 1 62 ? 38.469 26.922 -44.406 1 21.39 62 VAL B N 1
ATOM 2704 C CA . VAL B 1 62 ? 38.219 26.625 -45.812 1 21.39 62 VAL B CA 1
ATOM 2705 C C . VAL B 1 62 ? 37.344 27.734 -46.438 1 21.39 62 VAL B C 1
ATOM 2707 O O . VAL B 1 62 ? 36.469 28.297 -45.75 1 21.39 62 VAL B O 1
ATOM 2710 N N . PRO B 1 63 ? 37.5 27.797 -47.844 1 17.64 63 PRO B N 1
ATOM 2711 C CA . PRO B 1 63 ? 37.25 28.891 -48.781 1 17.64 63 PRO B CA 1
ATOM 2712 C C . PRO B 1 63 ? 35.781 29.125 -49.062 1 17.64 63 PRO B C 1
ATOM 2714 O O . PRO B 1 63 ? 35.062 28.172 -49.375 1 17.64 63 PRO B O 1
ATOM 2717 N N . ASP B 1 64 ? 35.125 30.109 -48.531 1 19.77 64 ASP B N 1
ATOM 2718 C CA . ASP B 1 64 ? 33.781 30.625 -48.719 1 19.77 64 ASP B CA 1
ATOM 2719 C C . ASP B 1 64 ? 33.5 30.922 -50.188 1 19.77 64 ASP B C 1
ATOM 2721 O O . ASP B 1 64 ? 33.562 32.062 -50.625 1 19.77 64 ASP B O 1
ATOM 2725 N N . GLU B 1 65 ? 33.906 29.859 -51 1 16.8 65 GLU B N 1
ATOM 2726 C CA . GLU B 1 65 ? 33.938 30.562 -52.281 1 16.8 65 GLU B CA 1
ATOM 2727 C C . GLU B 1 65 ? 32.656 31.328 -52.531 1 16.8 65 GLU B C 1
ATOM 2729 O O . GLU B 1 65 ? 31.625 31.062 -51.906 1 16.8 65 GLU B O 1
ATOM 2734 N N . GLN B 1 66 ? 32.219 31.234 -53.906 1 16.48 66 GLN B N 1
ATOM 2735 C CA . GLN B 1 66 ? 32.094 32.281 -54.906 1 16.48 66 GLN B CA 1
ATOM 2736 C C . GLN B 1 66 ? 30.703 32.875 -54.969 1 16.48 66 GLN B C 1
ATOM 2738 O O . GLN B 1 66 ? 29.75 32.25 -54.469 1 16.48 66 GLN B O 1
ATOM 2743 N N . LYS B 1 67 ? 30.297 33.219 -56.25 1 16.3 67 LYS B N 1
ATOM 2744 C CA . LYS B 1 67 ? 30.078 34.531 -56.844 1 16.3 67 LYS B CA 1
ATOM 2745 C C . LYS B 1 67 ? 28.594 34.875 -56.906 1 16.3 67 LYS B C 1
ATOM 2747 O O . LYS B 1 67 ? 28.172 35.969 -56.531 1 16.3 67 LYS B O 1
ATOM 2752 N N . PRO B 1 68 ? 27.656 34.281 -57.875 1 17.31 68 PRO B N 1
ATOM 2753 C CA . PRO B 1 68 ? 27.312 35.219 -58.938 1 17.31 68 PRO B CA 1
ATOM 2754 C C . PRO B 1 68 ? 26.031 36 -58.656 1 17.31 68 PRO B C 1
ATOM 2756 O O . PRO B 1 68 ? 25.203 35.562 -57.844 1 17.31 68 PRO B O 1
ATOM 2759 N N . ASP B 1 69 ? 25.797 37.094 -59.406 1 15.89 69 ASP B N 1
ATOM 2760 C CA . ASP B 1 69 ? 25.188 38.406 -59.469 1 15.89 69 ASP B CA 1
ATOM 2761 C C . ASP B 1 69 ? 23.688 38.281 -59.719 1 15.89 69 ASP B C 1
ATOM 2763 O O . ASP B 1 69 ? 22.953 39.281 -59.562 1 15.89 69 ASP B O 1
ATOM 2767 N N . ALA B 1 70 ? 23.203 37.156 -60.406 1 16.44 70 ALA B N 1
ATOM 2768 C CA . ALA B 1 70 ? 22.5 37.688 -61.562 1 16.44 70 ALA B CA 1
ATOM 2769 C C . ALA B 1 70 ? 21.281 38.531 -61.156 1 16.44 70 ALA B C 1
ATOM 2771 O O . ALA B 1 70 ? 20.766 38.344 -60.062 1 16.44 70 ALA B O 1
ATOM 2772 N N . GLU B 1 71 ? 20.562 39.125 -62.25 1 15.86 71 GLU B N 1
ATOM 2773 C CA . GLU B 1 71 ? 19.875 40.312 -62.719 1 15.86 71 GLU B CA 1
ATOM 2774 C C . GLU B 1 71 ? 18.438 40.375 -62.219 1 15.86 71 GLU B C 1
ATOM 2776 O O . GLU B 1 71 ? 17.75 39.344 -62.188 1 15.86 71 GLU B O 1
ATOM 2781 N N . LYS B 1 72 ? 18.062 41.469 -61.781 1 17 72 LYS B N 1
ATOM 2782 C CA . LYS B 1 72 ? 16.984 42.188 -61.062 1 17 72 LYS B CA 1
ATOM 2783 C C . LYS B 1 72 ? 15.672 42.094 -61.812 1 17 72 LYS B C 1
ATOM 2785 O O . LYS B 1 72 ? 14.664 42.656 -61.375 1 17 72 LYS B O 1
ATOM 2790 N N . PRO B 1 73 ? 15.367 41.094 -62.719 1 17.19 73 PRO B N 1
ATOM 2791 C CA . PRO B 1 73 ? 14.578 41.875 -63.656 1 17.19 73 PRO B CA 1
ATOM 2792 C C . PRO B 1 73 ? 13.391 42.594 -63.031 1 17.19 73 PRO B C 1
ATOM 2794 O O . PRO B 1 73 ? 12.938 42.188 -61.938 1 17.19 73 PRO B O 1
ATOM 2797 N N . PRO B 1 74 ? 12.758 43.531 -63.875 1 17.03 74 PRO B N 1
ATOM 2798 C CA . PRO B 1 74 ? 11.992 44.781 -63.812 1 17.03 74 PRO B CA 1
ATOM 2799 C C . PRO B 1 74 ? 10.578 44.562 -63.25 1 17.03 74 PRO B C 1
ATOM 2801 O O . PRO B 1 74 ? 10.039 43.469 -63.344 1 17.03 74 PRO B O 1
ATOM 2804 N N . ALA B 1 75 ? 10.094 45.531 -62.594 1 17.72 75 ALA B N 1
ATOM 2805 C CA . ALA B 1 75 ? 9.023 45.969 -61.719 1 17.72 75 ALA B CA 1
ATOM 2806 C C . ALA B 1 75 ? 7.691 46.031 -62.469 1 17.72 75 ALA B C 1
ATOM 2808 O O . ALA B 1 75 ? 6.695 46.531 -61.938 1 17.72 75 ALA B O 1
ATOM 2809 N N . GLU B 1 76 ? 7.602 45.375 -63.656 1 15.24 76 GLU B N 1
ATOM 2810 C CA . GLU B 1 76 ? 6.711 46.25 -64.438 1 15.24 76 GLU B CA 1
ATOM 2811 C C . GLU B 1 76 ? 5.371 46.438 -63.688 1 15.24 76 GLU B C 1
ATOM 2813 O O . GLU B 1 76 ? 4.832 47.531 -63.625 1 15.24 76 GLU B O 1
ATOM 2818 N N . LYS B 1 77 ? 4.641 45.312 -63.594 1 17.56 77 LYS B N 1
ATOM 2819 C CA . LYS B 1 77 ? 3.355 45.562 -64.25 1 17.56 77 LYS B CA 1
ATOM 2820 C C . LYS B 1 77 ? 2.508 46.531 -63.406 1 17.56 77 LYS B C 1
ATOM 2822 O O . LYS B 1 77 ? 2.621 46.562 -62.188 1 17.56 77 LYS B O 1
ATOM 2827 N N . GLY B 1 78 ? 1.488 47.219 -64.062 1 16.72 78 GLY B N 1
ATOM 2828 C CA . GLY B 1 78 ? 0.685 48.438 -64.25 1 16.72 78 GLY B CA 1
ATOM 2829 C C . GLY B 1 78 ? -0.41 48.594 -63.219 1 16.72 78 GLY B C 1
ATOM 2830 O O . GLY B 1 78 ? -0.135 48.906 -62.062 1 16.72 78 GLY B O 1
ATOM 2831 N N . SER B 1 79 ? -1.693 48.531 -63.719 1 17.08 79 SER B N 1
ATOM 2832 C CA . SER B 1 79 ? -2.629 49.656 -63.812 1 17.08 79 SER B CA 1
ATOM 2833 C C . SER B 1 79 ? -3.529 49.719 -62.562 1 17.08 79 SER B C 1
ATOM 2835 O O . SER B 1 79 ? -3.43 50.625 -61.75 1 17.08 79 SER B O 1
ATOM 2837 N N . ASP B 1 80 ? -4.906 49.438 -62.781 1 18.09 80 ASP B N 1
ATOM 2838 C CA . ASP B 1 80 ? -6.035 50.344 -62.688 1 18.09 80 ASP B CA 1
ATOM 2839 C C . ASP B 1 80 ? -6.746 50.219 -61.344 1 18.09 80 ASP B C 1
ATOM 2841 O O . ASP B 1 80 ? -6.922 49.125 -60.844 1 18.09 80 ASP B O 1
ATOM 2845 N N . ASP B 1 81 ? -6.945 51.281 -60.625 1 19.03 81 ASP B N 1
ATOM 2846 C CA . ASP B 1 81 ? -7.312 51.844 -59.312 1 19.03 81 ASP B CA 1
ATOM 2847 C C . ASP B 1 81 ? -8.781 51.562 -59 1 19.03 81 ASP B C 1
ATOM 2849 O O . ASP B 1 81 ? -9.289 52 -57.969 1 19.03 81 ASP B O 1
ATOM 2853 N N . PRO B 1 82 ? -9.602 50.594 -59.656 1 21.14 82 PRO B N 1
ATOM 2854 C CA . PRO B 1 82 ? -10.914 51.25 -59.469 1 21.14 82 PRO B CA 1
ATOM 2855 C C . PRO B 1 82 ? -11.305 51.406 -58 1 21.14 82 PRO B C 1
ATOM 2857 O O . PRO B 1 82 ? -10.836 50.656 -57.156 1 21.14 82 PRO B O 1
ATOM 2860 N N . LYS B 1 83 ? -11.969 52.562 -57.719 1 20.45 83 LYS B N 1
ATOM 2861 C CA . LYS B 1 83 ? -12.383 53.375 -56.594 1 20.45 83 LYS B CA 1
ATOM 2862 C C . LYS B 1 83 ? -13.43 52.656 -55.75 1 20.45 83 LYS B C 1
ATOM 2864 O O . LYS B 1 83 ? -13.984 53.219 -54.812 1 20.45 83 LYS B O 1
ATOM 2869 N N . MET B 1 84 ? -13.422 51.312 -55.656 1 21.19 84 MET B N 1
ATOM 2870 C CA . MET B 1 84 ? -14.727 50.969 -55.094 1 21.19 84 MET B CA 1
ATOM 2871 C C . MET B 1 84 ? -14.922 51.594 -53.719 1 21.19 84 MET B C 1
ATOM 2873 O O . MET B 1 84 ? -14.023 51.562 -52.875 1 21.19 84 MET B O 1
ATOM 2877 N N . GLU B 1 85 ? -15.977 52.469 -53.594 1 21.22 85 GLU B N 1
ATOM 2878 C CA . GLU B 1 85 ? -16.562 53.344 -52.562 1 21.22 85 GLU B CA 1
ATOM 2879 C C . GLU B 1 85 ? -16.969 52.562 -51.344 1 21.22 85 GLU B C 1
ATOM 2881 O O . GLU B 1 85 ? -17.828 51.656 -51.406 1 21.22 85 GLU B O 1
ATOM 2886 N N . GLY B 1 86 ? -16.062 52 -50.656 1 21.12 86 GLY B N 1
ATOM 2887 C CA . GLY B 1 86 ? -16.375 51.156 -49.5 1 21.12 86 GLY B CA 1
ATOM 2888 C C . GLY B 1 86 ? -17.109 51.906 -48.406 1 21.12 86 GLY B C 1
ATOM 2889 O O . GLY B 1 86 ? -16.688 53 -48 1 21.12 86 GLY B O 1
ATOM 2890 N N . GLU B 1 87 ? -18.453 51.781 -48.438 1 23.75 87 GLU B N 1
ATOM 2891 C CA . GLU B 1 87 ? -19.359 52.312 -47.438 1 23.75 87 GLU B CA 1
ATOM 2892 C C . GLU B 1 87 ? -18.891 51.969 -46.031 1 23.75 87 GLU B C 1
ATOM 2894 O O . GLU B 1 87 ? -18.375 50.875 -45.781 1 23.75 87 GLU B O 1
ATOM 2899 N N . GLY B 1 88 ? -18.578 53 -45.25 1 20.86 88 GLY B N 1
ATOM 2900 C CA . GLY B 1 88 ? -18.062 53.219 -43.906 1 20.86 88 GLY B CA 1
ATOM 2901 C C . GLY B 1 88 ? -18.906 52.531 -42.844 1 20.86 88 GLY B C 1
ATOM 2902 O O . GLY B 1 88 ? -20.031 52.938 -42.594 1 20.86 88 GLY B O 1
ATOM 2903 N N . LYS B 1 89 ? -19.141 51.188 -42.906 1 24.98 89 LYS B N 1
ATOM 2904 C CA . LYS B 1 89 ? -19.906 50.594 -41.812 1 24.98 89 LYS B CA 1
ATOM 2905 C C . LYS B 1 89 ? -19.312 51 -40.438 1 24.98 89 LYS B C 1
ATOM 2907 O O . LYS B 1 89 ? -18.125 50.781 -40.219 1 24.98 89 LYS B O 1
ATOM 2912 N N . ASP B 1 90 ? -19.953 51.969 -39.812 1 23.36 90 ASP B N 1
ATOM 2913 C CA . ASP B 1 90 ? -19.703 52.438 -38.469 1 23.36 90 ASP B CA 1
ATOM 2914 C C . ASP B 1 90 ? -19.672 51.281 -37.469 1 23.36 90 ASP B C 1
ATOM 2916 O O . ASP B 1 90 ? -20.609 50.5 -37.406 1 23.36 90 ASP B O 1
ATOM 2920 N N . GLY B 1 91 ? -18.609 50.594 -37.281 1 26.86 91 GLY B N 1
ATOM 2921 C CA . GLY B 1 91 ? -18.297 49.562 -36.281 1 26.86 91 GLY B CA 1
ATOM 2922 C C . GLY B 1 91 ? -18.625 50 -34.875 1 26.86 91 GLY B C 1
ATOM 2923 O O . GLY B 1 91 ? -17.953 50.875 -34.312 1 26.86 91 GLY B O 1
ATOM 2924 N N . ALA B 1 92 ? -19.984 50.094 -34.562 1 27.81 92 ALA B N 1
ATOM 2925 C CA . ALA B 1 92 ? -20.359 50.281 -33.156 1 27.81 92 ALA B CA 1
ATOM 2926 C C . ALA B 1 92 ? -19.656 49.281 -32.25 1 27.81 92 ALA B C 1
ATOM 2928 O O . ALA B 1 92 ? -19.797 48.062 -32.406 1 27.81 92 ALA B O 1
ATOM 2929 N N . GLU B 1 93 ? -18.5 49.656 -31.797 1 29.02 93 GLU B N 1
ATOM 2930 C CA . GLU B 1 93 ? -17.781 49.031 -30.703 1 29.02 93 GLU B CA 1
ATOM 2931 C C . GLU B 1 93 ? -18.656 48.844 -29.484 1 29.02 93 GLU B C 1
ATOM 2933 O O . GLU B 1 93 ? -19.062 49.844 -28.859 1 29.02 93 GLU B O 1
ATOM 2938 N N . GLN B 1 94 ? -19.656 47.938 -29.516 1 31.36 94 GLN B N 1
ATOM 2939 C CA . GLN B 1 94 ? -20.375 47.594 -28.297 1 31.36 94 GLN B CA 1
ATOM 2940 C C . GLN B 1 94 ? -19.406 47.312 -27.156 1 31.36 94 GLN B C 1
ATOM 2942 O O . GLN B 1 94 ? -18.609 46.375 -27.219 1 31.36 94 GLN B O 1
ATOM 2947 N N . GLN B 1 95 ? -19.078 48.312 -26.422 1 26.95 95 GLN B N 1
ATOM 2948 C CA . GLN B 1 95 ? -18.359 48.156 -25.156 1 26.95 95 GLN B CA 1
ATOM 2949 C C . GLN B 1 95 ? -19.031 47.094 -24.281 1 26.95 95 GLN B C 1
ATOM 2951 O O . GLN B 1 95 ? -20.219 47.219 -23.953 1 26.95 95 GLN B O 1
ATOM 2956 N N . LYS B 1 96 ? -18.703 45.812 -24.359 1 38.59 96 LYS B N 1
ATOM 2957 C CA . LYS B 1 96 ? -19.031 44.844 -23.328 1 38.59 96 LYS B CA 1
ATOM 2958 C C . LYS B 1 96 ? -18.906 45.438 -21.938 1 38.59 96 LYS B C 1
ATOM 2960 O O . LYS B 1 96 ? -17.906 46.062 -21.609 1 38.59 96 LYS B O 1
ATOM 2965 N N . PRO B 1 97 ? -20.047 45.719 -21.344 1 36.06 97 PRO B N 1
ATOM 2966 C CA . PRO B 1 97 ? -20.031 46.344 -20 1 36.06 97 PRO B CA 1
ATOM 2967 C C . PRO B 1 97 ? -19.016 45.656 -19.078 1 36.06 97 PRO B C 1
ATOM 2969 O O . PRO B 1 97 ? -18.953 44.438 -19 1 36.06 97 PRO B O 1
ATOM 2972 N N . ALA B 1 98 ? -17.859 46.25 -18.719 1 37.59 98 ALA B N 1
ATOM 2973 C CA . ALA B 1 98 ? -16.812 46 -17.75 1 37.59 98 ALA B CA 1
ATOM 2974 C C . ALA B 1 98 ? -17.391 45.688 -16.375 1 37.59 98 ALA B C 1
ATOM 2976 O O . ALA B 1 98 ? -16.641 45.5 -15.398 1 37.59 98 ALA B O 1
ATOM 2977 N N . ASP B 1 99 ? -18.656 45.969 -16.125 1 35.53 99 ASP B N 1
ATOM 2978 C CA . ASP B 1 99 ? -19 45.875 -14.719 1 35.53 99 ASP B CA 1
ATOM 2979 C C . ASP B 1 99 ? -19.109 44.406 -14.289 1 35.53 99 ASP B C 1
ATOM 2981 O O . ASP B 1 99 ? -20.203 43.844 -14.203 1 35.53 99 ASP B O 1
ATOM 2985 N N . GLU B 1 100 ? -18.594 43.438 -14.93 1 40.06 100 GLU B N 1
ATOM 2986 C CA . GLU B 1 100 ? -18.641 42.25 -14.102 1 40.06 100 GLU B CA 1
ATOM 2987 C C . GLU B 1 100 ? -18.109 42.531 -12.695 1 40.06 100 GLU B C 1
ATOM 2989 O O . GLU B 1 100 ? -16.906 42.594 -12.492 1 40.06 100 GLU B O 1
ATOM 2994 N N . ALA B 1 101 ? -18.719 43.344 -11.836 1 40.53 101 ALA B N 1
ATOM 2995 C CA . ALA B 1 101 ? -18.516 43.469 -10.398 1 40.53 101 ALA B CA 1
ATOM 2996 C C . ALA B 1 101 ? -18.031 42.156 -9.797 1 40.53 101 ALA B C 1
ATOM 2998 O O . ALA B 1 101 ? -18.484 41.094 -10.164 1 40.53 101 ALA B O 1
ATOM 2999 N N . ALA B 1 102 ? -16.891 42.156 -9.219 1 42.5 102 ALA B N 1
ATOM 3000 C CA . ALA B 1 102 ? -16.328 41.125 -8.375 1 42.5 102 ALA B CA 1
ATOM 3001 C C . ALA B 1 102 ? -17.406 40.438 -7.562 1 42.5 102 ALA B C 1
ATOM 3003 O O . ALA B 1 102 ? -18.188 41.062 -6.863 1 42.5 102 ALA B O 1
ATOM 3004 N N . LYS B 1 103 ? -17.984 39.469 -7.941 1 48.53 103 LYS B N 1
ATOM 3005 C CA . LYS B 1 103 ? -18.828 38.688 -7.031 1 48.53 103 LYS B CA 1
ATOM 3006 C C . LYS B 1 103 ? -18.297 38.781 -5.598 1 48.53 103 LYS B C 1
ATOM 3008 O O . LYS B 1 103 ? -17.125 38.562 -5.348 1 48.53 103 LYS B O 1
ATOM 3013 N N . PRO B 1 104 ? -18.875 39.5 -4.645 1 43.91 104 PRO B N 1
ATOM 3014 C CA . PRO B 1 104 ? -18.359 39.562 -3.271 1 43.91 104 PRO B CA 1
ATOM 3015 C C . PRO B 1 104 ? -17.828 38.219 -2.789 1 43.91 104 PRO B C 1
ATOM 3017 O O . PRO B 1 104 ? -18.406 37.156 -3.084 1 43.91 104 PRO B O 1
ATOM 3020 N N . GLU B 1 105 ? -16.516 38.125 -2.475 1 53.66 105 GLU B N 1
ATOM 3021 C CA . GLU B 1 105 ? -15.914 36.938 -1.874 1 53.66 105 GLU B CA 1
ATOM 3022 C C . GLU B 1 105 ? -16.75 36.438 -0.705 1 53.66 105 GLU B C 1
ATOM 3024 O O . GLU B 1 105 ? -17.109 37.219 0.193 1 53.66 105 GLU B O 1
ATOM 3029 N N . MET B 1 106 ? -17.75 35.562 -0.923 1 56.5 106 MET B N 1
ATOM 3030 C CA . MET B 1 106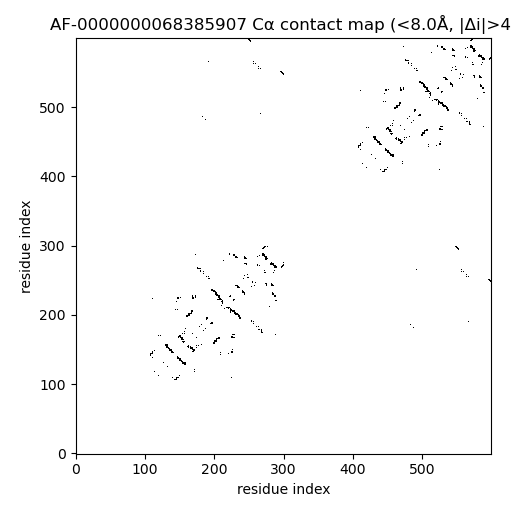 ? -18.469 34.969 0.199 1 56.5 106 MET B CA 1
ATOM 3031 C C . MET B 1 106 ? -17.594 34.906 1.445 1 56.5 106 MET B C 1
ATOM 3033 O O . MET B 1 106 ? -16.391 34.656 1.354 1 56.5 106 MET B O 1
ATOM 3037 N N . PRO B 1 107 ? -18.078 35.5 2.471 1 58.47 107 PRO B N 1
ATOM 3038 C CA . PRO B 1 107 ? -17.328 35.438 3.73 1 58.47 107 PRO B CA 1
ATOM 3039 C C . PRO B 1 107 ? -16.766 34.062 4.012 1 58.47 107 PRO B C 1
ATOM 3041 O O . PRO B 1 107 ? -17.422 33.062 3.76 1 58.47 107 PRO B O 1
ATOM 3044 N N . ARG B 1 108 ? -15.492 33.938 4.23 1 66.75 108 ARG B N 1
ATOM 3045 C CA . ARG B 1 108 ? -14.797 32.688 4.516 1 66.75 108 ARG B CA 1
ATOM 3046 C C . ARG B 1 108 ? -15.289 32.062 5.816 1 66.75 108 ARG B C 1
ATOM 3048 O O . ARG B 1 108 ? -15.516 32.781 6.805 1 66.75 108 ARG B O 1
ATOM 3055 N N . GLU B 1 109 ? -15.812 30.906 5.805 1 69.44 109 GLU B N 1
ATOM 3056 C CA . GLU B 1 109 ? -16.375 30.188 6.945 1 69.44 109 GLU B CA 1
ATOM 3057 C C . GLU B 1 109 ? -15.367 30.094 8.094 1 69.44 109 GLU B C 1
ATOM 3059 O O . GLU B 1 109 ? -14.188 29.812 7.871 1 69.44 109 GLU B O 1
ATOM 3064 N N . PRO B 1 110 ? -15.797 30.531 9.281 1 71.75 110 PRO B N 1
ATOM 3065 C CA . PRO B 1 110 ? -14.922 30.438 10.445 1 71.75 110 PRO B CA 1
ATOM 3066 C C . PRO B 1 110 ? -14.484 29 10.742 1 71.75 110 PRO B C 1
ATOM 3068 O O . PRO B 1 110 ? -15.094 28.047 10.242 1 71.75 110 PRO B O 1
ATOM 3071 N N . VAL B 1 111 ? -13.43 28.984 11.492 1 74.88 111 VAL B N 1
ATOM 3072 C CA . VAL B 1 111 ? -12.93 27.688 11.922 1 74.88 111 VAL B CA 1
ATOM 3073 C C . VAL B 1 111 ? -13.984 26.969 12.766 1 74.88 111 VAL B C 1
ATOM 3075 O O . VAL B 1 111 ? -14.547 27.562 13.695 1 74.88 111 VAL B O 1
ATOM 3078 N N . LYS B 1 112 ? -14.336 25.844 12.43 1 75.75 112 LYS B N 1
ATOM 3079 C CA . LYS B 1 112 ? -15.336 25.062 13.156 1 75.75 112 LYS B CA 1
ATOM 3080 C C . LYS B 1 112 ? -14.781 24.578 14.492 1 75.75 112 LYS B C 1
ATOM 3082 O O . LYS B 1 112 ? -13.633 24.141 14.578 1 75.75 112 LYS B O 1
ATOM 3087 N N . PRO B 1 113 ? -15.656 24.781 15.492 1 83.19 113 PRO B N 1
ATOM 3088 C CA . PRO B 1 113 ? -15.242 24.219 16.781 1 83.19 113 PRO B CA 1
ATOM 3089 C C . PRO B 1 113 ? -15.086 22.688 16.734 1 83.19 113 PRO B C 1
ATOM 3091 O O . PRO B 1 113 ? -15.773 22.016 15.961 1 83.19 113 PRO B O 1
ATOM 3094 N N . GLU B 1 114 ? -14.156 22.234 17.531 1 88.31 114 GLU B N 1
ATOM 3095 C CA . GLU B 1 114 ? -13.938 20.781 17.609 1 88.31 114 GLU B CA 1
ATOM 3096 C C . GLU B 1 114 ? -14.719 20.188 18.781 1 88.31 114 GLU B C 1
ATOM 3098 O O . GLU B 1 114 ? -14.867 20.812 19.828 1 88.31 114 GLU B O 1
ATOM 3103 N N . ASP B 1 115 ? -15.234 19.031 18.562 1 92.5 115 ASP B N 1
ATOM 3104 C CA . ASP B 1 115 ? -15.906 18.312 19.641 1 92.5 115 ASP B CA 1
ATOM 3105 C C . ASP B 1 115 ? -14.938 17.984 20.766 1 92.5 115 ASP B C 1
ATOM 3107 O O . ASP B 1 115 ? -13.953 17.266 20.562 1 92.5 115 ASP B O 1
ATOM 3111 N N . PRO B 1 116 ? -15.297 18.5 21.938 1 95.31 116 PRO B N 1
ATOM 3112 C CA . PRO B 1 116 ? -14.344 18.328 23.047 1 95.31 116 PRO B CA 1
ATOM 3113 C C . PRO B 1 116 ? -14.078 16.859 23.359 1 95.31 116 PRO B C 1
ATOM 3115 O O . PRO B 1 116 ? -12.938 16.484 23.641 1 95.31 116 PRO B O 1
ATOM 3118 N N . ALA B 1 117 ? -15.102 16.047 23.359 1 97 117 ALA B N 1
ATOM 3119 C CA . ALA B 1 117 ? -14.922 14.625 23.641 1 97 117 ALA B CA 1
ATOM 3120 C C . ALA B 1 117 ? -14.047 13.969 22.578 1 97 117 ALA B C 1
ATOM 3122 O O . ALA B 1 117 ? -13.156 13.18 22.906 1 97 117 ALA B O 1
ATOM 3123 N N . ALA B 1 118 ? -14.32 14.289 21.344 1 96.75 118 ALA B N 1
ATOM 3124 C CA . ALA B 1 118 ? -13.516 13.75 20.25 1 96.75 118 ALA B CA 1
ATOM 3125 C C . ALA B 1 118 ? -12.062 14.211 20.359 1 96.75 118 ALA B C 1
ATOM 3127 O O . ALA B 1 118 ? -11.141 13.43 20.094 1 96.75 118 ALA B O 1
ATOM 3128 N N . LEU B 1 119 ? -11.906 15.461 20.672 1 97.81 119 LEU B N 1
ATOM 3129 C CA . LEU B 1 119 ? -10.555 16 20.844 1 97.81 119 LEU B CA 1
ATOM 3130 C C . LEU B 1 119 ? -9.812 15.281 21.953 1 97.81 119 LEU B C 1
ATOM 3132 O O . LEU B 1 119 ? -8.648 14.898 21.781 1 97.81 119 LEU B O 1
ATOM 3136 N N . GLN B 1 120 ? -10.445 15.117 23.062 1 98.25 120 GLN B N 1
ATOM 3137 C CA . GLN B 1 120 ? -9.82 14.43 24.172 1 98.25 120 GLN B CA 1
ATOM 3138 C C . GLN B 1 120 ? -9.438 13 23.797 1 98.25 120 GLN B C 1
ATOM 3140 O O . GLN B 1 120 ? -8.344 12.531 24.141 1 98.25 120 GLN B O 1
ATOM 3145 N N . ALA B 1 121 ? -10.32 12.367 23.156 1 98.62 121 ALA B N 1
ATOM 3146 C CA . ALA B 1 121 ? -10.031 11.008 22.688 1 98.62 121 ALA B CA 1
ATOM 3147 C C . ALA B 1 121 ? -8.836 11 21.734 1 98.62 121 ALA B C 1
ATOM 3149 O O . ALA B 1 121 ? -7.98 10.117 21.828 1 98.62 121 ALA B O 1
ATOM 3150 N N . CYS B 1 122 ? -8.836 11.93 20.875 1 98.62 122 CYS B N 1
ATOM 3151 C CA . CYS B 1 122 ? -7.754 12.039 19.891 1 98.62 122 CYS B CA 1
ATOM 3152 C C . CYS B 1 122 ? -6.414 12.266 20.594 1 98.62 122 CYS B C 1
ATOM 3154 O O . CYS B 1 122 ? -5.426 11.602 20.281 1 98.62 122 CYS B O 1
ATOM 3156 N N . LEU B 1 123 ? -6.383 13.219 21.484 1 98.81 123 LEU B N 1
ATOM 3157 C CA . LEU B 1 123 ? -5.16 13.523 22.219 1 98.81 123 LEU B CA 1
ATOM 3158 C C . LEU B 1 123 ? -4.684 12.305 23 1 98.81 123 LEU B C 1
ATOM 3160 O O . LEU B 1 123 ? -3.48 12.039 23.078 1 98.81 123 LEU B O 1
ATOM 3164 N N . GLY B 1 124 ? -5.617 11.594 23.594 1 98.81 124 GLY B N 1
ATOM 3165 C CA . GLY B 1 124 ? -5.277 10.359 24.281 1 98.81 124 GLY B CA 1
ATOM 3166 C C . GLY B 1 124 ? -4.672 9.312 23.375 1 98.81 124 GLY B C 1
ATOM 3167 O O . GLY B 1 124 ? -3.668 8.688 23.719 1 98.81 124 GLY B O 1
ATOM 3168 N N . ALA B 1 125 ? -5.258 9.133 22.203 1 98.88 125 ALA B N 1
ATOM 3169 C CA . ALA B 1 125 ? -4.762 8.172 21.234 1 98.88 125 ALA B CA 1
ATOM 3170 C C . ALA B 1 125 ? -3.377 8.562 20.719 1 98.88 125 ALA B C 1
ATOM 3172 O O . ALA B 1 125 ? -2.516 7.703 20.516 1 98.88 125 ALA B O 1
ATOM 3173 N N . LEU B 1 126 ? -3.219 9.82 20.484 1 98.81 126 LEU B N 1
ATOM 3174 C CA . LEU B 1 126 ? -1.936 10.336 20.016 1 98.81 126 LEU B CA 1
ATOM 3175 C C . LEU B 1 126 ? -0.842 10.086 21.047 1 98.81 126 LEU B C 1
ATOM 3177 O O . LEU B 1 126 ? 0.27 9.688 20.703 1 98.81 126 LEU B O 1
ATOM 3181 N N . LYS B 1 127 ? -1.167 10.289 22.266 1 98.75 127 LYS B N 1
ATOM 3182 C CA . LYS B 1 127 ? -0.235 9.984 23.344 1 98.75 127 LYS B CA 1
ATOM 3183 C C . LYS B 1 127 ? 0.042 8.492 23.438 1 98.75 127 LYS B C 1
ATOM 3185 O O . LYS B 1 127 ? 1.194 8.07 23.562 1 98.75 127 LYS B O 1
ATOM 3190 N N . GLU B 1 128 ? -0.941 7.711 23.344 1 98.81 128 GLU B N 1
ATOM 3191 C CA . GLU B 1 128 ? -0.836 6.262 23.5 1 98.81 128 GLU B CA 1
ATOM 3192 C C . GLU B 1 128 ? 0.015 5.645 22.391 1 98.81 128 GLU B C 1
ATOM 3194 O O . GLU B 1 128 ? 0.754 4.688 22.641 1 98.81 128 GLU B O 1
ATOM 3199 N N . ILE B 1 129 ? -0.067 6.219 21.25 1 98.75 129 ILE B N 1
ATOM 3200 C CA . ILE B 1 129 ? 0.644 5.637 20.109 1 98.75 129 ILE B CA 1
ATOM 3201 C C . ILE B 1 129 ? 2.129 5.98 20.203 1 98.75 129 ILE B C 1
ATOM 3203 O O . ILE B 1 129 ? 2.953 5.391 19.5 1 98.75 129 ILE B O 1
ATOM 3207 N N . GLY B 1 130 ? 2.471 6.93 21.062 1 98.81 130 GLY B N 1
ATOM 3208 C CA . GLY B 1 130 ? 3.865 7.23 21.328 1 98.81 130 GLY B CA 1
ATOM 3209 C C . GLY B 1 130 ? 4.332 8.523 20.688 1 98.81 130 GLY B C 1
ATOM 3210 O O . GLY B 1 130 ? 5.531 8.812 20.672 1 98.81 130 GLY B O 1
ATOM 3211 N N . ALA B 1 131 ? 3.43 9.328 20.203 1 98.94 131 ALA B N 1
ATOM 3212 C CA . ALA B 1 131 ? 3.779 10.617 19.625 1 98.94 131 ALA B CA 1
ATOM 3213 C C . ALA B 1 131 ? 4.125 11.633 20.703 1 98.94 131 ALA B C 1
ATOM 3215 O O . ALA B 1 131 ? 3.715 11.484 21.859 1 98.94 131 ALA B O 1
ATOM 3216 N N . GLU B 1 132 ? 4.973 12.578 20.359 1 98.94 132 GLU B N 1
ATOM 3217 C CA . GLU B 1 132 ? 5.254 13.727 21.219 1 98.94 132 GLU B CA 1
ATOM 3218 C C . GLU B 1 132 ? 4.738 15.023 20.594 1 9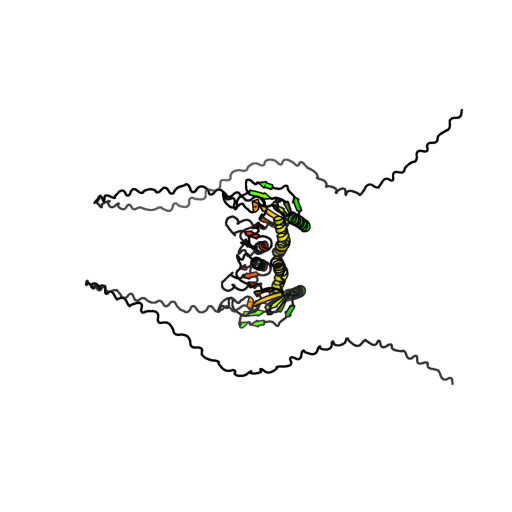8.94 132 GLU B C 1
ATOM 3220 O O . GLU B 1 132 ? 5.043 15.32 19.438 1 98.94 132 GLU B O 1
ATOM 3225 N N . PHE B 1 133 ? 3.967 15.695 21.391 1 98.94 133 PHE B N 1
ATOM 3226 C CA . PHE B 1 133 ? 3.342 16.922 20.891 1 98.94 133 PHE B CA 1
ATOM 3227 C C . PHE B 1 133 ? 3.098 17.891 22.031 1 98.94 133 PHE B C 1
ATOM 3229 O O . PHE B 1 133 ? 3.113 17.516 23.203 1 98.94 133 PHE B O 1
ATOM 3236 N N . LYS B 1 134 ? 2.961 19.172 21.641 1 98.81 134 LYS B N 1
ATOM 3237 C CA . LYS B 1 134 ? 2.553 20.234 22.547 1 98.81 134 LYS B CA 1
ATOM 3238 C C . LYS B 1 134 ? 1.208 20.828 22.141 1 98.81 134 LYS B C 1
ATOM 3240 O O . LYS B 1 134 ? 0.973 21.078 20.953 1 98.81 134 LYS B O 1
ATOM 3245 N N . LYS B 1 135 ? 0.362 20.953 23.109 1 98.56 135 LYS B N 1
ATOM 3246 C CA . LYS B 1 135 ? -0.864 21.703 22.859 1 98.56 135 LYS B CA 1
ATOM 3247 C C . LYS B 1 135 ? -0.586 23.203 22.766 1 98.56 135 LYS B C 1
ATOM 3249 O O . LYS B 1 135 ? 0.143 23.75 23.594 1 98.56 135 LYS B O 1
ATOM 3254 N N . LEU B 1 136 ? -1.192 23.797 21.797 1 98.31 136 LEU B N 1
ATOM 3255 C CA . LEU B 1 136 ? -0.995 25.234 21.609 1 98.31 136 LEU B CA 1
ATOM 3256 C C . LEU B 1 136 ? -2.299 25.984 21.828 1 98.31 136 LEU B C 1
ATOM 3258 O O . LEU B 1 136 ? -3.373 25.391 21.859 1 98.31 136 LEU B O 1
ATOM 3262 N N . GLU B 1 137 ? -2.166 27.312 21.984 1 96.56 137 GLU B N 1
ATOM 3263 C CA . GLU B 1 137 ? -3.342 28.188 22 1 96.56 137 GLU B CA 1
ATOM 3264 C C . GLU B 1 137 ? -4.031 28.188 20.625 1 96.56 137 GLU B C 1
ATOM 3266 O O . GLU B 1 137 ? -3.381 28.016 19.594 1 96.56 137 GLU B O 1
ATOM 3271 N N . PRO B 1 138 ? -5.332 28.391 20.688 1 95.38 138 PRO B N 1
ATOM 3272 C CA . PRO B 1 138 ? -6.059 28.438 19.422 1 95.38 138 PRO B CA 1
ATOM 3273 C C . PRO B 1 138 ? -5.473 29.469 18.453 1 95.38 138 PRO B C 1
ATOM 3275 O O . PRO B 1 138 ? -5.027 30.531 18.875 1 95.38 138 PRO B O 1
ATOM 3278 N N . ILE B 1 139 ? -5.422 29.078 17.25 1 93.88 139 ILE B N 1
ATOM 3279 C CA . ILE B 1 139 ? -5.055 30 16.172 1 93.88 139 ILE B CA 1
ATOM 3280 C C . ILE B 1 139 ? -6.316 30.547 15.508 1 93.88 139 ILE B C 1
ATOM 3282 O O . ILE B 1 139 ? -7.148 29.781 15.008 1 93.88 139 ILE B O 1
ATOM 3286 N N . ARG B 1 140 ? -6.457 31.828 15.555 1 87.94 140 ARG B N 1
ATOM 3287 C CA . ARG B 1 140 ? -7.645 32.469 14.984 1 87.94 140 ARG B CA 1
ATOM 3288 C C . ARG B 1 140 ? -7.266 33.594 14.039 1 87.94 140 ARG B C 1
ATOM 3290 O O . ARG B 1 140 ? -6.637 34.562 14.453 1 87.94 140 ARG B O 1
ATOM 3297 N N . ASP B 1 141 ? -7.34 33.281 12.875 1 81.94 141 ASP B N 1
ATOM 3298 C CA . ASP B 1 141 ? -7.254 34.312 11.859 1 81.94 141 ASP B CA 1
ATOM 3299 C C . ASP B 1 141 ? -8.562 34.438 11.07 1 81.94 141 ASP B C 1
ATOM 3301 O O . ASP B 1 141 ? -8.609 34.094 9.883 1 81.94 141 ASP B O 1
ATOM 3305 N N . GLU B 1 142 ? -9.469 34.969 11.672 1 68.06 142 GLU B N 1
ATOM 3306 C CA . GLU B 1 142 ? -10.836 34.969 11.164 1 68.06 142 GLU B CA 1
ATOM 3307 C C . GLU B 1 142 ? -10.945 35.812 9.891 1 68.06 142 GLU B C 1
ATOM 3309 O O . GLU B 1 142 ? -11.711 35.5 8.984 1 68.06 142 GLU B O 1
ATOM 3314 N N . GLU B 1 143 ? -10.242 36.844 9.883 1 71.12 143 GLU B N 1
ATOM 3315 C CA . GLU B 1 143 ? -10.305 37.719 8.719 1 71.12 143 GLU B CA 1
ATOM 3316 C C . GLU B 1 143 ? -9.922 36.969 7.441 1 71.12 143 GLU B C 1
ATOM 3318 O O . GLU B 1 143 ? -10.484 37.25 6.375 1 71.12 143 GLU B O 1
ATOM 3323 N N . GLN B 1 144 ? -9.203 35.969 7.637 1 77.75 144 GLN B N 1
ATOM 3324 C CA . GLN B 1 144 ? -8.719 35.25 6.465 1 77.75 144 GLN B CA 1
ATOM 3325 C C . GLN B 1 144 ? -9.359 33.844 6.371 1 77.75 144 GLN B C 1
ATOM 3327 O O . GLN B 1 144 ? -9.148 33.125 5.395 1 77.75 144 GLN B O 1
ATOM 3332 N N . GLY B 1 145 ? -10.164 33.625 7.367 1 85.06 145 GLY B N 1
ATOM 3333 C CA . GLY B 1 145 ? -10.82 32.312 7.355 1 85.06 145 GLY B CA 1
ATOM 3334 C C . GLY B 1 145 ? -9.898 31.172 7.719 1 85.06 145 GLY B C 1
ATOM 3335 O O . GLY B 1 145 ? -10.195 30.016 7.441 1 85.06 145 GLY B O 1
ATOM 3336 N N . CYS B 1 146 ? -8.789 31.547 8.281 1 91.56 146 CYS B N 1
ATOM 3337 C CA . CYS B 1 146 ? -7.805 30.562 8.703 1 91.56 146 CYS B CA 1
ATOM 3338 C C . CYS B 1 146 ? -7.863 30.328 10.203 1 91.56 146 CYS B C 1
ATOM 3340 O O . CYS B 1 146 ? -8.32 31.203 10.945 1 91.56 146 CYS B O 1
ATOM 3342 N N . GLY B 1 147 ? -7.414 29.078 10.594 1 93.94 147 GLY B N 1
ATOM 3343 C CA . GLY B 1 147 ? -7.277 28.875 12.031 1 93.94 147 GLY B CA 1
ATOM 3344 C C . GLY B 1 147 ? -7.453 27.422 12.445 1 93.94 147 GLY B C 1
ATOM 3345 O O . GLY B 1 147 ? -7.91 26.609 11.656 1 93.94 147 GLY B O 1
ATOM 3346 N N . ILE B 1 148 ? -7.039 27.141 13.68 1 95.19 148 ILE B N 1
ATOM 3347 C CA . ILE B 1 148 ? -7.188 25.844 14.352 1 95.19 148 ILE B CA 1
ATOM 3348 C C . ILE B 1 148 ? -7.668 26.062 15.781 1 95.19 148 ILE B C 1
ATOM 3350 O O . ILE B 1 148 ? -7.023 26.781 16.562 1 95.19 148 ILE B O 1
ATOM 3354 N N . GLU B 1 149 ? -8.734 25.484 16.109 1 94.25 149 GLU B N 1
ATOM 3355 C CA . GLU B 1 149 ? -9.305 25.688 17.438 1 94.25 149 GLU B CA 1
ATOM 3356 C C . GLU B 1 149 ? -8.43 25.047 18.516 1 94.25 149 GLU B C 1
ATOM 3358 O O . GLU B 1 149 ? -8.25 25.625 19.578 1 94.25 149 GLU B O 1
ATOM 3363 N N . ALA B 1 150 ? -7.938 23.875 18.219 1 97 150 ALA B N 1
ATOM 3364 C CA . ALA B 1 150 ? -7.105 23.156 19.188 1 97 150 ALA B CA 1
ATOM 3365 C C . ALA B 1 150 ? -5.852 22.594 18.516 1 97 150 ALA B C 1
ATOM 3367 O O . ALA B 1 150 ? -5.707 21.375 18.375 1 97 150 ALA B O 1
ATOM 3368 N N . PRO B 1 151 ? -4.91 23.516 18.219 1 98 151 PRO B N 1
ATOM 3369 C CA . PRO B 1 151 ? -3.707 23.078 17.5 1 98 151 PRO B CA 1
ATOM 3370 C C . PRO B 1 151 ? -2.76 22.266 18.391 1 98 151 PRO B C 1
ATOM 3372 O O . PRO B 1 151 ? -2.668 22.531 19.594 1 98 151 PRO B O 1
ATOM 3375 N N . VAL B 1 152 ? -2.111 21.328 17.766 1 98.81 152 VAL B N 1
ATOM 3376 C CA . VAL B 1 152 ? -0.981 20.641 18.391 1 98.81 152 VAL B CA 1
ATOM 3377 C C . VAL B 1 152 ? 0.279 20.859 17.547 1 98.81 152 VAL B C 1
ATOM 3379 O O . VAL B 1 152 ? 0.204 21 16.328 1 98.81 152 VAL B O 1
ATOM 3382 N N . GLU B 1 153 ? 1.346 21 18.188 1 98.94 153 GLU B N 1
ATOM 3383 C CA . GLU B 1 153 ? 2.654 20.953 17.547 1 98.94 153 GLU B CA 1
ATOM 3384 C C . GLU B 1 153 ? 3.289 19.562 17.688 1 98.94 153 GLU B C 1
ATOM 3386 O O . GLU B 1 153 ? 3.734 19.188 18.766 1 98.94 153 GLU B O 1
ATOM 3391 N N . LEU B 1 154 ? 3.34 18.844 16.594 1 98.94 154 LEU B N 1
ATOM 3392 C CA . LEU B 1 154 ? 3.869 17.484 16.578 1 98.94 154 LEU B CA 1
ATOM 3393 C C . LEU B 1 154 ? 5.371 17.484 16.312 1 98.94 154 LEU B C 1
ATOM 3395 O O . LEU B 1 154 ? 5.82 18.062 15.312 1 98.94 154 LEU B O 1
ATOM 3399 N N . SER B 1 155 ? 6.164 16.891 17.172 1 98.94 155 SER B N 1
ATOM 3400 C CA . SER B 1 155 ? 7.609 16.828 16.984 1 98.94 155 SER B CA 1
ATOM 3401 C C . SER B 1 155 ? 8.086 15.406 16.75 1 98.94 155 SER B C 1
ATOM 3403 O O . SER B 1 155 ? 9.102 15.188 16.094 1 98.94 155 SER B O 1
ATOM 3405 N N . VAL B 1 156 ? 7.441 14.461 17.344 1 98.94 156 VAL B N 1
ATOM 3406 C CA . VAL B 1 156 ? 7.727 13.039 17.156 1 98.94 156 VAL B CA 1
ATOM 3407 C C . VAL B 1 156 ? 6.461 12.312 16.719 1 98.94 156 VAL B C 1
ATOM 3409 O O . VAL B 1 156 ? 5.434 12.367 17.391 1 98.94 156 VAL B O 1
ATOM 3412 N N . VAL B 1 157 ? 6.57 11.672 15.602 1 98.94 157 VAL B N 1
ATOM 3413 C CA . VAL B 1 157 ? 5.426 10.992 15.008 1 98.94 157 VAL B CA 1
ATOM 3414 C C . VAL B 1 157 ? 5.176 9.664 15.734 1 98.94 157 VAL B C 1
ATOM 3416 O O . VAL B 1 157 ? 4.031 9.312 16.016 1 98.94 157 VAL B O 1
ATOM 3419 N N . LEU B 1 158 ? 6.223 8.891 15.93 1 98.88 158 LEU B N 1
ATOM 3420 C CA . LEU B 1 158 ? 6.336 7.66 16.703 1 98.88 158 LEU B CA 1
ATOM 3421 C C . LEU B 1 158 ? 7.656 7.621 17.469 1 98.88 158 LEU B C 1
ATOM 3423 O O . LEU B 1 158 ? 8.609 8.312 17.109 1 98.88 158 LEU B O 1
ATOM 3427 N N . PRO B 1 159 ? 7.633 6.781 18.531 1 98.62 159 PRO B N 1
ATOM 3428 C CA . PRO B 1 159 ? 8.93 6.656 19.188 1 98.62 159 PRO B CA 1
ATOM 3429 C C . PRO B 1 159 ? 10.07 6.355 18.219 1 98.62 159 PRO B C 1
ATOM 3431 O O . PRO B 1 159 ? 10.008 5.363 17.484 1 98.62 159 PRO B O 1
ATOM 3434 N N . GLY B 1 160 ? 11.047 7.293 18.156 1 98.31 160 GLY B N 1
ATOM 3435 C CA . GLY B 1 160 ? 12.211 7.098 17.297 1 98.31 160 GLY B CA 1
ATOM 3436 C C . GLY B 1 160 ? 12.055 7.719 15.922 1 98.31 160 GLY B C 1
ATOM 3437 O O . GLY B 1 160 ? 12.984 7.688 15.117 1 98.31 160 GLY B O 1
ATOM 3438 N N . ILE B 1 161 ? 10.922 8.289 15.648 1 98.94 161 ILE B N 1
ATOM 3439 C CA . ILE B 1 161 ? 10.68 8.898 14.344 1 98.94 161 ILE B CA 1
ATOM 3440 C C . ILE B 1 161 ? 10.242 10.352 14.523 1 98.94 161 ILE B C 1
ATOM 3442 O O . ILE B 1 161 ? 9.117 10.625 14.93 1 98.94 161 ILE B O 1
ATOM 3446 N N . LYS B 1 162 ? 11.078 11.25 14.094 1 98.94 162 LYS B N 1
ATOM 3447 C CA . LYS B 1 162 ? 10.836 12.68 14.266 1 98.94 162 LYS B CA 1
ATOM 3448 C C . LYS B 1 162 ? 10.07 13.25 13.078 1 98.94 162 LYS B C 1
ATOM 3450 O O . LYS B 1 162 ? 10.117 12.703 11.977 1 98.94 162 LYS B O 1
ATOM 3455 N N . LEU B 1 163 ? 9.336 14.234 13.352 1 98.88 163 LEU B N 1
ATOM 3456 C CA . LEU B 1 163 ? 8.867 15.148 12.32 1 98.88 163 LEU B CA 1
ATOM 3457 C C . LEU B 1 163 ? 9.758 16.391 12.242 1 98.88 163 LEU B C 1
ATOM 3459 O O . LEU B 1 163 ? 9.836 17.156 13.203 1 98.88 163 LEU B O 1
ATOM 3463 N N . GLU B 1 164 ? 10.391 16.609 11.07 1 98.38 164 GLU B N 1
ATOM 3464 C CA . GLU B 1 164 ? 11.383 17.688 10.984 1 98.38 164 GLU B CA 1
ATOM 3465 C C . GLU B 1 164 ? 11.07 18.641 9.836 1 98.38 164 GLU B C 1
ATOM 3467 O O . GLU B 1 164 ? 11.109 18.25 8.664 1 98.38 164 GLU B O 1
ATOM 3472 N N . PRO B 1 165 ? 10.961 19.891 10.156 1 98.44 165 PRO B N 1
ATOM 3473 C CA . PRO B 1 165 ? 10.734 20.469 11.484 1 98.44 165 PRO B CA 1
ATOM 3474 C C . PRO B 1 165 ? 9.414 20.031 12.109 1 98.44 165 PRO B C 1
ATOM 3476 O O . PRO B 1 165 ? 8.586 19.406 11.445 1 98.44 165 PRO B O 1
ATOM 3479 N N . SER B 1 166 ? 9.234 20.281 13.344 1 98.81 166 SER B N 1
ATOM 3480 C CA . SER B 1 166 ? 7.938 20.047 13.961 1 98.81 166 SER B CA 1
ATOM 3481 C C . SER B 1 166 ? 6.824 20.75 13.195 1 98.81 166 SER B C 1
ATOM 3483 O O . SER B 1 166 ? 7.086 21.703 12.453 1 98.81 166 SER B O 1
ATOM 3485 N N . GLY B 1 167 ? 5.609 20.172 13.352 1 98.81 167 GLY B N 1
ATOM 3486 C CA . GLY B 1 167 ? 4.512 20.703 12.562 1 98.81 167 GLY B CA 1
ATOM 3487 C C . GLY B 1 167 ? 3.279 21.016 13.383 1 98.81 167 GLY B C 1
ATOM 3488 O O . GLY B 1 167 ? 2.936 20.281 14.312 1 98.81 167 GLY B O 1
ATOM 3489 N N . ILE B 1 168 ? 2.635 22.141 13.062 1 98.81 168 ILE B N 1
ATOM 3490 C CA . ILE B 1 168 ? 1.397 22.547 13.711 1 98.81 168 ILE B CA 1
ATOM 3491 C C . ILE B 1 168 ? 0.2 22.062 12.906 1 98.81 168 ILE B C 1
ATOM 3493 O O . ILE B 1 168 ? 0.117 22.297 11.695 1 98.81 168 ILE B O 1
ATOM 3497 N N . MET B 1 169 ? -0.662 21.312 13.57 1 98.69 169 MET B N 1
ATOM 3498 C CA . MET B 1 169 ? -1.829 20.75 12.906 1 98.69 169 MET B CA 1
ATOM 3499 C C . MET B 1 169 ? -2.908 20.375 13.914 1 98.69 169 MET B C 1
ATOM 3501 O O . MET B 1 169 ? -2.717 20.547 15.125 1 98.69 169 MET B O 1
ATOM 3505 N N . ARG B 1 170 ? -4.086 19.984 13.406 1 98.12 170 ARG B N 1
ATOM 3506 C CA . ARG B 1 170 ? -5.109 19.422 14.273 1 98.12 170 ARG B CA 1
ATOM 3507 C C . ARG B 1 170 ? -4.691 18.047 14.797 1 98.12 170 ARG B C 1
ATOM 3509 O O . ARG B 1 170 ? -3.93 17.328 14.141 1 98.12 170 ARG B O 1
ATOM 3516 N N . CYS B 1 171 ? -5.254 17.703 15.945 1 98.75 171 CYS B N 1
ATOM 3517 C CA . CYS B 1 171 ? -4.973 16.391 16.531 1 98.75 171 CYS B CA 1
ATOM 3518 C C . CYS B 1 171 ? -5.312 15.273 15.547 1 98.75 171 CYS B C 1
ATOM 3520 O O . CYS B 1 171 ? -4.57 14.297 15.43 1 98.75 171 CYS B O 1
ATOM 3522 N N . GLU B 1 172 ? -6.414 15.398 14.844 1 98.31 172 GLU B N 1
ATOM 3523 C CA . GLU B 1 172 ? -6.852 14.367 13.906 1 98.31 172 GLU B CA 1
ATOM 3524 C C . GLU B 1 172 ? -5.805 14.141 12.82 1 98.31 172 GLU B C 1
ATOM 3526 O O . GLU B 1 172 ? -5.531 13 12.445 1 98.31 172 GLU B O 1
ATOM 3531 N N . THR B 1 173 ? -5.246 15.18 12.312 1 98.81 173 THR B N 1
ATOM 3532 C CA . THR B 1 173 ? -4.215 15.102 11.289 1 98.81 173 THR B CA 1
ATOM 3533 C C . THR B 1 173 ? -2.967 14.406 11.828 1 98.81 173 THR B C 1
ATOM 3535 O O . THR B 1 173 ? -2.422 13.508 11.188 1 98.81 173 THR B O 1
ATOM 3538 N N . ALA B 1 174 ? -2.586 14.812 12.984 1 98.94 174 ALA B N 1
ATOM 3539 C CA . ALA B 1 174 ? -1.408 14.234 13.617 1 98.94 174 ALA B CA 1
ATOM 3540 C C . ALA B 1 174 ? -1.595 12.742 13.867 1 98.94 174 ALA B C 1
ATOM 3542 O O . ALA B 1 174 ? -0.687 11.945 13.617 1 98.94 174 ALA B O 1
ATOM 3543 N N . LEU B 1 175 ? -2.768 12.422 14.359 1 98.94 175 LEU B N 1
ATOM 3544 C CA . LEU B 1 175 ? -3.041 11.023 14.656 1 98.94 175 LEU B CA 1
ATOM 3545 C C . LEU B 1 175 ? -3.051 10.188 13.375 1 98.94 175 LEU B C 1
ATOM 3547 O O . LEU B 1 175 ? -2.518 9.078 13.352 1 98.94 175 LEU B O 1
ATOM 3551 N N . ALA B 1 176 ? -3.645 10.727 12.328 1 98.88 176 ALA B N 1
ATOM 3552 C CA . ALA B 1 176 ? -3.645 10.031 11.047 1 98.88 176 ALA B CA 1
ATOM 3553 C C . ALA B 1 176 ? -2.219 9.781 10.555 1 98.88 176 ALA B C 1
ATOM 3555 O O . ALA B 1 176 ? -1.899 8.695 10.07 1 98.88 176 ALA B O 1
ATOM 3556 N N . LEU B 1 177 ? -1.39 10.773 10.695 1 98.94 177 LEU B N 1
ATOM 3557 C CA . LEU B 1 177 ? 0.005 10.648 10.289 1 98.94 177 LEU B CA 1
ATOM 3558 C C . LEU B 1 177 ? 0.71 9.555 11.086 1 98.94 177 LEU B C 1
ATOM 3560 O O . LEU B 1 177 ? 1.423 8.727 10.516 1 98.94 177 LEU B O 1
ATOM 3564 N N . SER B 1 178 ? 0.506 9.57 12.359 1 98.94 178 SER B N 1
ATOM 3565 C CA . SER B 1 178 ? 1.159 8.594 13.227 1 98.94 178 SER B CA 1
ATOM 3566 C C . SER B 1 178 ? 0.673 7.18 12.93 1 98.94 178 SER B C 1
ATOM 3568 O O . SER B 1 178 ? 1.472 6.242 12.867 1 98.94 178 SER B O 1
ATOM 3570 N N . ARG B 1 179 ? -0.58 7.008 12.711 1 98.94 179 ARG B N 1
ATOM 3571 C CA . ARG B 1 179 ? -1.137 5.688 12.422 1 98.94 179 ARG B CA 1
ATOM 3572 C C . ARG B 1 179 ? -0.666 5.184 11.062 1 98.94 179 ARG B C 1
ATOM 3574 O O . ARG B 1 179 ? -0.303 4.012 10.922 1 98.94 179 ARG B O 1
ATOM 3581 N N . TRP B 1 180 ? -0.751 6.062 10.07 1 98.94 180 TRP B N 1
ATOM 3582 C CA . TRP B 1 180 ? -0.229 5.715 8.758 1 98.94 180 TRP B CA 1
ATOM 3583 C C . TRP B 1 180 ? 1.224 5.258 8.852 1 98.94 180 TRP B C 1
ATOM 3585 O O . TRP B 1 180 ? 1.605 4.254 8.242 1 98.94 180 TRP B O 1
ATOM 3595 N N . THR B 1 181 ? 2.021 5.969 9.602 1 98.94 181 THR B N 1
ATOM 3596 C CA . THR B 1 181 ? 3.436 5.652 9.773 1 98.94 181 THR B CA 1
ATOM 3597 C C . THR B 1 181 ? 3.605 4.285 10.43 1 98.94 181 THR B C 1
ATOM 3599 O O . THR B 1 181 ? 4.355 3.441 9.938 1 98.94 181 THR B O 1
ATOM 3602 N N . LYS B 1 182 ? 2.883 4.059 11.398 1 98.88 182 LYS B N 1
ATOM 3603 C CA . LYS B 1 182 ? 3.021 2.844 12.195 1 98.88 182 LYS B CA 1
ATOM 3604 C C . LYS B 1 182 ? 2.514 1.624 11.43 1 98.88 182 LYS B C 1
ATOM 3606 O O . LYS B 1 182 ? 3.182 0.588 11.391 1 98.88 182 LYS B O 1
ATOM 3611 N N . GLU B 1 183 ? 1.432 1.763 10.844 1 98.81 183 GLU B N 1
ATOM 3612 C CA . GLU B 1 183 ? 0.696 0.586 10.391 1 98.81 183 GLU B CA 1
ATOM 3613 C C . GLU B 1 183 ? 1.059 0.23 8.953 1 98.81 183 GLU B C 1
ATOM 3615 O O . GLU B 1 183 ? 0.902 -0.919 8.531 1 98.81 183 GLU B O 1
ATOM 3620 N N . MET B 1 184 ? 1.539 1.269 8.195 1 98.88 184 MET B N 1
ATOM 3621 C CA . MET B 1 184 ? 1.771 0.968 6.781 1 98.88 184 MET B CA 1
ATOM 3622 C C . MET B 1 184 ? 3.176 1.385 6.359 1 98.88 184 MET B C 1
ATOM 3624 O O . MET B 1 184 ? 3.881 0.623 5.699 1 98.88 184 MET B O 1
ATOM 3628 N N . MET B 1 185 ? 3.643 2.543 6.742 1 98.88 185 MET B N 1
ATOM 3629 C CA . MET B 1 185 ? 4.918 3.053 6.246 1 98.88 185 MET B CA 1
ATOM 3630 C C . MET B 1 185 ? 6.082 2.234 6.793 1 98.88 185 MET B C 1
ATOM 3632 O O . MET B 1 185 ? 6.969 1.828 6.043 1 98.88 185 MET B O 1
ATOM 3636 N N . LEU B 1 186 ? 6.078 1.96 8.047 1 98.88 186 LEU B N 1
ATOM 3637 C CA . LEU B 1 186 ? 7.211 1.255 8.641 1 98.88 186 LEU B CA 1
ATOM 3638 C C . LEU B 1 186 ? 7.273 -0.185 8.148 1 98.88 186 LEU B C 1
ATOM 3640 O O . LEU B 1 186 ? 8.336 -0.656 7.73 1 98.88 186 LEU B O 1
ATOM 3644 N N . PRO B 1 187 ? 6.152 -0.937 8.141 1 98.81 187 PRO B N 1
ATOM 3645 C CA . PRO B 1 187 ? 6.227 -2.287 7.578 1 98.81 187 PRO B CA 1
ATOM 3646 C C . PRO B 1 187 ? 6.676 -2.295 6.121 1 98.81 187 PRO B C 1
ATOM 3648 O O . PRO B 1 187 ? 7.449 -3.164 5.715 1 98.81 187 PRO B O 1
ATOM 3651 N N . ALA B 1 188 ? 6.211 -1.33 5.348 1 98.88 188 ALA B N 1
ATOM 3652 C CA . ALA B 1 188 ? 6.625 -1.252 3.951 1 98.88 188 ALA B CA 1
ATOM 3653 C C . ALA B 1 188 ? 8.117 -0.966 3.834 1 98.88 188 ALA B C 1
ATOM 3655 O O . ALA B 1 188 ? 8.797 -1.523 2.969 1 98.88 188 ALA B O 1
ATOM 3656 N N . ALA B 1 189 ? 8.602 -0.122 4.703 1 98.88 189 ALA B N 1
ATOM 3657 C CA . ALA B 1 189 ? 10.031 0.2 4.691 1 98.88 189 ALA B CA 1
ATOM 3658 C C . ALA B 1 189 ? 10.875 -1.031 5.008 1 98.88 189 ALA B C 1
ATOM 3660 O O . ALA B 1 189 ? 11.891 -1.274 4.359 1 98.88 189 ALA B O 1
ATOM 3661 N N . ALA B 1 190 ? 10.422 -1.75 5.945 1 98.62 190 ALA B N 1
ATOM 3662 C CA . ALA B 1 190 ? 11.164 -2.939 6.363 1 98.62 190 ALA B CA 1
ATOM 3663 C C . ALA B 1 190 ? 11.227 -3.967 5.238 1 98.62 190 ALA B C 1
ATOM 3665 O O . ALA B 1 190 ? 12.211 -4.707 5.121 1 98.62 190 ALA B O 1
ATOM 3666 N N . LEU B 1 191 ? 10.211 -4.008 4.438 1 98.56 191 LEU B N 1
ATOM 3667 C CA . LEU B 1 191 ? 10.18 -4.938 3.316 1 98.56 191 LEU B CA 1
ATOM 3668 C C . LEU B 1 191 ? 11.047 -4.438 2.166 1 98.56 191 LEU B C 1
ATOM 3670 O O . LEU B 1 191 ? 11.797 -5.211 1.57 1 98.56 191 LEU B O 1
ATOM 3674 N N . ALA B 1 192 ? 11 -3.186 1.909 1 98.44 192 ALA B N 1
ATOM 3675 C CA . ALA B 1 192 ? 11.664 -2.613 0.74 1 98.44 192 ALA B CA 1
ATOM 3676 C C . ALA B 1 192 ? 13.156 -2.439 0.99 1 98.44 192 ALA B C 1
ATOM 3678 O O . ALA B 1 192 ? 13.969 -2.633 0.084 1 98.44 192 ALA B O 1
ATOM 3679 N N . MET B 1 193 ? 13.453 -1.994 2.172 1 97.94 193 MET B N 1
ATOM 3680 C CA . MET B 1 193 ? 14.82 -1.684 2.584 1 97.94 193 MET B CA 1
ATOM 3681 C C . MET B 1 193 ? 15.125 -2.279 3.953 1 97.94 193 MET B C 1
ATOM 3683 O O . MET B 1 193 ? 15.273 -1.548 4.934 1 97.94 193 MET B O 1
ATOM 3687 N N . PRO B 1 194 ? 15.344 -3.58 3.979 1 97.44 194 PRO B N 1
ATOM 3688 C CA . PRO B 1 194 ? 15.422 -4.277 5.262 1 97.44 194 PRO B CA 1
ATOM 3689 C C . PRO B 1 194 ? 16.641 -3.871 6.082 1 97.44 194 PRO B C 1
ATOM 3691 O O . PRO B 1 194 ? 16.672 -4.07 7.301 1 97.44 194 PRO B O 1
ATOM 3694 N N . GLU B 1 195 ? 17.578 -3.303 5.473 1 97.5 195 GLU B N 1
ATOM 3695 C CA . GLU B 1 195 ? 18.797 -2.943 6.199 1 97.5 195 GLU B CA 1
ATOM 3696 C C . GLU B 1 195 ? 18.688 -1.537 6.785 1 97.5 195 GLU B C 1
ATOM 3698 O O . GLU B 1 195 ? 19.578 -1.098 7.516 1 97.5 195 GLU B O 1
ATOM 3703 N N . LYS B 1 196 ? 17.609 -0.814 6.488 1 98.12 196 LYS B N 1
ATOM 3704 C CA . LYS B 1 196 ? 17.453 0.574 6.906 1 98.12 196 LYS B CA 1
ATOM 3705 C C . LYS B 1 196 ? 16.328 0.708 7.938 1 98.12 196 LYS B C 1
ATOM 3707 O O . LYS B 1 196 ? 15.375 -0.068 7.93 1 98.12 196 LYS B O 1
ATOM 3712 N N . LYS B 1 197 ? 16.469 1.712 8.742 1 98.5 197 LYS B N 1
ATOM 3713 C CA . LYS B 1 197 ? 15.43 2.092 9.695 1 98.5 197 LYS B CA 1
ATOM 3714 C C . LYS B 1 197 ? 15.016 3.545 9.5 1 98.5 197 LYS B C 1
ATOM 3716 O O . LYS B 1 197 ? 15.859 4.43 9.359 1 98.5 197 LYS B O 1
ATOM 3721 N N . VAL B 1 198 ? 13.75 3.801 9.516 1 98.88 198 VAL B N 1
ATOM 3722 C CA . VAL B 1 198 ? 13.234 5.16 9.375 1 98.88 198 VAL B CA 1
ATOM 3723 C C . VAL B 1 198 ? 13.523 5.953 10.648 1 98.88 198 VAL B C 1
ATOM 3725 O O . VAL B 1 198 ? 13.281 5.473 11.758 1 98.88 198 VAL B O 1
ATOM 3728 N N . THR B 1 199 ? 13.977 7.207 10.461 1 98.88 199 THR B N 1
ATOM 3729 C CA . THR B 1 199 ? 14.344 7.98 11.648 1 98.88 199 THR B CA 1
ATOM 3730 C C . THR B 1 199 ? 13.586 9.305 11.68 1 98.88 199 THR B C 1
ATOM 3732 O O . THR B 1 199 ? 13.445 9.922 12.734 1 98.88 199 THR B O 1
ATOM 3735 N N . ALA B 1 200 ? 13.148 9.719 10.461 1 98.88 200 ALA B N 1
ATOM 3736 C CA . ALA B 1 200 ? 12.477 11.016 10.438 1 98.88 200 ALA B CA 1
ATOM 3737 C C . ALA B 1 200 ? 11.625 11.172 9.188 1 98.88 200 ALA B C 1
ATOM 3739 O O . ALA B 1 200 ? 11.883 10.531 8.164 1 98.88 200 ALA B O 1
ATOM 3740 N N . ILE B 1 201 ? 10.633 11.953 9.312 1 98.88 201 ILE B N 1
ATOM 3741 C CA . ILE B 1 201 ? 9.805 12.445 8.219 1 98.88 201 ILE B CA 1
ATOM 3742 C C . ILE B 1 201 ? 9.992 13.953 8.062 1 98.88 201 ILE B C 1
ATOM 3744 O O . ILE B 1 201 ? 9.891 14.703 9.039 1 98.88 201 ILE B O 1
ATOM 3748 N N . ALA B 1 202 ? 10.289 14.328 6.84 1 98.69 202 ALA B N 1
ATOM 3749 C CA . ALA B 1 202 ? 10.469 15.758 6.605 1 98.69 202 ALA B CA 1
ATOM 3750 C C . ALA B 1 202 ? 9.133 16.438 6.336 1 98.69 202 ALA B C 1
ATOM 3752 O O . ALA B 1 202 ? 8.438 16.109 5.375 1 98.69 202 ALA B O 1
ATOM 3753 N N . ASN B 1 203 ? 8.875 17.359 7.125 1 97.56 203 ASN B N 1
ATOM 3754 C CA . ASN B 1 203 ? 7.695 18.203 7.027 1 97.56 203 ASN B CA 1
ATOM 3755 C C . ASN B 1 203 ? 7.906 19.359 6.039 1 97.56 203 ASN B C 1
ATOM 3757 O O . ASN B 1 203 ? 8.625 20.312 6.332 1 97.56 203 ASN B O 1
ATOM 3761 N N . ALA B 1 204 ? 7.34 19.203 4.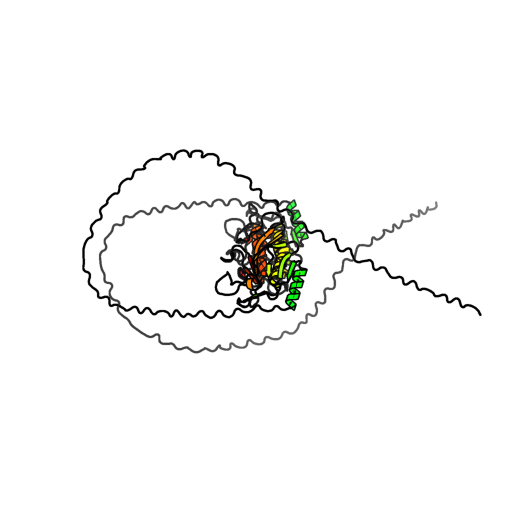895 1 98.06 204 ALA B N 1
ATOM 3762 C CA . ALA B 1 204 ? 7.402 20.312 3.945 1 98.06 204 ALA B CA 1
ATOM 3763 C C . ALA B 1 204 ? 6.438 21.422 4.336 1 98.06 204 ALA B C 1
ATOM 3765 O O . ALA B 1 204 ? 6.754 22.609 4.184 1 98.06 204 ALA B O 1
ATOM 3766 N N . SER B 1 205 ? 5.266 21 4.766 1 97.69 205 SER B N 1
ATOM 3767 C CA . SER B 1 205 ? 4.34 22.016 5.273 1 97.69 205 SER B CA 1
ATOM 3768 C C . SER B 1 205 ? 3.234 21.375 6.109 1 97.69 205 SER B C 1
ATOM 3770 O O . SER B 1 205 ? 2.848 20.234 5.871 1 97.69 205 SER B O 1
ATOM 3772 N N . THR B 1 206 ? 2.791 22.125 7.109 1 98.06 206 THR B N 1
ATOM 3773 C CA . THR B 1 206 ? 1.587 21.812 7.875 1 98.06 206 THR B CA 1
ATOM 3774 C C . THR B 1 206 ? 0.65 23.016 7.906 1 98.06 206 THR B C 1
ATOM 3776 O O . THR B 1 206 ? 0.002 23.328 6.906 1 98.06 206 THR B O 1
ATOM 3779 N N . TYR B 1 207 ? 0.58 23.734 8.977 1 97.31 207 TYR B N 1
ATOM 3780 C CA . TYR B 1 207 ? -0.292 24.906 9.016 1 97.31 207 TYR B CA 1
ATOM 3781 C C . TYR B 1 207 ? 0.323 26.078 8.258 1 97.31 207 TYR B C 1
ATOM 3783 O O . TYR B 1 207 ? 1.424 26.516 8.578 1 97.31 207 TYR B O 1
ATOM 3791 N N . ILE B 1 208 ? -0.309 26.484 7.258 1 95.25 208 ILE B N 1
ATOM 3792 C CA . ILE B 1 208 ? -0.013 27.688 6.484 1 95.25 208 ILE B CA 1
ATOM 3793 C C . ILE B 1 208 ? -1.313 28.391 6.113 1 95.25 208 ILE B C 1
ATOM 3795 O O . ILE B 1 208 ? -2.197 27.797 5.492 1 95.25 208 ILE B O 1
ATOM 3799 N N . CYS B 1 209 ? -1.462 29.672 6.477 1 93.06 209 CYS B N 1
ATOM 3800 C CA . CYS B 1 209 ? -2.66 30.422 6.121 1 93.06 209 CYS B CA 1
ATOM 3801 C C . CYS B 1 209 ? -2.566 30.953 4.699 1 93.06 209 CYS B C 1
ATOM 3803 O O . CYS B 1 209 ? -1.938 31.984 4.461 1 93.06 209 CYS B O 1
ATOM 3805 N N . ARG B 1 210 ? -3.234 30.172 3.828 1 89.38 210 ARG B N 1
ATOM 3806 C CA . ARG B 1 210 ? -3.225 30.562 2.42 1 89.38 210 ARG B CA 1
ATOM 3807 C C . ARG B 1 210 ? -4.359 29.875 1.659 1 89.38 210 ARG B C 1
ATOM 3809 O O . ARG B 1 210 ? -5.008 28.969 2.182 1 89.38 210 ARG B O 1
ATOM 3816 N N . ASN B 1 211 ? -4.586 30.438 0.465 1 86.88 211 ASN B N 1
ATOM 3817 C CA . ASN B 1 211 ? -5.48 29.734 -0.451 1 86.88 211 ASN B CA 1
ATOM 3818 C C . ASN B 1 211 ? -4.812 28.5 -1.056 1 86.88 211 ASN B C 1
ATOM 3820 O O . ASN B 1 211 ? -3.592 28.359 -0.988 1 86.88 211 ASN B O 1
ATOM 3824 N N . ARG B 1 212 ? -5.652 27.688 -1.599 1 85.69 212 ARG B N 1
ATOM 3825 C CA . ARG B 1 212 ? -5.125 26.516 -2.281 1 85.69 212 ARG B CA 1
ATOM 3826 C C . ARG B 1 212 ? -4.137 26.906 -3.375 1 85.69 212 ARG B C 1
ATOM 3828 O O . ARG B 1 212 ? -4.383 27.859 -4.121 1 85.69 212 ARG B O 1
ATOM 3835 N N . ASN B 1 213 ? -3.047 26.25 -3.406 1 81.38 213 ASN B N 1
ATOM 3836 C CA . ASN B 1 213 ? -1.987 26.453 -4.387 1 81.38 213 ASN B CA 1
ATOM 3837 C C . ASN B 1 213 ? -1.456 27.891 -4.34 1 81.38 213 ASN B C 1
ATOM 3839 O O . ASN B 1 213 ? -0.907 28.391 -5.324 1 81.38 213 ASN B O 1
ATOM 3843 N N . SER B 1 214 ? -1.81 28.547 -3.271 1 80.81 214 SER B N 1
ATOM 3844 C CA . SER B 1 214 ? -1.374 29.922 -3.02 1 80.81 214 SER B CA 1
ATOM 3845 C C . SER B 1 214 ? -1.967 30.875 -4.043 1 80.81 214 SER B C 1
ATOM 3847 O O . SER B 1 214 ? -1.325 31.859 -4.422 1 80.81 214 SER B O 1
ATOM 3849 N N . ALA B 1 215 ? -3.135 30.516 -4.473 1 80.38 215 ALA B N 1
ATOM 3850 C CA . ALA B 1 215 ? -3.859 31.359 -5.426 1 80.38 215 ALA B CA 1
ATOM 3851 C C . ALA B 1 215 ? -4.359 32.625 -4.758 1 80.38 215 ALA B C 1
ATOM 3853 O O . ALA B 1 215 ? -4.527 32.688 -3.537 1 80.38 215 ALA B O 1
ATOM 3854 N N . GLU B 1 216 ? -4.543 33.594 -5.582 1 82.31 216 GLU B N 1
ATOM 3855 C CA . GLU B 1 216 ? -5.004 34.875 -5.059 1 82.31 216 GLU B CA 1
ATOM 3856 C C . GLU B 1 216 ? -6.453 34.812 -4.586 1 82.31 216 GLU B C 1
ATOM 3858 O O . GLU B 1 216 ? -6.832 35.469 -3.613 1 82.31 216 GLU B O 1
ATOM 3863 N N . THR B 1 217 ? -7.184 34.031 -5.375 1 80.56 217 THR B N 1
ATOM 3864 C CA . THR B 1 217 ? -8.594 33.844 -5.055 1 80.56 217 THR B CA 1
ATOM 3865 C C . THR B 1 217 ? -8.945 32.344 -5.016 1 80.56 217 THR B C 1
ATOM 3867 O O . THR B 1 217 ? -8.141 31.5 -5.43 1 80.56 217 THR B O 1
ATOM 3870 N N . GLY B 1 218 ? -10.078 32.094 -4.344 1 83.81 218 GLY B N 1
ATOM 3871 C CA . GLY B 1 218 ? -10.531 30.719 -4.328 1 83.81 218 GLY B CA 1
ATOM 3872 C C . GLY B 1 218 ? -10.703 30.172 -2.926 1 83.81 218 GLY B C 1
ATOM 3873 O O . GLY B 1 218 ? -10.828 30.922 -1.962 1 83.81 218 GLY B O 1
ATOM 3874 N N . LYS B 1 219 ? -10.688 28.812 -2.965 1 86.44 219 LYS B N 1
ATOM 3875 C CA . LYS B 1 219 ? -10.953 28.141 -1.694 1 86.44 219 LYS B CA 1
ATOM 3876 C C . LYS B 1 219 ? -9.719 28.156 -0.799 1 86.44 219 LYS B C 1
ATOM 3878 O O . LYS B 1 219 ? -8.586 28.078 -1.288 1 86.44 219 LYS B O 1
ATOM 3883 N N . ILE B 1 220 ? -9.914 28.219 0.492 1 90.06 220 ILE B N 1
ATOM 3884 C CA . ILE B 1 220 ? -8.852 28.188 1.492 1 90.06 220 ILE B CA 1
ATOM 3885 C C . ILE B 1 220 ? -8.234 26.781 1.539 1 90.06 220 ILE B C 1
ATOM 3887 O O . ILE B 1 220 ? -8.945 25.781 1.392 1 90.06 220 ILE B O 1
ATOM 3891 N N . SER B 1 221 ? -6.945 26.797 1.74 1 93.12 221 SER B N 1
ATOM 3892 C CA . SER B 1 221 ? -6.219 25.531 1.8 1 93.12 221 SER B CA 1
ATOM 3893 C C . SER B 1 221 ? -6.562 24.766 3.068 1 93.12 221 SER B C 1
ATOM 3895 O O . SER B 1 221 ? -6.758 25.359 4.129 1 93.12 221 SER B O 1
ATOM 3897 N N . GLU B 1 222 ? -6.527 23.422 2.965 1 95.5 222 GLU B N 1
ATOM 3898 C CA . GLU B 1 222 ? -6.699 22.578 4.152 1 95.5 222 GLU B CA 1
ATOM 3899 C C . GLU B 1 222 ? -5.527 22.75 5.117 1 95.5 222 GLU B C 1
ATOM 3901 O O . GLU B 1 222 ? -5.676 22.531 6.32 1 95.5 222 GLU B O 1
ATOM 3906 N N . HIS B 1 223 ? -4.422 23.188 4.652 1 97.12 223 HIS B N 1
ATOM 3907 C CA . HIS B 1 223 ? -3.316 23.578 5.516 1 97.12 223 HIS B CA 1
ATOM 3908 C C . HIS B 1 223 ? -3.727 24.703 6.453 1 97.12 223 HIS B C 1
ATOM 3910 O O . HIS B 1 223 ? -3.332 24.734 7.621 1 97.12 223 HIS B O 1
ATOM 3916 N N . ALA B 1 224 ? -4.543 25.578 5.965 1 95.81 224 ALA B N 1
ATOM 3917 C CA . ALA B 1 224 ? -4.949 26.766 6.707 1 95.81 224 ALA B CA 1
ATOM 3918 C C . ALA B 1 224 ? -5.906 26.406 7.844 1 95.81 224 ALA B C 1
ATOM 3920 O O . ALA B 1 224 ? -6.176 27.234 8.727 1 95.81 224 ALA B O 1
ATOM 3921 N N . LYS B 1 225 ? -6.328 25.203 7.793 1 94.69 225 LYS B N 1
ATOM 3922 C CA . LYS B 1 225 ? -7.262 24.75 8.812 1 94.69 225 LYS B CA 1
ATOM 3923 C C . LYS B 1 225 ? -6.629 23.672 9.688 1 94.69 225 LYS B C 1
ATOM 3925 O O . LYS B 1 225 ? -7.301 23.062 10.531 1 94.69 225 LYS B O 1
ATOM 3930 N N . GLY B 1 226 ? -5.344 23.375 9.445 1 96.94 226 GLY B N 1
ATOM 3931 C CA . GLY B 1 226 ? -4.629 22.359 10.211 1 96.94 226 GLY B CA 1
ATOM 3932 C C . GLY B 1 226 ? -4.969 20.938 9.797 1 96.94 226 GLY B C 1
ATOM 3933 O O . GLY B 1 226 ? -4.672 19.984 10.523 1 96.94 226 GLY B O 1
ATOM 3934 N N . ASN B 1 227 ? -5.551 20.75 8.602 1 97.56 227 ASN B N 1
ATOM 3935 C CA . ASN B 1 227 ? -6.039 19.453 8.156 1 97.56 227 ASN B CA 1
ATOM 3936 C C . ASN B 1 227 ? -4.992 18.719 7.328 1 97.56 227 ASN B C 1
ATOM 3938 O O . ASN B 1 227 ? -5.199 17.562 6.941 1 97.56 227 ASN B O 1
ATOM 3942 N N . ALA B 1 228 ? -3.82 19.375 7.098 1 98.62 228 ALA B N 1
ATOM 3943 C CA . ALA B 1 228 ? -2.961 18.797 6.062 1 98.62 228 ALA B CA 1
ATOM 3944 C C . ALA B 1 228 ? -1.511 18.734 6.531 1 98.62 228 ALA B C 1
ATOM 3946 O O . ALA B 1 228 ? -1.095 19.5 7.398 1 98.62 228 ALA B O 1
ATOM 3947 N N . VAL B 1 229 ? -0.833 17.812 5.965 1 98.81 229 VAL B N 1
ATOM 3948 C CA . VAL B 1 229 ? 0.613 17.688 6.098 1 98.81 229 VAL B CA 1
ATOM 3949 C C . VAL B 1 229 ? 1.227 17.312 4.75 1 98.81 229 VAL B C 1
ATOM 3951 O O . VAL B 1 229 ? 0.672 16.5 4.004 1 98.81 229 VAL B O 1
ATOM 3954 N N . ASP B 1 230 ? 2.283 18.016 4.395 1 98.88 230 ASP B N 1
ATOM 3955 C CA . ASP B 1 230 ? 3.1 17.688 3.229 1 98.88 230 ASP B CA 1
ATOM 3956 C C . ASP B 1 230 ? 4.41 17.031 3.643 1 98.88 230 ASP B C 1
ATOM 3958 O O . ASP B 1 230 ? 5.141 17.562 4.48 1 98.88 230 ASP B O 1
ATOM 3962 N N . ILE B 1 231 ? 4.684 15.883 2.988 1 98.88 231 ILE B N 1
ATOM 3963 C CA . ILE B 1 231 ? 5.906 15.133 3.271 1 98.88 231 ILE B CA 1
ATOM 3964 C C . ILE B 1 231 ? 6.844 15.195 2.07 1 98.88 231 ILE B C 1
ATOM 3966 O O . ILE B 1 231 ? 6.465 14.828 0.957 1 98.88 231 ILE B O 1
ATOM 3970 N N . SER B 1 232 ? 8.078 15.633 2.34 1 98.75 232 SER B N 1
ATOM 3971 C CA . SER B 1 232 ? 8.984 15.805 1.211 1 98.75 232 SER B CA 1
ATOM 3972 C C . SER B 1 232 ? 10.047 14.703 1.184 1 98.75 232 SER B C 1
ATOM 3974 O O . SER B 1 232 ? 10.547 14.344 0.116 1 98.75 232 SER B O 1
ATOM 3976 N N . THR B 1 233 ? 10.414 14.211 2.406 1 98.5 233 THR B N 1
ATOM 3977 C CA . THR B 1 233 ? 11.445 13.18 2.475 1 98.5 233 THR B CA 1
ATOM 3978 C C . THR B 1 233 ? 11.195 12.242 3.648 1 98.5 233 THR B C 1
ATOM 3980 O O . THR B 1 233 ? 10.492 12.594 4.598 1 98.5 233 THR B O 1
ATOM 3983 N N . ILE B 1 234 ? 11.734 11.086 3.516 1 98.88 234 ILE B N 1
ATOM 3984 C CA . ILE B 1 234 ? 11.828 10.125 4.609 1 98.88 234 ILE B CA 1
ATOM 3985 C C . ILE B 1 234 ? 13.297 9.766 4.848 1 98.88 234 ILE B C 1
ATOM 3987 O O . ILE B 1 234 ? 13.984 9.297 3.936 1 98.88 234 ILE B O 1
ATOM 3991 N N . ALA B 1 235 ? 13.703 10 6.082 1 98.88 235 ALA B N 1
ATOM 3992 C CA . ALA B 1 235 ? 15.102 9.766 6.422 1 98.88 235 ALA B CA 1
ATOM 3993 C C . ALA B 1 235 ? 15.281 8.391 7.066 1 98.88 235 ALA B C 1
ATOM 3995 O O . ALA B 1 235 ? 14.383 7.887 7.734 1 98.88 235 ALA B O 1
ATOM 3996 N N . PHE B 1 236 ? 16.484 7.875 6.922 1 98.69 236 PHE B N 1
ATOM 3997 C CA . PHE B 1 236 ? 16.891 6.582 7.469 1 98.69 236 PHE B CA 1
ATOM 3998 C C . PHE B 1 236 ? 18.141 6.711 8.312 1 98.69 236 PHE B C 1
ATOM 4000 O O . PHE B 1 236 ? 18.812 7.746 8.281 1 98.69 236 PHE B O 1
ATOM 4007 N N . ASP B 1 237 ? 18.406 5.707 9.094 1 98.5 237 ASP B N 1
ATOM 4008 C CA . ASP B 1 237 ? 19.578 5.695 9.961 1 98.5 237 ASP B CA 1
ATOM 4009 C C . ASP B 1 237 ? 20.859 5.586 9.141 1 98.5 237 ASP B C 1
ATOM 4011 O O . ASP B 1 237 ? 21.938 5.941 9.617 1 98.5 237 ASP B O 1
ATOM 4015 N N . LYS B 1 238 ? 20.688 5.059 7.906 1 97.81 238 LYS B N 1
ATOM 4016 C CA . LYS B 1 238 ? 21.844 4.984 7.016 1 97.81 238 LYS B CA 1
ATOM 4017 C C . LYS B 1 238 ? 21.438 5.234 5.566 1 97.81 238 LYS B C 1
ATOM 4019 O O . LYS B 1 238 ? 20.266 5.031 5.199 1 97.81 238 LYS B O 1
ATOM 4024 N N . GLY B 1 239 ? 22.406 5.746 4.867 1 96.69 239 GLY B N 1
ATOM 4025 C CA . GLY B 1 239 ? 22.172 6.039 3.461 1 96.69 239 GLY B CA 1
ATOM 4026 C C . GLY B 1 239 ? 21.438 7.348 3.236 1 96.69 239 GLY B C 1
ATOM 4027 O O . GLY B 1 239 ? 21.25 8.125 4.172 1 96.69 239 GLY B O 1
ATOM 4028 N N . GLU B 1 240 ? 21.125 7.59 1.988 1 97.25 240 GLU B N 1
ATOM 4029 C CA . GLU B 1 240 ? 20.422 8.812 1.607 1 97.25 240 GLU B CA 1
ATOM 4030 C C . GLU B 1 240 ? 18.938 8.719 1.924 1 97.25 240 GLU B C 1
ATOM 4032 O O . GLU B 1 240 ? 18.359 7.629 1.898 1 97.25 240 GLU B O 1
ATOM 4037 N N . PRO B 1 241 ? 18.359 9.812 2.223 1 98.31 241 PRO B N 1
ATOM 4038 C CA . PRO B 1 241 ? 16.906 9.797 2.42 1 98.31 241 PRO B CA 1
ATOM 4039 C C . PRO B 1 241 ? 16.141 9.492 1.135 1 98.31 241 PRO B C 1
ATOM 4041 O O . PRO B 1 241 ? 16.688 9.625 0.038 1 98.31 241 PRO B O 1
ATOM 4044 N N . LEU B 1 242 ? 14.945 9.016 1.302 1 98.62 242 LEU B N 1
ATOM 4045 C CA . LEU B 1 242 ? 14.023 8.938 0.172 1 98.62 242 LEU B CA 1
ATOM 4046 C C . LEU B 1 242 ? 13.414 10.305 -0.118 1 98.62 242 LEU B C 1
ATOM 4048 O O . LEU B 1 242 ? 12.719 10.875 0.727 1 98.62 242 LEU B O 1
ATOM 4052 N N . VAL B 1 243 ? 13.664 10.797 -1.292 1 98.69 243 VAL B N 1
ATOM 4053 C CA . VAL B 1 243 ? 13.109 12.078 -1.724 1 98.69 243 VAL B CA 1
ATOM 4054 C C . VAL B 1 243 ? 11.844 11.844 -2.543 1 98.69 243 VAL B C 1
ATOM 4056 O O . VAL B 1 243 ? 11.852 11.078 -3.506 1 98.69 243 VAL B O 1
ATOM 4059 N N . MET B 1 244 ? 10.758 12.523 -2.154 1 98.69 244 MET B N 1
ATOM 4060 C CA . MET B 1 244 ? 9.492 12.383 -2.873 1 98.69 244 MET B CA 1
ATOM 4061 C C . MET B 1 244 ? 9.609 12.938 -4.289 1 98.69 244 MET B C 1
ATOM 4063 O O . MET B 1 244 ? 10.055 14.07 -4.484 1 98.69 244 MET B O 1
ATOM 4067 N N . LYS B 1 245 ? 9.281 12.172 -5.211 1 98.62 245 LYS B N 1
ATOM 4068 C CA . LYS B 1 245 ? 9.242 12.508 -6.629 1 98.62 245 LYS B CA 1
ATOM 4069 C C . LYS B 1 245 ? 8.344 11.539 -7.398 1 98.62 245 LYS B C 1
ATOM 4071 O O . LYS B 1 245 ? 7.977 10.484 -6.879 1 98.62 245 LYS B O 1
ATOM 4076 N N . PRO B 1 246 ? 7.887 11.914 -8.562 1 98.25 246 PRO B N 1
ATOM 4077 C CA . PRO B 1 246 ? 7.086 10.953 -9.32 1 98.25 246 PRO B CA 1
ATOM 4078 C C . PRO B 1 246 ? 7.816 9.633 -9.555 1 98.25 246 PRO B C 1
ATOM 4080 O O . PRO B 1 246 ? 8.945 9.633 -10.055 1 98.25 246 PRO B O 1
ATOM 4083 N N . ARG B 1 247 ? 7.109 8.531 -9.148 1 97.12 247 ARG B N 1
ATOM 4084 C CA . ARG B 1 247 ? 7.742 7.215 -9.25 1 97.12 247 ARG B CA 1
ATOM 4085 C C . ARG B 1 247 ? 6.785 6.188 -9.844 1 97.12 247 ARG B C 1
ATOM 4087 O O . ARG B 1 247 ? 6.898 4.992 -9.57 1 97.12 247 ARG B O 1
ATOM 4094 N N . GLY B 1 248 ? 5.945 6.543 -10.672 1 93.69 248 GLY B N 1
ATOM 4095 C CA . GLY B 1 248 ? 4.906 5.672 -11.188 1 93.69 248 GLY B CA 1
ATOM 4096 C C . GLY B 1 248 ? 5.453 4.398 -11.812 1 93.69 248 GLY B C 1
ATOM 4097 O O . GLY B 1 248 ? 4.883 3.322 -11.633 1 93.69 248 GLY B O 1
ATOM 4098 N N . GLU B 1 249 ? 6.582 4.473 -12.469 1 92.88 249 GLU B N 1
ATOM 4099 C CA . GLU B 1 249 ? 7.133 3.307 -13.148 1 92.88 249 GLU B CA 1
ATOM 4100 C C . GLU B 1 249 ? 8.531 2.975 -12.625 1 92.88 249 GLU B C 1
ATOM 4102 O O . GLU B 1 249 ? 9.305 2.301 -13.305 1 92.88 249 GLU B O 1
ATOM 4107 N N . ASP B 1 250 ? 8.812 3.551 -11.516 1 96.94 250 ASP B N 1
ATOM 4108 C CA . ASP B 1 250 ? 10.109 3.311 -10.898 1 96.94 250 ASP B CA 1
ATOM 4109 C C . ASP B 1 250 ? 10.227 1.866 -10.422 1 96.94 250 ASP B C 1
ATOM 4111 O O . ASP B 1 250 ? 9.555 1.466 -9.469 1 96.94 250 ASP B O 1
ATOM 4115 N N . GLY B 1 251 ? 11.164 1.132 -11.008 1 97.56 251 GLY B N 1
ATOM 4116 C CA . GLY B 1 251 ? 11.281 -0.296 -10.758 1 97.56 251 GLY B CA 1
ATOM 4117 C C . GLY B 1 251 ? 12.273 -0.63 -9.656 1 97.56 251 GLY B C 1
ATOM 4118 O O . GLY B 1 251 ? 12.875 -1.707 -9.664 1 97.56 251 GLY B O 1
ATOM 4119 N N . THR B 1 252 ? 12.547 0.266 -8.797 1 97.69 252 THR B N 1
ATOM 4120 C CA . THR B 1 252 ? 13.453 0.055 -7.668 1 97.69 252 THR B CA 1
ATOM 4121 C C . THR B 1 252 ? 12.664 -0.234 -6.395 1 97.69 252 THR B C 1
ATOM 4123 O O . THR B 1 252 ? 11.469 0.049 -6.32 1 97.69 252 THR B O 1
ATOM 4126 N N . PRO B 1 253 ? 13.328 -0.741 -5.395 1 97.25 253 PRO B N 1
ATOM 4127 C CA . PRO B 1 253 ? 12.672 -0.913 -4.098 1 97.25 253 PRO B CA 1
ATOM 4128 C C . PRO B 1 253 ? 12.141 0.4 -3.525 1 97.25 253 PRO B C 1
ATOM 4130 O O . PRO B 1 253 ? 11.07 0.424 -2.92 1 97.25 253 PRO B O 1
ATOM 4133 N N . GLU B 1 254 ? 12.836 1.487 -3.791 1 97.75 254 GLU B N 1
ATOM 4134 C CA . GLU B 1 254 ? 12.375 2.799 -3.344 1 97.75 254 GLU B CA 1
ATOM 4135 C C . GLU B 1 254 ? 11.078 3.197 -4.043 1 97.75 254 GLU B C 1
ATOM 4137 O O . GLU B 1 254 ? 10.188 3.775 -3.42 1 97.75 254 GLU B O 1
ATOM 4142 N N . GLY B 1 255 ? 11.102 2.889 -5.301 1 98.31 255 GLY B N 1
ATOM 4143 C CA . GLY B 1 255 ? 9.875 3.158 -6.043 1 98.31 255 GLY B CA 1
ATOM 4144 C C . GLY B 1 255 ? 8.688 2.367 -5.539 1 98.31 255 GLY B C 1
ATOM 4145 O O . GLY B 1 255 ? 7.602 2.922 -5.348 1 98.31 255 GLY B O 1
ATOM 4146 N N . ALA B 1 256 ? 8.875 1.113 -5.316 1 98.69 256 ALA B N 1
ATOM 4147 C CA . ALA B 1 256 ? 7.82 0.256 -4.785 1 98.69 256 ALA B CA 1
ATOM 4148 C C . ALA B 1 256 ? 7.371 0.73 -3.406 1 98.69 256 ALA B C 1
ATOM 4150 O O . ALA B 1 256 ? 6.172 0.756 -3.111 1 98.69 256 ALA B O 1
ATOM 4151 N N . PHE B 1 257 ? 8.359 1.119 -2.582 1 98.88 257 PHE B N 1
ATOM 4152 C CA . PHE B 1 257 ? 8.094 1.649 -1.251 1 98.88 257 PHE B CA 1
ATOM 4153 C C . PHE B 1 257 ? 7.215 2.893 -1.332 1 98.88 257 PHE B C 1
ATOM 4155 O O . PHE B 1 257 ? 6.148 2.949 -0.716 1 98.88 257 PHE B O 1
ATOM 4162 N N . GLN B 1 258 ? 7.594 3.832 -2.131 1 98.81 258 GLN B N 1
ATOM 4163 C CA . GLN B 1 258 ? 6.859 5.09 -2.219 1 98.81 258 GLN B CA 1
ATOM 4164 C C . GLN B 1 258 ? 5.441 4.871 -2.734 1 98.81 258 GLN B C 1
ATOM 4166 O O . GLN B 1 258 ? 4.488 5.445 -2.209 1 98.81 258 GLN B O 1
ATOM 4171 N N . ARG B 1 259 ? 5.301 4.035 -3.754 1 98.44 259 ARG B N 1
ATOM 4172 C CA . ARG B 1 259 ? 3.973 3.76 -4.289 1 98.44 259 ARG B CA 1
ATOM 4173 C C . ARG B 1 259 ? 3.088 3.092 -3.24 1 98.44 259 ARG B C 1
ATOM 4175 O O . ARG B 1 259 ? 1.902 3.406 -3.129 1 98.44 259 ARG B O 1
ATOM 4182 N N . THR B 1 260 ? 3.699 2.217 -2.477 1 98.81 260 THR B N 1
ATOM 4183 C CA . THR B 1 260 ? 2.947 1.497 -1.455 1 98.81 260 THR B CA 1
ATOM 4184 C C . THR B 1 260 ? 2.432 2.455 -0.385 1 98.81 260 THR B C 1
ATOM 4186 O O . THR B 1 260 ? 1.239 2.461 -0.072 1 98.81 260 THR B O 1
ATOM 4189 N N . ILE B 1 261 ? 3.301 3.301 0.106 1 98.88 261 ILE B N 1
ATOM 4190 C CA . ILE B 1 261 ? 2.896 4.137 1.23 1 98.88 261 ILE B CA 1
ATOM 4191 C C . ILE B 1 261 ? 1.949 5.234 0.744 1 98.88 261 ILE B C 1
ATOM 4193 O O . ILE B 1 261 ? 1.054 5.656 1.478 1 98.88 261 ILE B O 1
ATOM 4197 N N . THR B 1 262 ? 2.111 5.605 -0.497 1 98.62 262 THR B N 1
ATOM 4198 C CA . THR B 1 262 ? 1.212 6.598 -1.073 1 98.62 262 THR B CA 1
ATOM 4199 C C . THR B 1 262 ? -0.195 6.027 -1.229 1 98.62 262 THR B C 1
ATOM 4201 O O . THR B 1 262 ? -1.171 6.641 -0.791 1 98.62 262 THR B O 1
ATOM 4204 N N . ALA B 1 263 ? -0.29 4.863 -1.803 1 98.44 263 ALA B N 1
ATOM 4205 C CA . ALA B 1 263 ? -1.598 4.23 -1.948 1 98.44 263 ALA B CA 1
ATOM 4206 C C . ALA B 1 263 ? -2.227 3.951 -0.586 1 98.44 263 ALA B C 1
ATOM 4208 O O . ALA B 1 263 ? -3.42 4.188 -0.386 1 98.44 263 ALA B O 1
ATOM 4209 N N . ALA B 1 264 ? -1.442 3.531 0.35 1 98.88 264 ALA B N 1
ATOM 4210 C CA . ALA B 1 264 ? -1.934 3.16 1.675 1 98.88 264 ALA B CA 1
ATOM 4211 C C . ALA B 1 264 ? -2.41 4.387 2.445 1 98.88 264 ALA B C 1
ATOM 4213 O O . ALA B 1 264 ? -3.248 4.277 3.344 1 98.88 264 ALA B O 1
ATOM 4214 N N . ALA B 1 265 ? -1.85 5.516 2.088 1 98.88 265 ALA B N 1
ATOM 4215 C CA . ALA B 1 265 ? -2.258 6.742 2.771 1 98.88 265 ALA B CA 1
ATOM 4216 C C . ALA B 1 265 ? -3.762 6.969 2.637 1 98.88 265 ALA B C 1
ATOM 4218 O O . ALA B 1 265 ? -4.391 7.539 3.531 1 98.88 265 ALA B O 1
ATOM 4219 N N . CYS B 1 266 ? -4.32 6.449 1.59 1 98.5 266 CYS B N 1
ATOM 4220 C CA . CYS B 1 266 ? -5.738 6.652 1.318 1 98.5 266 CYS B CA 1
ATOM 4221 C C . CYS B 1 266 ? -6.602 5.875 2.309 1 98.5 266 CYS B C 1
ATOM 4223 O O . CYS B 1 266 ? -7.812 6.082 2.375 1 98.5 266 CYS B O 1
ATOM 4225 N N . LEU B 1 267 ? -6 5.051 3.09 1 98.75 267 LEU B N 1
ATOM 4226 C CA . LEU B 1 267 ? -6.715 4.309 4.125 1 98.75 267 LEU B CA 1
ATOM 4227 C C . LEU B 1 267 ? -6.789 5.117 5.418 1 98.75 267 LEU B C 1
ATOM 4229 O O . LEU B 1 267 ? -7.547 4.773 6.328 1 98.75 267 LEU B O 1
ATOM 4233 N N . PHE B 1 268 ? -6.047 6.25 5.5 1 98.75 268 PHE B N 1
ATOM 4234 C CA . PHE B 1 268 ? -5.922 7.016 6.734 1 98.75 268 PHE B CA 1
ATOM 4235 C C . PHE B 1 268 ? -6.371 8.453 6.527 1 98.75 268 PHE B C 1
ATOM 4237 O O . PHE B 1 268 ? -6.801 9.117 7.473 1 98.75 268 PHE B O 1
ATOM 4244 N N . PHE B 1 269 ? -6.211 8.961 5.32 1 98.75 269 PHE B N 1
ATOM 4245 C CA . PHE B 1 269 ? -6.504 10.336 4.945 1 98.75 269 PHE B CA 1
ATOM 4246 C C . PHE B 1 269 ? -7.621 10.391 3.91 1 98.75 269 PHE B C 1
ATOM 4248 O O . PHE B 1 269 ? -7.922 9.391 3.26 1 98.75 269 PHE B O 1
ATOM 4255 N N . ARG B 1 270 ? -8.18 11.555 3.777 1 98.25 270 ARG B N 1
ATOM 4256 C CA . ARG B 1 270 ? -9.289 11.727 2.848 1 98.25 270 ARG B CA 1
ATOM 4257 C C . ARG B 1 270 ? -8.797 12.234 1.495 1 98.25 270 ARG B C 1
ATOM 4259 O O . ARG B 1 270 ? -9.438 11.984 0.468 1 98.25 270 ARG B O 1
ATOM 4266 N N . THR B 1 271 ? -7.773 12.93 1.494 1 98.38 271 THR B N 1
ATOM 4267 C CA . THR B 1 271 ? -7.109 13.398 0.285 1 98.38 271 THR B CA 1
ATOM 4268 C C . THR B 1 271 ? -5.641 12.977 0.273 1 98.38 271 THR B C 1
ATOM 4270 O O . THR B 1 271 ? -4.922 13.188 1.253 1 98.38 271 THR B O 1
ATOM 4273 N N . VAL B 1 272 ? -5.293 12.367 -0.809 1 98.75 272 VAL B N 1
ATOM 4274 C CA . VAL B 1 272 ? -3.902 12.008 -1.05 1 98.75 272 VAL B CA 1
ATOM 4275 C C . VAL B 1 272 ? -3.479 12.469 -2.441 1 98.75 272 VAL B C 1
ATOM 4277 O O . VAL B 1 272 ? -4.059 12.055 -3.445 1 98.75 272 VAL B O 1
ATOM 4280 N N . LEU B 1 273 ? -2.549 13.391 -2.451 1 98.31 273 LEU B N 1
ATOM 4281 C CA . LEU B 1 273 ? -1.955 13.82 -3.713 1 98.31 273 LEU B CA 1
ATOM 4282 C C . LEU B 1 273 ? -0.496 13.391 -3.805 1 98.31 273 LEU B C 1
ATOM 4284 O O . LEU B 1 273 ? 0.359 13.914 -3.088 1 98.31 273 LEU B O 1
ATOM 4288 N N . SER B 1 274 ? -0.262 12.453 -4.645 1 97.88 274 SER B N 1
ATOM 4289 C CA . SER B 1 274 ? 1.071 11.883 -4.805 1 97.88 274 SER B CA 1
ATOM 4290 C C . SER B 1 274 ? 1.983 12.82 -5.59 1 97.88 274 SER B C 1
ATOM 4292 O O . SER B 1 274 ? 1.507 13.68 -6.332 1 97.88 274 SER B O 1
ATOM 4294 N N . PRO B 1 275 ? 3.299 12.602 -5.418 1 97.88 275 PRO B N 1
ATOM 4295 C CA . PRO B 1 275 ? 4.191 13.312 -6.336 1 97.88 275 PRO B CA 1
ATOM 4296 C C . PRO B 1 275 ? 3.881 13.023 -7.801 1 97.88 275 PRO B C 1
ATOM 4298 O O . PRO B 1 275 ? 3.805 11.867 -8.203 1 97.88 275 PRO B O 1
ATOM 4301 N N . GLY B 1 276 ? 3.627 14.133 -8.547 1 96.5 276 GLY B N 1
ATOM 4302 C CA . GLY B 1 276 ? 3.316 13.984 -9.961 1 96.5 276 GLY B CA 1
ATOM 4303 C C . GLY B 1 276 ? 1.827 14 -10.25 1 96.5 276 GLY B C 1
ATOM 4304 O O . GLY B 1 276 ? 1.415 13.977 -11.414 1 96.5 276 GLY B O 1
ATOM 4305 N N . SER B 1 277 ? 1.011 14.023 -9.242 1 95.88 277 SER B N 1
ATOM 4306 C CA . SER B 1 277 ? -0.434 14.016 -9.453 1 95.88 277 SER B CA 1
ATOM 4307 C C . SER B 1 277 ? -0.896 15.273 -10.18 1 95.88 277 SER B C 1
ATOM 4309 O O . SER B 1 277 ? -1.874 15.242 -10.93 1 95.88 277 SER B O 1
ATOM 4311 N N . ASP B 1 278 ? -0.284 16.344 -9.922 1 93.56 278 ASP B N 1
ATOM 4312 C CA . ASP B 1 278 ? -0.503 17.594 -10.648 1 93.56 278 ASP B CA 1
ATOM 4313 C C . ASP B 1 278 ? 0.734 18.484 -10.594 1 93.56 278 ASP B C 1
ATOM 4315 O O . ASP B 1 278 ? 1.751 18.109 -10.008 1 93.56 278 ASP B O 1
ATOM 4319 N N . ALA B 1 279 ? 0.642 19.656 -11.117 1 93.38 279 ALA B N 1
ATOM 4320 C CA . ALA B 1 279 ? 1.809 20.5 -11.32 1 93.38 279 ALA B CA 1
ATOM 4321 C C . ALA B 1 279 ? 2.344 21.031 -9.992 1 93.38 279 ALA B C 1
ATOM 4323 O O . ALA B 1 279 ? 3.541 21.297 -9.859 1 93.38 279 ALA B O 1
ATOM 4324 N N . THR B 1 280 ? 1.501 21.172 -8.938 1 92.81 280 THR B N 1
ATOM 4325 C CA . THR B 1 280 ? 1.927 21.766 -7.676 1 92.81 280 THR B CA 1
ATOM 4326 C C . THR B 1 280 ? 2.355 20.688 -6.688 1 92.81 280 THR B C 1
ATOM 4328 O O . THR B 1 280 ? 2.816 21 -5.586 1 92.81 280 THR B O 1
ATOM 4331 N N . HIS B 1 281 ? 2.246 19.422 -7.078 1 96.62 281 HIS B N 1
ATOM 4332 C CA . HIS B 1 281 ? 2.57 18.312 -6.191 1 96.62 281 HIS B CA 1
ATOM 4333 C C . HIS B 1 281 ? 3.615 17.391 -6.82 1 96.62 281 HIS B C 1
ATOM 4335 O O . HIS B 1 281 ? 3.438 16.172 -6.855 1 96.62 281 HIS B O 1
ATOM 4341 N N . GLN B 1 282 ? 4.68 17.953 -7.18 1 97.12 282 GLN B N 1
ATOM 4342 C CA . GLN B 1 282 ? 5.73 17.203 -7.863 1 97.12 282 GLN B CA 1
ATOM 4343 C C . GLN B 1 282 ? 6.734 16.641 -6.867 1 97.12 282 GLN B C 1
ATOM 4345 O O . GLN B 1 282 ? 7.336 15.594 -7.113 1 97.12 282 GLN B O 1
ATOM 4350 N N . ASP B 1 283 ? 6.84 17.344 -5.742 1 98 283 ASP B N 1
ATOM 4351 C CA . ASP B 1 283 ? 8.008 17.047 -4.918 1 98 283 ASP B CA 1
ATOM 4352 C C . ASP B 1 283 ? 7.598 16.734 -3.482 1 98 283 ASP B C 1
ATOM 4354 O O . ASP B 1 283 ? 8.422 16.797 -2.566 1 98 283 ASP B O 1
ATOM 4358 N N . HIS B 1 284 ? 6.332 16.484 -3.312 1 98.62 284 HIS B N 1
ATOM 4359 C CA . HIS B 1 284 ? 5.879 16.125 -1.972 1 98.62 284 HIS B CA 1
ATOM 4360 C C . HIS B 1 284 ? 4.594 15.305 -2.021 1 98.62 284 HIS B C 1
ATOM 4362 O O . HIS B 1 284 ? 3.91 15.273 -3.047 1 98.62 284 HIS B O 1
ATOM 4368 N N . LEU B 1 285 ? 4.375 14.594 -0.968 1 98.75 285 LEU B N 1
ATOM 4369 C CA . LEU B 1 285 ? 3.129 13.883 -0.711 1 98.75 285 LEU B CA 1
ATOM 4370 C C . LEU B 1 285 ? 2.186 14.719 0.144 1 98.75 285 LEU B C 1
ATOM 4372 O O . LEU B 1 285 ? 2.516 15.07 1.279 1 98.75 285 LEU B O 1
ATOM 4376 N N . HIS B 1 286 ? 1.044 15.109 -0.463 1 98.81 286 HIS B N 1
ATOM 4377 C CA . HIS B 1 286 ? 0.036 15.867 0.272 1 98.81 286 HIS B CA 1
ATOM 4378 C C . HIS B 1 286 ? -1.004 14.938 0.894 1 98.81 286 HIS B C 1
ATOM 4380 O O . HIS B 1 286 ? -1.604 14.117 0.197 1 98.81 286 HIS B O 1
ATOM 4386 N N . LEU B 1 287 ? -1.226 15.094 2.164 1 98.88 287 LEU B N 1
ATOM 4387 C CA . LEU B 1 287 ? -2.191 14.312 2.93 1 98.88 287 LEU B CA 1
ATOM 4388 C C . LEU B 1 287 ? -3.133 15.227 3.711 1 98.88 287 LEU B C 1
ATOM 4390 O O . LEU B 1 287 ? -2.684 16.141 4.41 1 98.88 287 LEU B O 1
ATOM 4394 N N . ASP B 1 288 ? -4.422 14.992 3.648 1 98.5 288 ASP B N 1
ATOM 4395 C CA . ASP B 1 288 ? -5.285 15.797 4.512 1 98.5 288 ASP B CA 1
ATOM 4396 C C . ASP B 1 288 ? -6.523 15.008 4.934 1 98.5 288 ASP B C 1
ATOM 4398 O O . ASP B 1 288 ? -6.844 13.977 4.336 1 98.5 288 ASP B O 1
ATOM 4402 N N . VAL B 1 289 ? -7.18 15.453 5.973 1 97.94 289 VAL B N 1
ATOM 4403 C CA . VAL B 1 289 ? -8.273 14.727 6.609 1 97.94 289 VAL B CA 1
ATOM 4404 C C . VAL B 1 289 ? -9.594 15.445 6.348 1 97.94 289 VAL B C 1
ATOM 4406 O O . VAL B 1 289 ? -10.539 15.336 7.133 1 97.94 289 VAL B O 1
ATOM 4409 N N . LEU B 1 290 ? -9.648 16.203 5.27 1 94.69 290 LEU B N 1
ATOM 4410 C CA . LEU B 1 290 ? -10.883 16.906 4.914 1 94.69 290 LEU B CA 1
ATOM 4411 C C . LEU B 1 290 ? -12.031 15.922 4.727 1 94.69 290 LEU B C 1
ATOM 4413 O O . LEU B 1 290 ? -11.969 15.055 3.854 1 94.69 290 LEU B O 1
ATOM 4417 N N . GLU B 1 291 ? -13.031 16.047 5.469 1 92.19 291 GLU B N 1
ATOM 4418 C CA . GLU B 1 291 ? -14.211 15.203 5.301 1 92.19 291 GLU B CA 1
ATOM 4419 C C . GLU B 1 291 ? -15.031 15.648 4.094 1 92.19 291 GLU B C 1
ATOM 4421 O O . GLU B 1 291 ? -15.242 16.844 3.881 1 92.19 291 GLU B O 1
ATOM 4426 N N . ARG B 1 292 ? -15.43 14.68 3.34 1 92.75 292 ARG B N 1
ATOM 4427 C CA . ARG B 1 292 ? -16.266 14.922 2.166 1 92.75 292 ARG B CA 1
ATOM 4428 C C . ARG B 1 292 ? -17.609 14.211 2.291 1 92.75 292 ARG B C 1
ATOM 4430 O O . ARG B 1 292 ? -17.734 13.25 3.057 1 92.75 292 ARG B O 1
ATOM 4437 N N . LYS B 1 293 ? -18.484 14.781 1.497 1 89.81 293 LYS B N 1
ATOM 4438 C CA . LYS B 1 293 ? -19.812 14.18 1.493 1 89.81 293 LYS B CA 1
ATOM 4439 C C . LYS B 1 293 ? -19.75 12.703 1.118 1 89.81 293 LYS B C 1
ATOM 4441 O O . LYS B 1 293 ? -19.047 12.328 0.186 1 89.81 293 LYS B O 1
ATOM 4446 N N . GLY B 1 294 ? -20.453 11.859 1.942 1 92.38 294 GLY B N 1
ATOM 4447 C CA . GLY B 1 294 ? -20.562 10.438 1.657 1 92.38 294 GLY B CA 1
ATOM 4448 C C . GLY B 1 294 ? -19.281 9.672 1.968 1 92.38 294 GLY B C 1
ATOM 4449 O O . GLY B 1 294 ? -19.172 8.492 1.629 1 92.38 294 GLY B O 1
ATOM 4450 N N . GLY B 1 295 ? -18.281 10.398 2.492 1 93.06 295 GLY B N 1
ATOM 4451 C CA . GLY B 1 295 ? -17.047 9.703 2.842 1 93.06 295 GLY B CA 1
ATOM 4452 C C . GLY B 1 295 ? -16.125 9.492 1.657 1 93.06 295 GLY B C 1
ATOM 4453 O O . GLY B 1 295 ? -15.266 8.609 1.685 1 93.06 295 GLY B O 1
ATOM 4454 N N . TYR B 1 296 ? -16.328 10.305 0.666 1 96 296 TYR B N 1
ATOM 4455 C CA . TYR B 1 296 ? -15.57 10.18 -0.572 1 96 296 TYR B CA 1
ATOM 4456 C C . TYR B 1 296 ? -14.086 10.398 -0.322 1 96 296 TYR B C 1
ATOM 4458 O O . TYR B 1 296 ? -13.695 11.336 0.388 1 96 296 TYR B O 1
ATOM 4466 N N . LEU B 1 297 ? -13.266 9.523 -0.865 1 97.94 297 LEU B N 1
ATOM 4467 C CA . LEU B 1 297 ? -11.812 9.617 -0.812 1 97.94 297 LEU B CA 1
ATOM 4468 C C . LEU B 1 297 ? -11.258 10.164 -2.121 1 97.94 297 LEU B C 1
ATOM 4470 O O . LEU B 1 297 ? -11.594 9.672 -3.199 1 97.94 297 LEU B O 1
ATOM 4474 N N . TYR B 1 298 ? -10.5 11.203 -2.01 1 97.75 298 TYR B N 1
ATOM 4475 C CA . TYR B 1 298 ? -9.828 11.758 -3.182 1 97.75 298 TYR B CA 1
ATOM 4476 C C . TYR B 1 298 ? -8.344 11.422 -3.172 1 97.75 298 TYR B C 1
ATOM 4478 O O . TYR B 1 298 ? -7.539 12.148 -2.592 1 97.75 298 T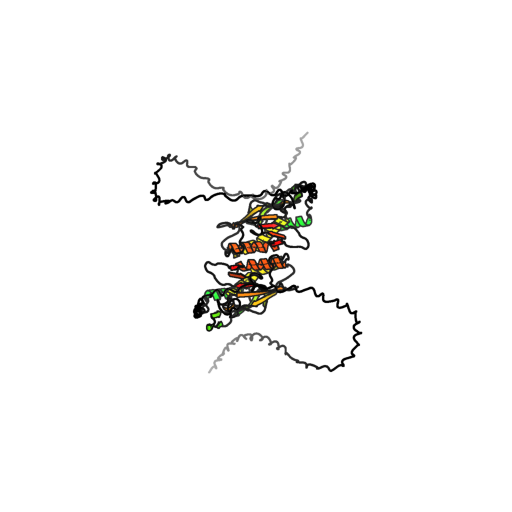YR B O 1
ATOM 4486 N N . CYS B 1 299 ? -8.016 10.383 -3.809 1 97 299 CYS B N 1
ATOM 4487 C CA . CYS B 1 299 ? -6.645 9.875 -3.834 1 97 299 CYS B CA 1
ATOM 4488 C C . CYS B 1 299 ? -6.141 9.734 -5.266 1 97 299 CYS B C 1
ATOM 4490 O O . CYS B 1 299 ? -6.746 9.031 -6.074 1 97 299 CYS B O 1
ATOM 4492 N N . ARG B 1 300 ? -5.055 10.477 -5.48 1 93.69 300 ARG B N 1
ATOM 4493 C CA . ARG B 1 300 ? -4.57 10.539 -6.855 1 93.69 300 ARG B CA 1
ATOM 4494 C C . ARG B 1 300 ? -3.064 10.312 -6.914 1 93.69 300 ARG B C 1
ATOM 4496 O O . ARG B 1 300 ? -2.336 10.695 -5.996 1 93.69 300 ARG B O 1
#

Organism: Agrobacterium fabrum (strain C58 / ATCC 33970) (NCBI:txid176299)

pLDDT: mean 70.57, std 34.23, range [15.24, 98.94]

Foldseek 3Di:
DDDDPPPPPPPPPPPPPPPDDDDPPDPPDDPPPDDPPDDPPDDDDDDDDDPDDPDDPDPDDPDDDDDDDDDPDDDDDDDDDPPPPPPDPPPPPPPPPPPPPDPPQPQQDAQDDDDPVVLVVLVVLQVVQAWDKDWDPWAGDRNLNFTEHIKIWTAALHVQEGEVPTAIARSLQSSLSSCLCPPFLQVLCCVLPVVKGWRYWYWPHAADFACVVNDPDDHTDLSRHRFKTKTAWIDIPDDDILGFADLPPPPHSSSVSLVRSQVSSQVRFQEWDGQPNDDSRGRIIMGGRDADPPSHHHGD/DDDPPPCPPDDPPVPPPPPPDDDPPPPDDPDDPDDPPPDDDPDDPDDDDDPDPDDPDDPDPPDPDDDDDDDDDDDDDDDDDPPPPPPPPPPPPPPPPPPPPDPPQPQQDAQDDDDPVVLVVLVVLQVVQAWDKDWDPWAGDRNLNFTEHIKIWTAALHVQEGEVPTAIARSLQSSLSSCLCPPFLQVLCCVLPVVKGWRYWYWPHAADFACVVNDPDDHTDLSRNRFKTKTAWIDIPDDDILGFADLPPPPHSSSVSLVRSQVCSQVRFQEWDGQPNDDSRGRIIMGGRDADPPRHHHGD

Secondary structure (DSSP, 8-state):
-----------------------------------------------------------------------------------------------------------PPPPPPPPHHHHHHHHHHHHHHT-EEEE-PPEEEGGGTEEESSEEEEEEEETTEEEEEEEEEEHHHHHHHHHHIIIIIHHHHHHH-TT--EEEEEEEES----BGGG-SSSSBPGGGGT-EEEEEEEEESSSPPEEP---TT--SHHHHHHHHHHHHHTTT-SEEE-TTSSTT-SSSEEEE----GGG--EE-/-----------------------------------------------------------------------------------------------------------PPPPPPPPHHHHHHHHHHHHHHT-EEEE-PPEEEGGGTEEESSEEEEEEEETTEEEEEEEEEEHHHHHHHHHHIIIIIHHHHHHH-TT--EEEEEEEES----BGGG-SSSSBPGGGGT-EEEEEEEEESSSPPEEP---TT--SHHHHHHHHHHHHHTTT-SEEE-TTSSTT-SSSEEEE----GGG--EE-